Protein AF-A6JS93-F1 (afdb_monomer)

Structure (mmCIF, N/CA/C/O backbone):
data_AF-A6JS93-F1
#
_entry.id   AF-A6JS93-F1
#
loop_
_atom_site.group_PDB
_atom_site.id
_atom_site.type_symbol
_atom_site.label_atom_id
_atom_site.label_alt_id
_atom_site.label_comp_id
_atom_site.label_asym_id
_atom_site.label_entity_id
_atom_site.label_seq_id
_atom_site.pdbx_PDB_ins_code
_atom_site.Cartn_x
_atom_site.Cartn_y
_atom_site.Cartn_z
_atom_site.occupancy
_atom_site.B_iso_or_equiv
_atom_site.auth_seq_id
_atom_site.auth_comp_id
_atom_site.auth_asym_id
_atom_site.auth_atom_id
_atom_site.pdbx_PDB_model_num
ATOM 1 N N . MET A 1 1 ? -0.752 27.708 -63.893 1.00 43.66 1 MET A N 1
ATOM 2 C CA . MET A 1 1 ? 0.267 27.067 -63.039 1.00 43.66 1 MET A CA 1
ATOM 3 C C . MET A 1 1 ? 0.156 25.570 -63.255 1.00 43.66 1 MET A C 1
ATOM 5 O O . MET A 1 1 ? -0.916 25.028 -63.022 1.00 43.66 1 MET A O 1
ATOM 9 N N . GLN A 1 2 ? 1.189 24.948 -63.823 1.00 46.47 2 GLN A N 1
ATOM 10 C CA . GLN A 1 2 ? 1.228 23.502 -64.061 1.00 46.47 2 GLN A CA 1
ATOM 11 C C . GLN A 1 2 ? 1.355 22.754 -62.730 1.00 46.47 2 GLN A C 1
ATOM 13 O O . GLN A 1 2 ? 2.062 23.197 -61.826 1.00 46.47 2 GLN A O 1
ATOM 18 N N . LYS A 1 3 ? 0.624 21.645 -62.614 1.00 50.31 3 LYS A N 1
ATOM 19 C CA . LYS A 1 3 ? 0.596 20.773 -61.437 1.00 50.31 3 LYS A CA 1
ATOM 20 C C . LYS A 1 3 ? 1.843 19.868 -61.473 1.00 50.31 3 LYS A C 1
ATOM 22 O O . LYS A 1 3 ? 2.088 19.284 -62.525 1.00 50.31 3 LYS A O 1
ATOM 27 N N . PRO A 1 4 ? 2.634 19.756 -60.393 1.00 52.97 4 PRO A N 1
ATOM 28 C CA . PRO A 1 4 ? 3.768 18.833 -60.349 1.00 52.97 4 PRO A CA 1
ATOM 29 C C . PRO A 1 4 ? 3.294 17.370 -60.260 1.00 52.97 4 PRO A C 1
ATOM 31 O O . PRO A 1 4 ? 2.330 17.068 -59.553 1.00 52.97 4 PRO A O 1
ATOM 34 N N . GLU A 1 5 ? 3.961 16.472 -60.990 1.00 58.97 5 GLU A N 1
ATOM 35 C CA . GLU A 1 5 ? 3.663 15.032 -61.038 1.00 58.97 5 GLU A CA 1
ATOM 36 C C . GLU A 1 5 ? 4.156 14.294 -59.778 1.00 58.97 5 GLU A C 1
ATOM 38 O O . GLU A 1 5 ? 5.215 14.615 -59.240 1.00 58.97 5 GLU A O 1
ATOM 43 N N . GLY A 1 6 ? 3.391 13.290 -59.312 1.00 60.09 6 GLY A N 1
ATOM 44 C CA . GLY A 1 6 ? 3.816 12.359 -58.250 1.00 60.09 6 GLY A CA 1
ATOM 45 C C . GLY A 1 6 ? 2.949 12.263 -56.982 1.00 60.09 6 GLY A C 1
ATOM 46 O O . GLY A 1 6 ? 3.408 11.696 -55.994 1.00 60.09 6 GLY A O 1
ATOM 47 N N . LEU A 1 7 ? 1.713 12.778 -56.967 1.00 51.00 7 LEU A N 1
ATOM 48 C CA . LEU A 1 7 ? 0.780 12.609 -55.837 1.00 51.00 7 LEU A CA 1
ATOM 49 C C . LEU A 1 7 ? -0.302 11.549 -56.130 1.00 51.00 7 LEU A C 1
ATOM 51 O O . LEU A 1 7 ? -0.832 11.525 -57.242 1.00 51.00 7 LEU A O 1
ATOM 55 N N . PRO A 1 8 ? -0.679 10.705 -55.146 1.00 50.38 8 PRO A N 1
ATOM 56 C CA . PRO A 1 8 ? -1.776 9.752 -55.296 1.00 50.38 8 PRO A CA 1
ATOM 57 C C . PRO A 1 8 ? -3.112 10.471 -55.530 1.00 50.38 8 PRO A C 1
ATOM 59 O O . PRO A 1 8 ? -3.375 11.540 -54.975 1.00 50.38 8 PRO A O 1
ATOM 62 N N . HIS A 1 9 ? -3.957 9.879 -56.373 1.00 52.56 9 HIS A N 1
ATOM 63 C CA . HIS A 1 9 ? -5.221 10.467 -56.805 1.00 52.56 9 HIS A CA 1
ATOM 64 C C . HIS A 1 9 ? -6.270 10.368 -55.685 1.00 52.56 9 HIS A C 1
ATOM 66 O O . HIS A 1 9 ? -6.819 9.301 -55.430 1.00 52.56 9 HIS A O 1
ATOM 72 N N . ILE A 1 10 ? -6.523 11.478 -54.990 1.00 49.50 10 ILE A N 1
ATOM 73 C CA . ILE A 1 10 ? -7.626 11.614 -54.032 1.00 49.50 10 ILE A CA 1
ATOM 74 C C . ILE A 1 10 ? -8.788 12.244 -54.809 1.00 49.50 10 ILE A C 1
ATOM 76 O O . ILE A 1 10 ? -8.719 13.419 -55.163 1.00 49.50 10 ILE A O 1
ATOM 80 N N . THR A 1 11 ? -9.809 11.456 -55.150 1.00 49.38 11 THR A N 1
ATOM 81 C CA . THR A 1 11 ? -10.923 11.880 -56.023 1.00 49.38 11 THR A CA 1
ATOM 82 C C . THR A 1 11 ? -12.037 12.644 -55.320 1.00 49.38 11 THR A C 1
ATOM 84 O O . THR A 1 11 ? -12.921 13.152 -55.997 1.00 49.38 11 THR A O 1
ATOM 87 N N . ASP A 1 12 ? -11.974 12.817 -54.004 1.00 55.00 12 ASP A N 1
ATOM 88 C CA . ASP A 1 12 ? -12.974 13.584 -53.272 1.00 55.00 12 ASP A CA 1
ATOM 89 C C . ASP A 1 12 ? -12.292 14.716 -52.506 1.00 55.00 12 ASP A C 1
ATOM 91 O O . ASP A 1 12 ? -11.408 14.479 -51.687 1.00 55.00 12 ASP A O 1
ATOM 95 N N . VAL A 1 13 ? -12.765 15.948 -52.723 1.00 54.34 13 VAL A N 1
ATOM 96 C CA . VAL A 1 13 ? -12.409 17.176 -51.976 1.00 54.34 13 VAL A CA 1
ATOM 97 C C . VAL A 1 13 ? -11.256 18.013 -52.572 1.00 54.34 13 VAL A C 1
ATOM 99 O O . VAL A 1 13 ? -10.471 18.616 -51.846 1.00 54.34 13 VAL A O 1
ATOM 102 N N . VAL A 1 14 ? -11.185 18.174 -53.899 1.00 44.03 14 VAL A N 1
ATOM 103 C CA . VAL A 1 14 ? -10.531 19.362 -54.490 1.00 44.03 14 VAL A CA 1
ATOM 104 C C . VAL A 1 14 ? -11.391 19.908 -55.630 1.00 44.03 14 VAL A C 1
ATOM 106 O O . VAL A 1 14 ? -11.511 19.294 -56.683 1.00 44.03 14 VAL A O 1
ATOM 109 N N . LEU A 1 15 ? -12.016 21.069 -55.419 1.00 57.06 15 LEU A N 1
ATOM 110 C CA . LEU A 1 15 ? -12.704 21.812 -56.479 1.00 57.06 15 LEU A CA 1
ATOM 111 C C . LEU A 1 15 ? -11.681 22.683 -57.223 1.00 57.06 15 LEU A C 1
ATOM 113 O O . LEU A 1 15 ? -11.138 23.627 -56.655 1.00 57.06 15 LEU A O 1
ATOM 117 N N . ASP A 1 16 ? -11.456 22.398 -58.507 1.00 52.88 16 ASP A N 1
ATOM 118 C CA . ASP A 1 16 ? -10.422 23.033 -59.347 1.00 52.88 16 ASP A CA 1
ATOM 119 C C . ASP A 1 16 ? -10.743 24.476 -59.818 1.00 52.88 16 ASP A C 1
ATOM 121 O O . ASP A 1 16 ? -10.008 25.053 -60.624 1.00 52.88 16 ASP A O 1
ATOM 125 N N . LYS A 1 17 ? -11.816 25.114 -59.323 1.00 58.25 17 LYS A N 1
ATOM 126 C CA . LYS A 1 17 ? -12.125 26.536 -59.584 1.00 58.25 17 LYS A CA 1
ATOM 127 C C . LYS A 1 17 ? -12.743 27.209 -58.357 1.00 58.25 17 LYS A C 1
ATOM 129 O O . LYS A 1 17 ? -13.693 26.699 -57.770 1.00 58.25 17 LYS A O 1
ATOM 134 N N . ALA A 1 18 ? -12.239 28.395 -58.006 1.00 48.28 18 ALA A N 1
ATOM 135 C CA . ALA A 1 18 ? -12.792 29.213 -56.928 1.00 48.28 18 ALA A CA 1
ATOM 136 C C . ALA A 1 18 ? -14.224 29.670 -57.265 1.00 48.28 18 ALA A C 1
ATOM 138 O O . ALA A 1 18 ? -14.452 30.315 -58.291 1.00 48.28 18 ALA A O 1
ATOM 139 N N . ASN A 1 19 ? -15.183 29.356 -56.393 1.00 48.41 19 ASN A N 1
ATOM 140 C CA . ASN A 1 19 ? -16.574 29.769 -56.544 1.00 48.41 19 ASN A CA 1
ATOM 141 C C . ASN A 1 19 ? -16.702 31.283 -56.271 1.00 48.41 19 ASN A C 1
ATOM 143 O O . ASN A 1 19 ? -16.665 31.721 -55.125 1.00 48.41 19 ASN A O 1
ATOM 147 N N . LYS A 1 20 ? -16.817 32.096 -57.329 1.00 49.47 20 LYS A N 1
ATOM 148 C CA . LYS A 1 20 ? -16.968 33.564 -57.260 1.00 49.47 20 LYS A CA 1
ATOM 149 C C . LYS A 1 20 ? -18.436 33.987 -57.125 1.00 49.47 20 LYS A C 1
ATOM 151 O O . LYS A 1 20 ? -18.914 34.823 -57.887 1.00 49.47 20 LYS A O 1
ATOM 156 N N . THR A 1 21 ? -19.155 33.419 -56.163 1.00 42.34 21 THR A N 1
ATOM 157 C CA . THR A 1 21 ? -20.509 33.887 -55.834 1.00 42.34 21 THR A CA 1
ATOM 158 C C . THR A 1 21 ? -20.413 34.824 -54.626 1.00 42.34 21 THR A C 1
ATOM 160 O O . THR A 1 21 ? -19.936 34.377 -53.582 1.00 42.34 21 THR A O 1
ATOM 163 N N . PRO A 1 22 ? -20.807 36.111 -54.709 1.00 44.44 22 PRO A N 1
ATOM 164 C CA . PRO A 1 22 ? -20.828 36.966 -53.528 1.00 44.44 22 PRO A CA 1
ATOM 165 C C . PRO A 1 22 ? -21.850 36.410 -52.529 1.00 44.44 22 PRO A C 1
ATOM 167 O O . PRO A 1 22 ? -23.009 36.176 -52.876 1.00 44.44 22 PRO A O 1
ATOM 170 N N . LEU A 1 23 ? -21.405 36.172 -51.294 1.00 41.47 23 LEU A N 1
ATOM 171 C CA . LEU A 1 23 ? -22.254 35.767 -50.175 1.00 41.47 23 LEU A CA 1
ATOM 172 C C . LEU A 1 23 ? -23.374 36.800 -49.996 1.00 41.47 23 LEU A C 1
ATOM 174 O O . LEU A 1 23 ? -23.135 37.921 -49.548 1.00 41.47 23 LEU A O 1
ATOM 178 N N . ARG A 1 24 ? -24.609 36.422 -50.345 1.00 45.94 24 ARG A N 1
ATOM 179 C CA . ARG A 1 24 ? -25.803 37.150 -49.908 1.00 45.94 24 ARG A CA 1
ATOM 180 C C . ARG A 1 24 ? -25.852 37.104 -48.381 1.00 45.94 24 ARG A C 1
ATOM 182 O O . ARG A 1 24 ? -25.766 36.028 -47.794 1.00 45.94 24 ARG A O 1
ATOM 189 N N . SER A 1 25 ? -26.023 38.262 -47.753 1.00 43.03 25 SER A N 1
ATOM 190 C CA . SER A 1 25 ? -26.341 38.371 -46.330 1.00 43.03 25 SER A CA 1
ATOM 191 C C . SER A 1 25 ? -27.604 37.566 -46.016 1.00 43.03 25 SER A C 1
ATOM 193 O O . SER A 1 25 ? -28.639 37.771 -46.654 1.00 43.03 25 SER A O 1
ATOM 195 N N . LEU A 1 26 ? -27.518 36.649 -45.053 1.00 38.56 26 LEU A N 1
ATOM 196 C CA . LEU A 1 26 ? -28.665 35.886 -44.566 1.00 38.56 26 LEU A CA 1
ATOM 197 C C . LEU A 1 26 ? -29.638 36.824 -43.835 1.00 38.56 26 LEU A C 1
ATOM 199 O O . LEU A 1 26 ? -29.246 37.541 -42.917 1.00 38.56 26 LEU A O 1
ATOM 203 N N . ASP A 1 27 ? -30.896 36.812 -44.269 1.00 41.09 27 ASP A N 1
ATOM 204 C CA . ASP A 1 27 ? -32.013 37.542 -43.669 1.00 41.09 27 ASP A CA 1
ATOM 205 C C . ASP A 1 27 ? -32.402 36.888 -42.322 1.00 41.09 27 ASP A C 1
ATOM 207 O O . ASP A 1 27 ? -32.788 35.713 -42.313 1.00 41.09 27 ASP A O 1
ATOM 211 N N . PRO A 1 28 ? -32.314 37.596 -41.177 1.00 46.00 28 PRO A N 1
ATOM 212 C CA . PRO A 1 28 ? -32.599 37.029 -39.856 1.00 46.00 28 PRO A CA 1
ATOM 213 C C . PRO A 1 28 ? -34.070 36.665 -39.610 1.00 46.00 28 PRO A C 1
ATOM 215 O O . PRO A 1 28 ? -34.391 36.139 -38.548 1.00 46.00 28 PRO A O 1
ATOM 218 N N . SER A 1 29 ? -34.978 36.946 -40.546 1.00 48.72 29 SER A N 1
ATOM 219 C CA . SER A 1 29 ? -36.422 36.776 -40.347 1.00 48.72 29 SER A CA 1
ATOM 220 C C . SER A 1 29 ? -36.994 35.421 -40.808 1.00 48.72 29 SER A C 1
ATOM 222 O O . SER A 1 29 ? -38.208 35.228 -40.776 1.00 48.72 29 SER A O 1
ATOM 224 N N . ARG A 1 30 ? -36.151 34.445 -41.195 1.00 43.53 30 ARG A N 1
ATOM 225 C CA . ARG A 1 30 ? -36.599 33.157 -41.777 1.00 43.53 30 ARG A CA 1
ATOM 226 C C . ARG A 1 30 ? -36.326 31.872 -40.977 1.00 43.53 30 ARG A C 1
ATOM 228 O O . ARG A 1 30 ? -36.372 30.796 -41.564 1.00 43.53 30 ARG A O 1
ATOM 235 N N . LEU A 1 31 ? -36.114 31.926 -39.660 1.00 38.41 31 LEU A N 1
ATOM 236 C CA . LEU A 1 31 ? -36.049 30.710 -38.825 1.00 38.41 31 LEU A CA 1
ATOM 237 C C . LEU A 1 31 ? -36.797 30.894 -37.491 1.00 38.41 31 LEU A C 1
ATOM 239 O O . LEU A 1 31 ? -36.248 31.493 -36.566 1.00 38.41 31 LEU A O 1
ATOM 243 N N . PRO A 1 32 ? -38.036 30.387 -37.352 1.00 36.81 32 PRO A N 1
ATOM 244 C CA . PRO A 1 32 ? -38.716 30.339 -36.068 1.00 36.81 32 PRO A CA 1
ATOM 245 C C . PRO A 1 32 ? -38.262 29.098 -35.280 1.00 36.81 32 PRO A C 1
ATOM 247 O O . PRO A 1 32 ? -38.407 27.973 -35.750 1.00 36.81 32 PRO A O 1
ATOM 250 N N . GLY A 1 33 ? -37.758 29.301 -34.059 1.00 45.31 33 GLY A N 1
ATOM 251 C CA . GLY A 1 33 ? -37.807 28.269 -33.014 1.00 45.31 33 GLY A CA 1
ATOM 252 C C . GLY A 1 33 ? -36.558 27.418 -32.764 1.00 45.31 33 GLY A C 1
ATOM 253 O O . GLY A 1 33 ? -36.684 26.203 -32.650 1.00 45.31 33 GLY A O 1
ATOM 254 N N . ILE A 1 34 ? -35.376 28.017 -32.571 1.00 35.53 34 ILE A N 1
ATOM 255 C CA . ILE A 1 34 ? -34.257 27.323 -31.904 1.00 35.53 34 ILE A CA 1
ATOM 256 C C . ILE A 1 34 ? -33.741 28.189 -30.750 1.00 35.53 34 ILE A C 1
ATOM 258 O O . ILE A 1 34 ? -33.093 29.213 -30.955 1.00 35.53 34 ILE A O 1
ATOM 262 N N . ASN A 1 35 ? -34.055 27.763 -29.525 1.00 40.81 35 ASN A N 1
ATOM 263 C CA . ASN A 1 35 ? -33.432 28.245 -28.295 1.00 40.81 35 ASN A CA 1
ATOM 264 C C . ASN A 1 35 ? -31.972 27.767 -28.261 1.00 40.81 35 ASN A C 1
ATOM 266 O O . ASN A 1 35 ? -31.703 26.617 -27.912 1.00 40.81 35 ASN A O 1
ATOM 270 N N . CYS A 1 36 ? -31.029 28.638 -28.616 1.00 38.12 36 CYS A N 1
ATOM 271 C CA . CYS A 1 36 ? -29.607 28.404 -28.375 1.00 38.12 36 CYS A CA 1
ATOM 272 C C . CYS A 1 36 ? -29.281 28.713 -26.904 1.00 38.12 36 CYS A C 1
ATOM 274 O O . CYS A 1 36 ? -29.572 29.806 -26.419 1.00 38.12 36 CYS A O 1
ATOM 276 N N . GLY A 1 37 ? -28.708 27.734 -26.196 1.00 40.97 37 GLY A N 1
ATOM 277 C CA . GLY A 1 37 ? -28.201 27.870 -24.825 1.00 40.97 37 GLY A CA 1
ATOM 278 C C . GLY A 1 37 ? -27.023 28.854 -24.700 1.00 40.97 37 GLY A C 1
ATOM 279 O O . GLY A 1 37 ? -26.622 29.460 -25.695 1.00 40.97 37 GLY A O 1
ATOM 280 N N . PRO A 1 38 ? -26.472 29.049 -23.486 1.00 46.56 38 PRO A N 1
ATOM 281 C CA . PRO A 1 38 ? -25.536 30.133 -23.212 1.00 46.56 38 PRO A CA 1
ATOM 282 C C . PRO A 1 38 ? -24.220 29.930 -23.971 1.00 46.56 38 PRO A C 1
ATOM 284 O O . PRO A 1 38 ? -23.505 28.950 -23.773 1.00 46.56 38 PRO A O 1
ATOM 287 N N . ASP A 1 39 ? -23.937 30.880 -24.855 1.00 49.12 39 ASP A N 1
ATOM 288 C CA . ASP A 1 39 ? -22.758 30.936 -25.710 1.00 49.12 39 ASP A CA 1
ATOM 289 C C . ASP A 1 39 ? -21.481 31.085 -24.857 1.00 49.12 39 ASP A C 1
ATOM 291 O O . ASP A 1 39 ? -21.355 32.019 -24.063 1.00 49.12 39 ASP A O 1
ATOM 295 N N . PHE A 1 40 ? -20.541 30.144 -24.988 1.00 42.41 40 PHE A N 1
ATOM 296 C CA . PHE A 1 40 ? -19.301 30.071 -24.196 1.00 42.41 40 PHE A CA 1
ATOM 297 C C . PHE A 1 40 ? -18.131 30.807 -24.875 1.00 42.41 40 PHE A C 1
ATOM 299 O O . PHE A 1 40 ? -16.961 30.510 -24.625 1.00 42.41 40 PHE A O 1
ATOM 306 N N . THR A 1 41 ? -18.421 31.759 -25.767 1.00 51.25 41 THR A N 1
ATOM 307 C CA . THR A 1 41 ? -17.398 32.590 -26.410 1.00 51.25 41 THR A CA 1
ATOM 308 C C . THR A 1 41 ? -17.035 33.808 -25.550 1.00 51.25 41 THR A C 1
ATOM 310 O O . THR A 1 41 ? -17.905 34.627 -25.243 1.00 51.25 41 THR A O 1
ATOM 313 N N . PRO A 1 42 ? -15.756 33.985 -25.176 1.00 46.41 42 PRO A N 1
ATOM 314 C CA . PRO A 1 42 ? -15.310 35.125 -24.383 1.00 46.41 42 PRO A CA 1
ATOM 315 C C . PRO A 1 42 ? -15.394 36.446 -25.168 1.00 46.41 42 PRO A C 1
ATOM 317 O O . PRO A 1 42 ? -15.129 36.502 -26.368 1.00 46.41 42 PRO A O 1
ATOM 320 N N . SER A 1 43 ? -15.714 37.533 -24.459 1.00 49.16 43 SER A N 1
ATOM 321 C CA . SER A 1 43 ? -16.064 38.861 -25.008 1.00 49.16 43 SER A CA 1
ATOM 322 C C . SER A 1 43 ? -15.042 39.469 -25.989 1.00 49.16 43 SER A C 1
ATOM 324 O O . SER A 1 43 ? -15.399 40.279 -26.840 1.00 49.16 43 SER A O 1
ATOM 326 N N . PHE A 1 44 ? -13.773 39.051 -25.942 1.00 58.06 44 PHE A N 1
ATOM 327 C CA . PHE A 1 44 ? -12.735 39.545 -26.855 1.00 58.06 44 PHE A CA 1
ATOM 328 C C . PHE A 1 44 ? -12.793 38.934 -28.268 1.00 58.06 44 PHE A C 1
ATOM 330 O O . PHE A 1 44 ? -12.179 39.478 -29.181 1.00 58.06 44 PHE A O 1
ATOM 337 N N . ALA A 1 45 ? -13.513 37.823 -28.463 1.00 50.59 45 ALA A N 1
ATOM 338 C CA . ALA A 1 45 ? -13.621 37.131 -29.751 1.00 50.59 45 ALA A CA 1
ATOM 339 C C . ALA A 1 45 ? -14.808 37.613 -30.610 1.00 50.59 45 ALA A C 1
ATOM 341 O O . ALA A 1 45 ? -14.973 37.168 -31.744 1.00 50.59 45 ALA A O 1
ATOM 342 N N . ASN A 1 46 ? -15.629 38.540 -30.103 1.00 49.94 46 ASN A N 1
ATOM 343 C CA . ASN A 1 46 ? -16.834 39.014 -30.784 1.00 49.94 46 ASN A CA 1
ATOM 344 C C . ASN A 1 46 ? -16.544 40.258 -31.649 1.00 49.94 46 ASN A C 1
ATOM 346 O O . ASN A 1 46 ? -17.047 41.355 -31.402 1.00 49.94 46 ASN A O 1
ATOM 350 N N . LEU A 1 47 ? -15.678 40.109 -32.654 1.00 47.03 47 LEU A N 1
ATOM 351 C CA . LEU A 1 47 ? -15.394 41.165 -33.629 1.00 47.03 47 LEU A CA 1
ATOM 352 C C . LEU A 1 47 ? -16.399 41.096 -34.783 1.00 47.03 47 LEU A C 1
ATOM 354 O O . LEU A 1 47 ? -16.136 40.457 -35.799 1.00 47.03 47 LEU A O 1
ATOM 358 N N . GLY A 1 48 ? -17.545 41.771 -34.644 1.00 44.59 48 GLY A N 1
ATOM 359 C CA . GLY A 1 48 ? -18.378 42.049 -35.821 1.00 44.59 48 GLY A CA 1
ATOM 360 C C . GLY A 1 48 ? -19.872 42.300 -35.638 1.00 44.59 48 GLY A C 1
ATOM 361 O O . GLY A 1 48 ? -20.544 42.474 -36.651 1.00 44.59 48 GLY A O 1
ATOM 362 N N . ARG A 1 49 ? -20.434 42.343 -34.420 1.00 40.06 49 ARG A N 1
ATOM 363 C CA . ARG A 1 49 ? -21.877 42.609 -34.251 1.00 40.06 49 ARG A CA 1
ATOM 364 C C . ARG A 1 49 ? -22.148 44.074 -33.875 1.00 40.06 49 ARG A C 1
ATOM 366 O O . ARG A 1 49 ? -21.724 44.499 -32.802 1.00 40.06 49 ARG A O 1
ATOM 373 N N . PRO A 1 50 ? -22.881 44.855 -34.691 1.00 36.97 50 PRO A N 1
ATOM 374 C CA . PRO A 1 50 ? -23.385 46.156 -34.270 1.00 36.97 50 PRO A CA 1
ATOM 375 C C . PRO A 1 50 ? -24.426 45.961 -33.163 1.00 36.97 50 PRO A C 1
ATOM 377 O O . PRO A 1 50 ? -25.414 45.245 -33.341 1.00 36.97 50 PRO A O 1
ATOM 380 N N . THR A 1 51 ? -24.215 46.592 -32.012 1.00 34.78 51 THR A N 1
ATOM 381 C CA . THR A 1 51 ? -25.213 46.671 -30.943 1.00 34.78 51 THR A CA 1
ATOM 382 C C . THR A 1 51 ? -26.314 47.631 -31.389 1.00 34.78 51 THR A C 1
ATOM 384 O O . THR A 1 51 ? -26.099 48.844 -31.424 1.00 34.78 51 THR A O 1
ATOM 387 N N . LEU A 1 52 ? -27.483 47.108 -31.761 1.00 33.38 52 LEU A N 1
ATOM 388 C CA . LEU A 1 52 ? -28.648 47.948 -32.020 1.00 33.38 52 LEU A CA 1
ATOM 389 C C . LEU A 1 52 ? -29.182 48.488 -30.687 1.00 33.38 52 LEU A C 1
ATOM 391 O O . LEU A 1 52 ? -29.689 47.748 -29.846 1.00 33.38 52 LEU A O 1
ATOM 395 N N . SER A 1 53 ? -29.057 49.799 -30.513 1.00 36.91 53 SER A N 1
ATOM 396 C CA . SER A 1 53 ? -29.763 50.575 -29.503 1.00 36.91 53 SER A CA 1
ATOM 397 C C . SER A 1 53 ? -31.271 50.483 -29.744 1.00 36.91 53 SER A C 1
ATOM 399 O O . SER A 1 53 ? -31.799 51.175 -30.611 1.00 36.91 53 SER A O 1
ATOM 401 N N . SER A 1 54 ? -31.985 49.678 -28.960 1.00 34.25 54 SER A N 1
ATOM 402 C CA . SER A 1 54 ? -33.448 49.751 -28.872 1.00 34.25 54 SER A CA 1
ATOM 403 C C . SER A 1 54 ? -33.842 50.340 -27.524 1.00 34.25 54 SER A C 1
ATOM 405 O O . SER A 1 54 ? -33.975 49.645 -26.522 1.00 34.25 54 SER A O 1
ATOM 407 N N . ARG A 1 55 ? -34.010 51.664 -27.518 1.00 32.88 55 ARG A N 1
ATOM 408 C CA . ARG A 1 55 ? -34.653 52.430 -26.451 1.00 32.88 55 ARG A CA 1
ATOM 409 C C . ARG A 1 55 ? -36.065 52.771 -26.936 1.00 32.88 55 ARG A C 1
ATOM 411 O O . ARG A 1 55 ? -36.212 53.579 -27.846 1.00 32.88 55 ARG A O 1
ATOM 418 N N . GLY A 1 56 ? -37.076 52.137 -26.344 1.00 31.08 56 GLY A N 1
ATOM 419 C CA . GLY A 1 56 ? -38.506 52.413 -26.543 1.00 31.08 56 GLY A CA 1
ATOM 420 C C . GLY A 1 56 ? -39.271 52.341 -25.205 1.00 31.08 56 GLY A C 1
ATOM 421 O O . GLY A 1 56 ? -38.753 51.720 -24.279 1.00 31.08 56 GLY A O 1
ATOM 422 N N . PRO A 1 57 ? -40.423 53.029 -25.053 1.00 41.72 57 PRO A N 1
ATOM 423 C CA . PRO A 1 57 ? -40.779 53.777 -23.833 1.00 41.72 57 PRO A CA 1
ATOM 424 C C . PRO A 1 57 ? -41.850 53.099 -22.920 1.00 41.72 57 PRO A C 1
ATOM 426 O O . PRO A 1 57 ? -42.308 52.003 -23.238 1.00 41.72 57 PRO A O 1
ATOM 429 N N . PRO A 1 58 ? -42.215 53.705 -21.759 1.00 54.97 58 PRO A N 1
ATOM 430 C CA . PRO A 1 58 ? -42.659 53.008 -20.544 1.00 54.97 58 PRO A CA 1
ATOM 431 C C . PRO A 1 58 ? -44.179 53.030 -20.293 1.00 54.97 58 PRO A C 1
ATOM 433 O O . PRO A 1 58 ? -44.893 53.904 -20.780 1.00 54.97 58 PRO A O 1
ATOM 436 N N . ARG A 1 59 ? -44.660 52.106 -19.448 1.00 35.19 59 ARG A N 1
ATOM 437 C CA . ARG A 1 59 ? -46.019 52.066 -18.862 1.00 35.19 59 ARG A CA 1
ATOM 438 C C . ARG A 1 59 ? -45.991 51.033 -17.716 1.00 35.19 59 ARG A C 1
ATOM 440 O O . ARG A 1 59 ? -45.494 49.945 -17.952 1.00 35.19 59 ARG A O 1
ATOM 447 N N . GLY A 1 60 ? -46.419 51.216 -16.468 1.00 29.86 60 GLY A N 1
ATOM 448 C CA . GLY A 1 60 ? -47.121 52.273 -15.748 1.00 29.86 60 GLY A CA 1
ATOM 449 C C . GLY A 1 60 ? -47.956 51.622 -14.623 1.00 29.86 60 GLY A C 1
ATOM 450 O O . GLY A 1 60 ? -49.020 51.104 -14.930 1.00 29.86 60 GLY A O 1
ATOM 451 N N . GLY A 1 61 ? -47.471 51.676 -13.367 1.00 29.52 61 GLY A N 1
ATOM 452 C CA . GLY A 1 61 ? -48.216 51.568 -12.084 1.00 29.52 61 GLY A CA 1
ATOM 453 C C . GLY A 1 61 ? -48.755 50.196 -11.610 1.00 29.52 61 GLY A C 1
ATOM 454 O O . GLY A 1 61 ? -48.752 49.242 -12.379 1.00 29.52 61 GLY A O 1
ATOM 455 N N . PRO A 1 62 ? -49.354 50.115 -10.396 1.00 43.38 62 PRO A N 1
ATOM 456 C CA . PRO A 1 62 ? -48.854 50.622 -9.101 1.00 43.38 62 PRO A CA 1
ATOM 457 C C . PRO A 1 62 ? -49.100 49.642 -7.913 1.00 43.38 62 PRO A C 1
ATOM 459 O O . PRO A 1 62 ? -49.955 48.767 -7.994 1.00 43.38 62 PRO A O 1
ATOM 462 N N . GLY A 1 63 ? -48.438 49.857 -6.766 1.00 29.97 63 GLY A N 1
ATOM 463 C CA . GLY A 1 63 ? -48.952 49.414 -5.453 1.00 29.97 63 GLY A CA 1
ATOM 464 C C . GLY A 1 63 ? -47.938 48.741 -4.521 1.00 29.97 63 GLY A C 1
ATOM 465 O O . GLY A 1 63 ? -47.304 47.764 -4.903 1.00 29.97 63 GLY A O 1
ATOM 466 N N . GLY A 1 64 ? -47.832 49.238 -3.281 1.00 32.12 64 GLY A N 1
ATOM 467 C CA . GLY A 1 64 ? -47.214 48.510 -2.164 1.00 32.12 64 GLY A CA 1
ATOM 468 C C . GLY A 1 64 ? -46.380 49.371 -1.216 1.00 32.12 64 GLY A C 1
ATOM 469 O O . GLY A 1 64 ? -45.222 49.648 -1.489 1.00 32.12 64 GLY A O 1
ATOM 470 N N . GLU A 1 65 ? -46.999 49.792 -0.122 1.00 31.61 65 GLU A N 1
ATOM 471 C CA . GLU A 1 65 ? -46.580 50.771 0.885 1.00 31.61 65 GLU A CA 1
ATOM 472 C C . GLU A 1 65 ? -45.322 50.445 1.736 1.00 31.61 65 GLU A C 1
ATOM 474 O O . GLU A 1 65 ? -44.925 49.303 1.943 1.00 31.61 65 GLU A O 1
ATOM 479 N N . LEU A 1 66 ? -44.730 51.532 2.246 1.00 35.44 66 LEU A N 1
ATOM 480 C CA . LEU A 1 66 ? -43.686 51.708 3.283 1.00 35.44 66 LEU A CA 1
ATOM 481 C C . LEU A 1 66 ? -44.198 51.299 4.703 1.00 35.44 66 LEU A C 1
ATOM 483 O O . LEU A 1 66 ? -45.418 51.181 4.817 1.00 35.44 66 LEU A O 1
ATOM 487 N N . PRO A 1 67 ? -43.391 51.184 5.812 1.00 47.78 67 PRO A N 1
ATOM 488 C CA . PRO A 1 67 ? -42.478 52.261 6.260 1.00 47.78 67 PRO A CA 1
ATOM 489 C C . PRO A 1 67 ? -41.247 51.986 7.180 1.00 47.78 67 PRO A C 1
ATOM 491 O O . PRO A 1 67 ? -41.147 50.976 7.860 1.00 47.78 67 PRO A O 1
ATOM 494 N N . ARG A 1 68 ? -40.357 53.013 7.189 1.00 35.22 68 ARG A N 1
ATOM 495 C CA . ARG A 1 68 ? -39.550 53.665 8.278 1.00 35.22 68 ARG A CA 1
ATOM 496 C C . ARG A 1 68 ? -38.982 52.792 9.415 1.00 35.22 68 ARG A C 1
ATOM 498 O O . ARG A 1 68 ? -39.741 52.098 10.064 1.00 35.22 68 ARG A O 1
ATOM 505 N N . GLY A 1 69 ? -37.724 52.887 9.872 1.00 30.61 69 GLY A N 1
ATOM 506 C CA . GLY A 1 69 ? -36.624 53.890 9.905 1.00 30.61 69 GLY A CA 1
ATOM 507 C C . GLY A 1 69 ? -35.730 53.538 11.141 1.00 30.61 69 GLY A C 1
ATOM 508 O O . GLY A 1 69 ? -35.948 52.452 11.677 1.00 30.61 69 GLY A O 1
ATOM 509 N N . PRO A 1 70 ? -34.836 54.383 11.722 1.00 44.75 70 PRO A N 1
ATOM 510 C CA . PRO A 1 70 ? -34.163 55.603 11.243 1.00 44.75 70 PRO A CA 1
ATOM 511 C C . PRO A 1 70 ? -32.635 55.713 11.593 1.00 44.75 70 PRO A C 1
ATOM 513 O O . PRO A 1 70 ? -32.108 54.939 12.378 1.00 44.75 70 PRO A O 1
ATOM 516 N N . ALA A 1 71 ? -32.003 56.779 11.062 1.00 33.53 71 ALA A N 1
ATOM 517 C CA . ALA A 1 71 ? -30.872 57.587 11.591 1.00 33.53 71 ALA A CA 1
ATOM 518 C C . ALA A 1 71 ? -29.495 56.922 11.869 1.00 33.53 71 ALA A C 1
ATOM 520 O O . ALA A 1 71 ? -29.399 55.893 12.508 1.00 33.53 71 ALA A O 1
ATOM 521 N N . GLY A 1 72 ? -28.343 57.495 11.503 1.00 29.67 72 GLY A N 1
ATOM 522 C CA . GLY A 1 72 ? -28.022 58.818 10.971 1.00 29.67 72 GLY A CA 1
ATOM 523 C C . GLY A 1 72 ? -26.496 59.019 10.874 1.00 29.67 72 GLY A C 1
ATOM 524 O O . GLY A 1 72 ? -25.730 58.111 11.179 1.00 29.67 72 GLY A O 1
ATOM 525 N N . LEU A 1 73 ? -26.114 60.254 10.515 1.00 34.38 73 LEU A N 1
ATOM 526 C CA . LEU A 1 73 ? -24.768 60.864 10.440 1.00 34.38 73 LEU A CA 1
ATOM 527 C C . LEU A 1 73 ? -24.062 60.807 9.063 1.00 34.38 73 LEU A C 1
ATOM 529 O O . LEU A 1 73 ? -23.484 59.806 8.659 1.00 34.38 73 LEU A O 1
ATOM 533 N N . GLY A 1 74 ? -24.111 61.945 8.348 1.00 29.05 74 GLY A N 1
ATOM 534 C CA . GLY A 1 74 ? -23.266 62.266 7.178 1.00 29.05 74 GLY A CA 1
ATOM 535 C C . GLY A 1 74 ? -21.863 62.765 7.586 1.00 29.05 74 GLY A C 1
ATOM 536 O O . GLY A 1 74 ? -21.442 62.440 8.692 1.00 29.05 74 GLY A O 1
ATOM 537 N N . PRO A 1 75 ? -21.155 63.624 6.806 1.00 43.53 75 PRO A N 1
ATOM 538 C CA . PRO A 1 75 ? -21.491 64.207 5.498 1.00 43.53 75 PRO A CA 1
ATOM 539 C C . PRO A 1 75 ? -20.314 64.247 4.471 1.00 43.53 75 PRO A C 1
ATOM 541 O O . PRO A 1 75 ? -19.193 63.841 4.745 1.00 43.53 75 PRO A O 1
ATOM 544 N N . ARG A 1 76 ? -20.590 64.894 3.323 1.00 34.00 76 ARG A N 1
ATOM 545 C CA . ARG A 1 76 ? -19.681 65.552 2.345 1.00 34.00 76 ARG A CA 1
ATOM 546 C C . ARG A 1 76 ? -19.278 64.815 1.054 1.00 34.00 76 ARG A C 1
ATOM 548 O O . ARG A 1 76 ? -18.262 64.150 0.920 1.00 34.00 76 ARG A O 1
ATOM 555 N N . ARG A 1 77 ? -20.079 65.168 0.049 1.00 36.69 77 ARG A N 1
ATOM 556 C CA . ARG A 1 77 ? -19.862 65.242 -1.400 1.00 36.69 77 ARG A CA 1
ATOM 557 C C . ARG A 1 77 ? -18.499 65.847 -1.795 1.00 36.69 77 ARG A C 1
ATOM 559 O O . ARG A 1 77 ? -18.226 67.001 -1.477 1.00 36.69 77 ARG A O 1
ATOM 566 N N . SER A 1 78 ? -17.733 65.119 -2.607 1.00 33.25 78 SER A N 1
ATOM 567 C CA . SER A 1 78 ? -16.841 65.682 -3.629 1.00 33.25 78 SER A CA 1
ATOM 568 C C . SER A 1 78 ? -16.895 64.801 -4.879 1.00 33.25 78 SER A C 1
ATOM 570 O O . SER A 1 78 ? -17.119 63.597 -4.805 1.00 33.25 78 SER A O 1
ATOM 572 N N . GLN A 1 79 ? -16.804 65.455 -6.027 1.00 40.69 79 GLN A N 1
ATOM 573 C CA . GLN A 1 79 ? -17.180 64.985 -7.351 1.00 40.69 79 GLN A CA 1
ATOM 574 C C . GLN A 1 79 ? -16.385 63.760 -7.827 1.00 40.69 79 GLN A C 1
ATOM 576 O O . GLN A 1 79 ? -15.158 63.788 -7.852 1.00 40.69 79 GLN A O 1
ATOM 581 N N . GLN A 1 80 ? -17.079 62.734 -8.324 1.00 36.19 80 GLN A N 1
ATOM 582 C CA . GLN A 1 80 ? -16.497 61.768 -9.258 1.00 36.19 80 GLN A CA 1
ATOM 583 C C . GLN A 1 80 ? -17.182 61.939 -10.611 1.00 36.19 80 GLN A C 1
ATOM 585 O O . GLN A 1 80 ? -18.310 61.498 -10.820 1.00 36.19 80 GLN A O 1
ATOM 590 N N . GLY A 1 81 ? -16.491 62.622 -11.527 1.00 37.72 81 GLY A N 1
ATOM 591 C CA . GLY A 1 81 ? -16.753 62.478 -12.956 1.00 37.72 81 GLY A CA 1
ATOM 592 C C . GLY A 1 81 ? -16.508 61.027 -13.392 1.00 37.72 81 GLY A C 1
ATOM 593 O O . GLY A 1 81 ? -15.812 60.286 -12.689 1.00 37.72 81 GLY A O 1
ATOM 594 N N . PRO A 1 82 ? -17.062 60.589 -14.534 1.00 40.84 82 PRO A N 1
ATOM 595 C CA . PRO A 1 82 ? -16.868 59.228 -15.004 1.00 40.84 82 PRO A CA 1
ATOM 596 C C . PRO A 1 82 ? -15.384 59.048 -15.320 1.00 40.84 82 PRO A C 1
ATOM 598 O O . PRO A 1 82 ? -14.848 59.645 -16.257 1.00 40.84 82 PRO A O 1
ATOM 601 N N . ARG A 1 83 ? -14.697 58.258 -14.493 1.00 36.97 83 ARG A N 1
ATOM 602 C CA . ARG A 1 83 ? -13.305 57.880 -14.709 1.00 36.97 83 ARG A CA 1
ATOM 603 C C . ARG A 1 83 ? -13.275 57.092 -16.014 1.00 36.97 83 ARG A C 1
ATOM 605 O O . ARG A 1 83 ? -13.739 55.960 -16.077 1.00 36.97 83 ARG A O 1
ATOM 612 N N . LYS A 1 84 ? -12.806 57.745 -17.076 1.00 47.16 84 LYS A N 1
ATOM 613 C CA . LYS A 1 84 ? -12.559 57.151 -18.388 1.00 47.16 84 LYS A CA 1
ATOM 614 C C . LYS A 1 84 ? -11.540 56.037 -18.155 1.00 47.16 84 LYS A C 1
ATOM 616 O O . LYS A 1 84 ? -10.358 56.325 -17.987 1.00 47.16 84 LYS A O 1
ATOM 621 N N . GLU A 1 85 ? -11.999 54.792 -18.043 1.00 44.41 85 GLU A N 1
ATOM 622 C CA . GLU A 1 85 ? -11.102 53.642 -18.048 1.00 44.41 85 GLU A CA 1
ATOM 623 C C . GLU A 1 85 ? -10.277 53.740 -19.326 1.00 44.41 85 GLU A C 1
ATOM 625 O O . GLU A 1 85 ? -10.802 53.704 -20.445 1.00 44.41 85 GLU A O 1
ATOM 630 N N . THR A 1 86 ? -8.976 53.953 -19.160 1.00 44.16 86 THR A N 1
ATOM 631 C CA . THR A 1 86 ? -8.015 53.842 -20.241 1.00 44.16 86 THR A CA 1
ATOM 632 C C . THR A 1 86 ? -8.095 52.407 -20.726 1.00 44.16 86 THR A C 1
ATOM 634 O O . THR A 1 86 ? -7.570 51.489 -20.098 1.00 44.16 86 THR A O 1
ATOM 637 N N . ARG A 1 87 ? -8.813 52.205 -21.838 1.00 48.97 87 ARG A N 1
ATOM 638 C CA . ARG A 1 87 ? -8.780 50.958 -22.600 1.00 48.97 87 ARG A CA 1
ATOM 639 C C . ARG A 1 87 ? -7.309 50.592 -22.750 1.00 48.97 87 ARG A C 1
ATOM 641 O O . ARG A 1 87 ? -6.562 51.328 -23.392 1.00 48.97 87 ARG A O 1
ATOM 648 N N . LYS A 1 88 ? -6.888 49.500 -22.110 1.00 46.19 88 LYS A N 1
ATOM 649 C CA . LYS A 1 88 ? -5.555 48.939 -22.305 1.00 46.19 88 LYS A CA 1
ATOM 650 C C . LYS A 1 88 ? -5.512 48.460 -23.749 1.00 46.19 88 LYS A C 1
ATOM 652 O O . LYS A 1 88 ? -6.010 47.385 -24.067 1.00 46.19 88 LYS A O 1
ATOM 657 N N . ILE A 1 89 ? -5.004 49.310 -24.633 1.00 49.47 89 ILE A N 1
ATOM 658 C CA . ILE A 1 89 ? -4.639 48.915 -25.985 1.00 49.47 89 ILE A CA 1
ATOM 659 C C . ILE A 1 89 ? -3.515 47.902 -25.783 1.00 49.47 89 ILE A C 1
ATOM 661 O O . ILE A 1 89 ? -2.421 48.270 -25.358 1.00 49.47 89 ILE A O 1
ATOM 665 N N . ILE A 1 90 ? -3.797 46.618 -26.009 1.00 53.25 90 ILE A N 1
ATOM 666 C CA . ILE A 1 90 ? -2.730 45.648 -26.232 1.00 53.25 90 ILE A CA 1
ATOM 667 C C . ILE A 1 90 ? -2.087 46.120 -27.528 1.00 53.25 90 ILE A C 1
ATOM 669 O O . ILE A 1 90 ? -2.667 45.964 -28.601 1.00 53.25 90 ILE A O 1
ATOM 673 N N . SER A 1 91 ? -0.952 46.807 -27.405 1.00 47.94 91 SER A N 1
ATOM 674 C CA . SER A 1 91 ? -0.139 47.169 -28.555 1.00 47.94 91 SER A CA 1
ATOM 675 C C . SER A 1 91 ? 0.159 45.863 -29.277 1.00 47.94 91 SER A C 1
ATOM 677 O O . SER A 1 91 ? 0.770 44.965 -28.694 1.00 47.94 91 SER A O 1
ATOM 679 N N . SER A 1 92 ? -0.356 45.701 -30.494 1.00 50.50 92 SER A N 1
ATOM 680 C CA . SER A 1 92 ? 0.047 44.603 -31.357 1.00 50.50 92 SER A CA 1
ATOM 681 C C . SER A 1 92 ? 1.531 44.806 -31.617 1.00 50.50 92 SER A C 1
ATOM 683 O O . SER A 1 92 ? 1.907 45.640 -32.442 1.00 50.50 92 SER A O 1
ATOM 685 N N . VAL A 1 93 ? 2.366 44.117 -30.840 1.00 52.28 93 VAL A N 1
ATOM 686 C CA . VAL A 1 93 ? 3.808 44.088 -31.042 1.00 52.28 93 VAL A CA 1
ATOM 687 C C . VAL A 1 93 ? 4.007 43.581 -32.461 1.00 52.28 93 VAL A C 1
ATOM 689 O O . VAL A 1 93 ? 3.726 42.423 -32.765 1.00 52.28 93 VAL A O 1
ATOM 692 N N . ILE A 1 94 ? 4.406 44.483 -33.350 1.00 56.34 94 ILE A N 1
ATOM 693 C CA . ILE A 1 94 ? 4.858 44.125 -34.684 1.00 56.34 94 ILE A CA 1
ATOM 694 C C . ILE A 1 94 ? 6.117 43.290 -34.446 1.00 56.34 94 ILE A C 1
ATOM 696 O O . ILE A 1 94 ? 7.124 43.798 -33.961 1.00 56.34 94 ILE A O 1
ATOM 700 N N . MET A 1 95 ? 6.010 41.982 -34.678 1.00 56.34 95 MET A N 1
ATOM 701 C CA . MET A 1 95 ? 7.089 41.027 -34.442 1.00 56.34 95 MET A CA 1
ATOM 702 C C . MET A 1 95 ? 8.109 41.146 -35.576 1.00 56.34 95 MET A C 1
ATOM 704 O O . MET A 1 95 ? 8.081 40.377 -36.530 1.00 56.34 95 MET A O 1
ATOM 708 N N . THR A 1 96 ? 8.965 42.164 -35.510 1.00 60.16 96 THR A N 1
ATOM 709 C CA . THR A 1 96 ? 10.114 42.335 -36.417 1.00 60.16 96 THR A CA 1
ATOM 710 C C . THR A 1 96 ? 11.401 41.722 -35.874 1.00 60.16 96 THR A C 1
ATOM 712 O O . THR A 1 96 ? 12.428 41.793 -36.538 1.00 60.16 96 THR A O 1
ATOM 715 N N . GLU A 1 97 ? 11.362 41.096 -34.697 1.00 59.59 97 GLU A N 1
ATOM 716 C CA . GLU A 1 97 ? 12.497 40.375 -34.125 1.00 59.59 97 GLU A CA 1
ATOM 717 C C . GLU A 1 97 ? 12.185 38.879 -34.044 1.00 59.59 97 GLU A C 1
ATOM 719 O O . GLU A 1 97 ? 11.152 38.474 -33.503 1.00 59.59 97 GLU A O 1
ATOM 724 N N . ASP A 1 98 ? 13.087 38.057 -34.587 1.00 57.81 98 ASP A N 1
ATOM 725 C CA . ASP A 1 98 ? 13.038 36.603 -34.459 1.00 57.81 98 ASP A CA 1
ATOM 726 C C . ASP A 1 98 ? 13.018 36.218 -32.975 1.00 57.81 98 ASP A C 1
ATOM 728 O O . ASP A 1 98 ? 14.024 36.319 -32.266 1.00 57.81 98 ASP A O 1
ATOM 732 N N . ILE A 1 99 ? 11.865 35.751 -32.493 1.00 63.91 99 ILE A N 1
ATOM 733 C CA . ILE A 1 99 ? 11.716 35.260 -31.124 1.00 63.91 99 ILE A CA 1
ATOM 734 C C . ILE A 1 99 ? 12.599 34.022 -30.973 1.00 63.91 99 ILE A C 1
ATOM 736 O O . ILE A 1 99 ? 12.253 32.913 -31.394 1.00 63.91 99 ILE A O 1
ATOM 740 N N . LYS A 1 100 ? 13.756 34.198 -30.340 1.00 64.31 100 LYS A N 1
ATOM 741 C CA . LYS A 1 100 ? 14.656 33.098 -30.005 1.00 64.31 100 LYS A CA 1
ATOM 742 C C . LYS A 1 100 ? 14.023 32.281 -28.877 1.00 64.31 100 LYS A C 1
ATOM 744 O O . LYS A 1 100 ? 14.163 32.596 -27.701 1.00 64.31 100 LYS A O 1
ATOM 749 N N . LEU A 1 101 ? 13.285 31.235 -29.248 1.00 68.88 101 LEU A N 1
ATOM 750 C CA . LEU A 1 101 ? 12.712 30.287 -28.293 1.00 68.88 101 LEU A CA 1
ATOM 751 C C . LEU A 1 101 ? 13.835 29.641 -27.474 1.00 68.88 101 LEU A C 1
ATOM 753 O O . LEU A 1 101 ? 14.829 29.181 -28.043 1.00 68.88 101 LEU A O 1
ATOM 757 N N . ASN A 1 102 ? 13.654 29.569 -26.154 1.00 74.06 102 ASN A N 1
ATOM 758 C CA . ASN A 1 102 ? 14.571 28.862 -25.263 1.00 74.06 102 ASN A CA 1
ATOM 759 C C . ASN A 1 102 ? 14.646 27.389 -25.686 1.00 74.06 102 ASN A C 1
ATOM 761 O O . ASN A 1 102 ? 13.695 26.623 -25.521 1.00 74.06 102 ASN A O 1
ATOM 765 N N . LYS A 1 103 ? 15.777 26.995 -26.276 1.00 75.00 103 LYS A N 1
ATOM 766 C CA . LYS A 1 103 ? 16.043 25.612 -26.673 1.00 75.00 103 LYS A CA 1
ATOM 767 C C . LYS A 1 103 ? 16.665 24.896 -25.481 1.00 75.00 103 LYS A C 1
ATOM 769 O O . LYS A 1 103 ? 17.802 25.174 -25.123 1.00 75.00 103 LYS A O 1
ATOM 774 N N . ALA A 1 104 ? 15.924 23.977 -24.871 1.00 68.06 104 ALA A N 1
ATOM 775 C CA . ALA A 1 104 ? 16.503 23.045 -23.914 1.00 68.06 104 ALA A CA 1
ATOM 776 C C . ALA A 1 104 ? 17.237 21.939 -24.681 1.00 68.06 104 ALA A C 1
ATOM 778 O O . ALA A 1 104 ? 16.652 21.296 -25.555 1.00 68.06 104 ALA A O 1
ATOM 779 N N . GLU A 1 105 ? 18.500 21.692 -24.333 1.00 67.81 105 GLU A N 1
ATOM 780 C CA . GLU A 1 105 ? 19.327 20.648 -24.956 1.00 67.81 105 GLU A CA 1
ATOM 781 C C . GLU A 1 105 ? 18.679 19.251 -24.847 1.00 67.81 105 GLU A C 1
ATOM 783 O O . GLU A 1 105 ? 18.843 18.409 -25.726 1.00 67.81 105 GLU A O 1
ATOM 788 N N . LYS A 1 106 ? 17.844 19.040 -23.816 1.00 73.94 106 LYS A N 1
ATOM 789 C CA . LYS A 1 106 ? 17.097 17.799 -23.543 1.00 73.94 106 LYS A CA 1
ATOM 790 C C . LYS A 1 106 ? 15.572 17.970 -23.631 1.00 73.94 106 LYS A C 1
ATOM 792 O O . LYS A 1 106 ? 14.832 17.416 -22.821 1.00 73.94 106 LYS A O 1
ATOM 797 N N . ALA A 1 107 ? 15.073 18.758 -24.584 1.00 74.12 107 ALA A N 1
ATOM 798 C CA . ALA A 1 107 ? 13.629 18.898 -24.787 1.00 74.12 107 ALA A CA 1
ATOM 799 C C . ALA A 1 107 ? 12.981 17.568 -25.226 1.00 74.12 107 ALA A C 1
ATOM 801 O O . ALA A 1 107 ? 13.503 16.864 -26.095 1.00 74.12 107 ALA A O 1
ATOM 802 N N . TRP A 1 108 ? 11.812 17.233 -24.667 1.00 79.06 108 TRP A N 1
ATOM 803 C CA . TRP A 1 108 ? 11.050 16.062 -25.105 1.00 79.06 108 TRP A CA 1
ATOM 804 C C . TRP A 1 108 ? 10.614 16.217 -26.567 1.00 79.06 108 TRP A C 1
ATOM 806 O O . TRP A 1 108 ? 9.988 17.209 -26.944 1.00 79.06 108 TRP A O 1
ATOM 816 N N . LYS A 1 109 ? 10.925 15.212 -27.394 1.00 77.94 109 LYS A N 1
ATOM 817 C CA . LYS A 1 109 ? 10.566 15.180 -28.817 1.00 77.94 109 LYS A CA 1
ATOM 818 C C . LYS A 1 109 ? 9.527 14.083 -29.094 1.00 77.94 109 LYS A C 1
ATOM 820 O O . LYS A 1 109 ? 9.805 12.906 -28.803 1.00 77.94 109 LYS A O 1
ATOM 825 N N . PRO A 1 110 ? 8.373 14.430 -29.704 1.00 76.00 110 PRO A N 1
ATOM 826 C CA . PRO A 1 110 ? 7.419 13.454 -30.224 1.00 76.00 110 PRO A CA 1
ATOM 827 C C . PRO A 1 110 ? 8.107 12.481 -31.179 1.00 76.00 110 PRO A C 1
ATOM 829 O O . PRO A 1 110 ? 9.009 12.879 -31.915 1.00 76.00 110 PRO A O 1
ATOM 832 N N . SER A 1 111 ? 7.655 11.224 -31.223 1.00 69.44 111 SER A N 1
ATOM 833 C CA . SER A 1 111 ? 8.264 10.207 -32.096 1.00 69.44 111 SER A CA 1
ATOM 834 C C . SER A 1 111 ? 8.272 10.615 -33.574 1.00 69.44 111 SER A C 1
ATOM 836 O O . SER A 1 111 ? 9.188 10.247 -34.296 1.00 69.44 111 SER A O 1
ATOM 838 N N . SER A 1 112 ? 7.293 11.413 -34.009 1.00 70.94 112 SER A N 1
ATOM 839 C CA . SER A 1 112 ? 7.189 11.942 -35.375 1.00 70.94 112 SER A CA 1
ATOM 840 C C . SER A 1 112 ? 8.223 13.019 -35.718 1.00 70.94 112 SER A C 1
ATOM 842 O O . SER A 1 112 ? 8.423 13.311 -36.890 1.00 70.94 112 SER A O 1
ATOM 844 N N . LYS A 1 113 ? 8.870 13.621 -34.712 1.00 67.88 113 LYS A N 1
ATOM 845 C CA . LYS A 1 113 ? 9.858 14.701 -34.870 1.00 67.88 113 LYS A CA 1
ATOM 846 C C . LYS A 1 113 ? 11.278 14.285 -34.466 1.00 67.88 113 LYS A C 1
ATOM 848 O O . LYS A 1 113 ? 12.162 15.137 -34.423 1.00 67.88 113 LYS A O 1
ATOM 853 N N . ARG A 1 114 ? 11.507 13.006 -34.139 1.00 69.62 114 ARG A N 1
ATOM 854 C CA . ARG A 1 114 ? 12.857 12.473 -33.893 1.00 69.62 114 ARG A CA 1
ATOM 855 C C . ARG A 1 114 ? 13.546 12.237 -35.235 1.00 69.62 114 ARG A C 1
ATOM 857 O O . ARG A 1 114 ? 13.023 11.507 -36.072 1.00 69.62 114 ARG A O 1
ATOM 864 N N . THR A 1 115 ? 14.693 12.871 -35.445 1.00 64.69 115 THR A N 1
ATOM 865 C CA . THR A 1 115 ? 15.520 12.686 -36.646 1.00 64.69 115 THR A CA 1
ATOM 866 C C . THR A 1 115 ? 16.323 11.385 -36.559 1.00 64.69 115 THR A C 1
ATOM 868 O O . THR A 1 115 ? 16.525 10.846 -35.472 1.00 64.69 115 THR A O 1
ATOM 871 N N . ALA A 1 116 ? 16.813 10.875 -37.696 1.00 56.59 116 ALA A N 1
ATOM 872 C CA . ALA A 1 116 ? 17.675 9.686 -37.729 1.00 56.59 116 ALA A CA 1
ATOM 873 C C . ALA A 1 116 ? 18.939 9.845 -36.852 1.00 56.59 116 ALA A C 1
ATOM 875 O O . ALA A 1 116 ? 19.364 8.890 -36.219 1.00 56.59 116 ALA A O 1
ATOM 876 N N . ALA A 1 117 ? 19.451 11.071 -36.707 1.00 53.06 117 ALA A N 1
ATOM 877 C CA . ALA A 1 117 ? 20.576 11.398 -35.827 1.00 53.06 117 ALA A CA 1
ATOM 878 C C . ALA A 1 117 ? 20.255 11.331 -34.312 1.00 53.06 117 ALA A C 1
ATOM 880 O O . ALA A 1 117 ? 21.159 11.137 -33.508 1.00 53.06 117 ALA A O 1
ATOM 881 N N . ASP A 1 118 ? 18.984 11.462 -33.897 1.00 54.06 118 ASP A N 1
ATOM 882 C CA . ASP A 1 118 ? 18.565 11.231 -32.497 1.00 54.06 118 ASP A CA 1
ATOM 883 C C . ASP A 1 118 ? 18.429 9.726 -32.181 1.00 54.06 118 ASP A C 1
ATOM 885 O O . ASP A 1 118 ? 18.427 9.350 -31.011 1.00 54.06 118 ASP A O 1
ATOM 889 N N . LYS A 1 119 ? 18.285 8.867 -33.204 1.00 52.91 119 LYS A N 1
ATOM 890 C CA . LYS A 1 119 ? 18.331 7.400 -33.059 1.00 52.91 119 LYS A CA 1
ATOM 891 C C . LYS A 1 119 ? 19.762 6.873 -32.912 1.00 52.91 119 LYS A C 1
ATOM 893 O O . LYS A 1 119 ? 19.929 5.817 -32.327 1.00 52.91 119 LYS A O 1
ATOM 898 N N . ASP A 1 120 ? 20.742 7.614 -33.422 1.00 49.03 120 ASP A N 1
ATOM 899 C CA . ASP A 1 120 ? 22.159 7.228 -33.492 1.00 49.03 120 ASP A CA 1
ATOM 900 C C . ASP A 1 120 ? 22.966 7.658 -32.248 1.00 49.03 120 ASP A C 1
ATOM 902 O O . ASP A 1 120 ? 23.994 7.083 -31.921 1.00 49.03 120 ASP A O 1
ATOM 906 N N . ARG A 1 121 ? 22.472 8.643 -31.476 1.00 49.44 121 ARG A N 1
ATOM 907 C CA . ARG A 1 121 ? 23.096 9.081 -30.203 1.00 49.44 121 ARG A CA 1
ATOM 908 C C . ARG A 1 121 ? 22.910 8.117 -29.030 1.00 49.44 121 ARG A C 1
ATOM 910 O O . ARG A 1 121 ? 23.433 8.369 -27.947 1.00 49.44 121 ARG A O 1
ATOM 917 N N . GLY A 1 122 ? 22.158 7.048 -29.237 1.00 49.03 122 GLY A N 1
ATOM 918 C CA . GLY A 1 122 ? 22.161 5.891 -28.369 1.00 49.03 122 GLY A CA 1
ATOM 919 C C . GLY A 1 122 ? 22.327 4.676 -29.253 1.00 49.03 122 GLY A C 1
ATOM 920 O O . GLY A 1 122 ? 21.331 4.160 -29.752 1.00 49.03 122 GLY A O 1
ATOM 921 N N . GLU A 1 123 ? 23.555 4.180 -29.386 1.00 44.44 123 GLU A N 1
ATOM 922 C CA . GLU A 1 123 ? 23.786 2.741 -29.528 1.00 44.44 123 GLU A CA 1
ATOM 923 C C . GLU A 1 123 ? 23.270 2.047 -28.246 1.00 44.44 123 GLU A C 1
ATOM 925 O O . GLU A 1 123 ? 24.011 1.452 -27.474 1.00 44.44 123 GLU A O 1
ATOM 930 N N . GLU A 1 124 ? 21.978 2.190 -27.940 1.00 48.44 124 GLU A N 1
ATOM 931 C CA . GLU A 1 124 ? 21.288 1.214 -27.120 1.00 48.44 124 GLU A CA 1
ATOM 932 C C . GLU A 1 124 ? 21.121 0.017 -28.046 1.00 48.44 124 GLU A C 1
ATOM 934 O O . GLU A 1 124 ? 20.500 0.141 -29.107 1.00 48.44 124 GLU A O 1
ATOM 939 N N . ASP A 1 125 ? 21.708 -1.118 -27.660 1.00 58.66 125 ASP A N 1
ATOM 940 C CA . ASP A 1 125 ? 21.526 -2.411 -28.312 1.00 58.66 125 ASP A CA 1
ATOM 941 C C . ASP A 1 125 ? 20.092 -2.546 -28.844 1.00 58.66 125 ASP A C 1
ATOM 943 O O . ASP A 1 125 ? 19.129 -2.121 -28.192 1.00 58.66 125 ASP A O 1
ATOM 947 N N . ALA A 1 126 ? 19.907 -3.173 -30.008 1.00 66.50 126 ALA A N 1
ATOM 948 C CA . ALA A 1 126 ? 18.573 -3.369 -30.587 1.00 66.50 126 ALA A CA 1
ATOM 949 C C . ALA A 1 126 ? 17.579 -4.006 -29.586 1.00 66.50 126 ALA A C 1
ATOM 951 O O . ALA A 1 126 ? 16.363 -3.865 -29.732 1.00 66.50 126 ALA A O 1
ATOM 952 N N . ASP A 1 127 ? 18.092 -4.690 -28.559 1.00 67.62 127 ASP A N 1
ATOM 953 C CA . ASP A 1 127 ? 17.337 -5.234 -27.438 1.00 67.62 127 ASP A CA 1
ATOM 954 C C . ASP A 1 127 ? 16.950 -4.208 -26.347 1.00 67.62 127 ASP A C 1
ATOM 956 O O . ASP A 1 127 ? 15.828 -4.255 -25.833 1.00 67.62 127 ASP A O 1
ATOM 960 N N . GLY A 1 128 ? 17.803 -3.220 -26.056 1.00 76.19 128 GLY A N 1
ATOM 961 C CA . GLY A 1 128 ? 17.510 -2.093 -25.161 1.00 76.19 128 GLY A CA 1
ATOM 962 C C . GLY A 1 128 ? 16.418 -1.172 -25.713 1.00 76.19 128 GLY A C 1
ATOM 963 O O . GLY A 1 128 ? 15.477 -0.814 -24.998 1.00 76.19 128 GLY A O 1
ATOM 964 N N . SER A 1 129 ? 16.449 -0.901 -27.023 1.00 77.62 129 SER A N 1
ATOM 965 C CA . SER A 1 129 ? 15.399 -0.126 -27.701 1.00 77.62 129 SER A CA 1
ATOM 966 C C . SER A 1 129 ? 14.027 -0.819 -27.624 1.00 77.62 129 SER A C 1
ATOM 968 O O . SER A 1 129 ? 13.017 -0.194 -27.283 1.00 77.62 129 SER A O 1
ATOM 970 N N . LYS A 1 130 ? 13.989 -2.146 -27.827 1.00 82.44 130 LYS A N 1
ATOM 971 C CA . LYS A 1 130 ? 12.774 -2.966 -27.644 1.00 82.44 130 LYS A CA 1
ATOM 972 C C . LYS A 1 130 ? 12.266 -2.927 -26.200 1.00 82.44 130 LYS A C 1
ATOM 974 O O . LYS A 1 130 ? 11.057 -2.847 -25.982 1.00 82.44 130 LYS A O 1
ATOM 979 N N . THR A 1 131 ? 13.169 -2.942 -25.220 1.00 84.44 131 THR A N 1
ATOM 980 C CA . THR A 1 131 ? 12.832 -2.825 -23.793 1.00 84.44 131 THR A CA 1
ATOM 981 C C . THR A 1 131 ? 12.234 -1.452 -23.459 1.00 84.44 131 THR A C 1
ATOM 983 O O . THR A 1 131 ? 11.211 -1.375 -22.773 1.00 84.44 131 THR A O 1
ATOM 986 N N . GLN A 1 132 ? 12.775 -0.357 -24.004 1.00 85.00 132 GLN A N 1
ATOM 987 C CA . GLN A 1 132 ? 12.168 0.971 -23.852 1.00 85.00 132 GLN A CA 1
ATOM 988 C C . GLN A 1 132 ? 10.770 1.054 -24.477 1.00 85.00 132 GLN A C 1
ATOM 990 O O . GLN A 1 132 ? 9.849 1.613 -23.869 1.00 85.00 132 GLN A O 1
ATOM 995 N N . ASP A 1 133 ? 10.589 0.502 -25.676 1.00 86.25 133 ASP A N 1
ATOM 996 C CA . ASP A 1 133 ? 9.289 0.477 -26.348 1.00 86.25 133 ASP A CA 1
ATOM 997 C C . ASP A 1 133 ? 8.261 -0.354 -25.574 1.00 86.25 133 ASP A C 1
ATOM 999 O O . ASP A 1 133 ? 7.102 0.060 -25.451 1.00 86.25 133 ASP A O 1
ATOM 1003 N N . LEU A 1 134 ? 8.683 -1.475 -24.979 1.00 89.00 134 LEU A N 1
ATOM 1004 C CA . LEU A 1 134 ? 7.866 -2.257 -24.054 1.00 89.00 134 LEU A CA 1
ATOM 1005 C C . LEU A 1 134 ? 7.394 -1.389 -22.882 1.00 89.00 134 LEU A C 1
ATOM 1007 O O . LEU A 1 134 ? 6.189 -1.281 -22.650 1.00 89.00 134 LEU A O 1
ATOM 1011 N N . PHE A 1 135 ? 8.306 -0.712 -22.180 1.00 90.25 135 PHE A N 1
ATOM 1012 C CA . PHE A 1 135 ? 7.950 0.139 -21.040 1.00 90.25 135 PHE A CA 1
ATOM 1013 C C . PHE A 1 135 ? 7.026 1.296 -21.428 1.00 90.25 135 PHE A C 1
ATOM 1015 O O . PHE A 1 135 ? 6.118 1.643 -20.672 1.00 90.25 135 PHE A O 1
ATOM 1022 N N . ARG A 1 136 ? 7.181 1.872 -22.626 1.00 89.56 136 ARG A N 1
ATOM 1023 C CA . ARG A 1 136 ? 6.249 2.889 -23.141 1.00 89.56 136 ARG A CA 1
ATOM 1024 C C . ARG A 1 136 ? 4.853 2.323 -23.381 1.00 89.56 136 ARG A C 1
ATOM 1026 O O . ARG A 1 136 ? 3.873 2.972 -23.010 1.00 89.56 136 ARG A O 1
ATOM 1033 N N . ARG A 1 137 ? 4.747 1.124 -23.963 1.00 88.56 137 ARG A N 1
ATOM 1034 C CA . ARG A 1 137 ? 3.459 0.438 -24.169 1.00 88.56 137 ARG A CA 1
ATOM 1035 C C . ARG A 1 137 ? 2.794 0.105 -22.838 1.00 88.56 137 ARG A C 1
ATOM 1037 O O . ARG A 1 137 ? 1.625 0.427 -22.663 1.00 88.56 137 ARG A O 1
ATOM 1044 N N . VAL A 1 138 ? 3.548 -0.441 -21.884 1.00 89.56 138 VAL A N 1
ATOM 1045 C CA . VAL A 1 138 ? 3.062 -0.762 -20.532 1.00 89.56 138 VAL A CA 1
ATOM 1046 C C . VAL A 1 138 ? 2.557 0.497 -19.832 1.00 89.56 138 VAL A C 1
ATOM 1048 O O . VAL A 1 138 ? 1.416 0.516 -19.383 1.00 89.56 138 VAL A O 1
ATOM 1051 N N . ARG A 1 139 ? 3.328 1.595 -19.828 1.00 90.38 139 ARG A N 1
ATOM 1052 C CA . ARG A 1 139 ? 2.869 2.886 -19.279 1.00 90.38 139 ARG A CA 1
ATOM 1053 C C . ARG A 1 139 ? 1.593 3.386 -19.956 1.00 90.38 139 ARG A C 1
ATOM 1055 O O . ARG A 1 139 ? 0.702 3.885 -19.277 1.00 90.38 139 ARG A O 1
ATOM 1062 N N . SER A 1 140 ? 1.483 3.249 -21.279 1.00 90.81 140 SER A N 1
ATOM 1063 C CA . SER A 1 140 ? 0.270 3.634 -22.010 1.00 90.81 140 SER A CA 1
ATOM 1064 C C . SER A 1 140 ? -0.946 2.810 -21.584 1.00 90.81 140 SER A C 1
ATOM 1066 O O . SER A 1 140 ? -2.026 3.375 -21.422 1.00 90.81 140 SER A O 1
ATOM 1068 N N . ILE A 1 141 ? -0.768 1.504 -21.364 1.00 89.44 141 ILE A N 1
ATOM 1069 C CA . ILE A 1 141 ? -1.824 0.614 -20.875 1.00 89.44 141 ILE A CA 1
ATOM 1070 C C . ILE A 1 141 ? -2.224 0.985 -19.445 1.00 89.44 141 ILE A C 1
ATOM 1072 O O . ILE A 1 141 ? -3.412 1.153 -19.185 1.00 89.44 141 ILE A O 1
ATOM 1076 N N . LEU A 1 142 ? -1.254 1.180 -18.546 1.00 89.69 142 LEU A N 1
ATOM 1077 C CA . LEU A 1 142 ? -1.515 1.567 -17.157 1.00 89.69 142 LEU A CA 1
ATOM 1078 C C . LEU A 1 142 ? -2.257 2.909 -17.074 1.00 89.69 142 LEU A C 1
ATOM 1080 O O . LEU A 1 142 ? -3.226 3.022 -16.339 1.00 89.69 142 LEU A O 1
ATOM 1084 N N . ASN A 1 143 ? -1.896 3.891 -17.906 1.00 90.75 143 ASN A N 1
ATOM 1085 C CA . ASN A 1 143 ? -2.597 5.182 -17.975 1.00 90.75 143 ASN A CA 1
ATOM 1086 C C . ASN A 1 143 ? -4.040 5.084 -18.497 1.00 90.75 143 ASN A C 1
ATOM 1088 O O . ASN A 1 143 ? -4.826 6.007 -18.301 1.00 90.75 143 ASN A O 1
ATOM 1092 N N . LYS A 1 144 ? -4.382 4.009 -19.212 1.00 88.69 144 LYS A N 1
ATOM 1093 C CA . LYS A 1 144 ? -5.733 3.753 -19.732 1.00 88.69 144 LYS A CA 1
ATOM 1094 C C . LYS A 1 144 ? -6.497 2.743 -18.877 1.00 88.69 144 LYS A C 1
ATOM 1096 O O . LYS A 1 144 ? -7.618 2.377 -19.239 1.00 88.69 144 LYS A O 1
ATOM 1101 N N . LEU A 1 145 ? -5.897 2.264 -17.784 1.00 84.06 145 LEU A N 1
ATOM 1102 C CA . LEU A 1 145 ? -6.439 1.177 -16.989 1.00 84.06 145 LEU A CA 1
ATOM 1103 C C . LEU A 1 145 ? -7.694 1.643 -16.254 1.00 84.06 145 LEU A C 1
ATOM 1105 O O . LEU A 1 145 ? -7.645 2.323 -15.237 1.00 84.06 145 LEU A O 1
ATOM 1109 N N . THR A 1 146 ? -8.838 1.245 -16.794 1.00 83.06 146 THR A N 1
ATOM 1110 C CA . THR A 1 146 ? -10.160 1.484 -16.219 1.00 83.06 146 THR A CA 1
ATOM 1111 C C . THR A 1 146 ? -10.901 0.155 -16.110 1.00 83.06 146 THR A C 1
ATOM 1113 O O . THR A 1 146 ? -10.625 -0.754 -16.900 1.00 83.06 146 THR A O 1
ATOM 1116 N N . PRO A 1 147 ? -11.873 0.017 -15.188 1.00 78.06 147 PRO A N 1
ATOM 1117 C CA . PRO A 1 147 ? -12.676 -1.202 -15.078 1.00 78.06 147 PRO A CA 1
ATOM 1118 C C . PRO A 1 147 ? -13.355 -1.607 -16.397 1.00 78.06 147 PRO A C 1
ATOM 1120 O O . PRO A 1 147 ? -13.439 -2.792 -16.702 1.00 78.06 147 PRO A O 1
ATOM 1123 N N . GLN A 1 148 ? -13.773 -0.631 -17.213 1.00 82.50 148 GLN A N 1
ATOM 1124 C CA . GLN A 1 148 ? -14.424 -0.866 -18.507 1.00 82.50 148 GLN A CA 1
ATOM 1125 C C . GLN A 1 148 ? -13.471 -1.459 -19.552 1.00 82.50 148 GLN A C 1
ATOM 1127 O O . GLN A 1 148 ? -13.815 -2.415 -20.240 1.00 82.50 148 GLN A O 1
ATOM 1132 N N . MET A 1 149 ? -12.253 -0.920 -19.657 1.00 84.38 149 MET A N 1
ATOM 1133 C CA . MET A 1 149 ? -11.261 -1.375 -20.640 1.00 84.38 149 MET A CA 1
ATOM 1134 C C . MET A 1 149 ? -10.390 -2.527 -20.125 1.00 84.38 149 MET A C 1
ATOM 1136 O O . MET A 1 149 ? -9.503 -2.996 -20.838 1.00 84.38 149 MET A O 1
ATOM 1140 N N . PHE A 1 150 ? -10.639 -2.999 -18.901 1.00 82.81 150 PHE A N 1
ATOM 1141 C CA . PHE A 1 150 ? -9.782 -3.927 -18.174 1.00 82.81 150 PHE A CA 1
ATOM 1142 C C . PHE A 1 150 ? -9.454 -5.190 -18.975 1.00 82.81 150 PHE A C 1
ATOM 1144 O O . PHE A 1 150 ? -8.286 -5.478 -19.216 1.00 82.81 150 PHE A O 1
ATOM 1151 N N . GLN A 1 151 ? -10.468 -5.916 -19.452 1.00 84.75 151 GLN A N 1
ATOM 1152 C CA . GLN A 1 151 ? -10.258 -7.173 -20.180 1.00 84.75 151 GLN A CA 1
ATOM 1153 C C . GLN A 1 151 ? -9.457 -6.971 -21.474 1.00 84.75 151 GLN A C 1
ATOM 1155 O O . GLN A 1 151 ? -8.554 -7.752 -21.780 1.00 84.75 151 GLN A O 1
ATOM 1160 N N . GLN A 1 152 ? -9.743 -5.892 -22.208 1.00 87.62 152 GLN A N 1
ATOM 1161 C CA . GLN A 1 152 ? -9.054 -5.575 -23.456 1.00 87.62 152 GLN A CA 1
ATOM 1162 C C . GLN A 1 152 ? -7.586 -5.207 -23.212 1.00 87.62 152 GLN A C 1
ATOM 1164 O O . GLN A 1 152 ? -6.698 -5.675 -23.925 1.00 87.62 152 GLN A O 1
ATOM 1169 N N . LEU A 1 153 ? -7.321 -4.396 -22.187 1.00 86.56 153 LEU A N 1
ATOM 1170 C CA . LEU A 1 153 ? -5.970 -3.994 -21.804 1.00 86.56 153 LEU A CA 1
ATOM 1171 C C . LEU A 1 153 ? -5.163 -5.169 -21.239 1.00 86.56 153 LEU A C 1
ATOM 1173 O O . LEU A 1 153 ? -3.979 -5.285 -21.546 1.00 86.56 153 LEU A O 1
ATOM 1177 N N . MET A 1 154 ? -5.795 -6.089 -20.503 1.00 84.31 154 MET A N 1
ATOM 1178 C CA . MET A 1 154 ? -5.141 -7.322 -20.050 1.00 84.31 154 MET A CA 1
ATOM 1179 C C . MET A 1 154 ? -4.697 -8.195 -21.210 1.00 84.31 154 MET A C 1
ATOM 1181 O O . MET A 1 154 ? -3.563 -8.664 -21.223 1.00 84.31 154 MET A O 1
ATOM 1185 N N . LYS A 1 155 ? -5.555 -8.359 -22.221 1.00 85.56 155 LYS A N 1
ATOM 1186 C CA . LYS A 1 155 ? -5.194 -9.104 -23.428 1.00 85.56 155 LYS A CA 1
ATOM 1187 C C . LYS A 1 155 ? -3.977 -8.485 -24.120 1.00 85.56 155 LYS A C 1
ATOM 1189 O O . LYS A 1 155 ? -3.096 -9.221 -24.548 1.00 85.56 155 LYS A O 1
ATOM 1194 N N . GLN A 1 156 ? -3.897 -7.153 -24.179 1.00 85.12 156 GLN A N 1
ATOM 1195 C CA . GLN A 1 156 ? -2.725 -6.457 -24.716 1.00 85.12 156 GLN A CA 1
ATOM 1196 C C . GLN A 1 156 ? -1.474 -6.709 -23.873 1.00 85.12 156 GLN A C 1
ATOM 1198 O O . GLN A 1 156 ? -0.431 -7.006 -24.442 1.00 85.12 156 GLN A O 1
ATOM 1203 N N . VAL A 1 157 ? -1.577 -6.637 -22.542 1.00 83.31 157 VAL A N 1
ATOM 1204 C CA . VAL A 1 157 ? -0.460 -6.898 -21.619 1.00 83.31 157 VAL A CA 1
ATOM 1205 C C . VAL A 1 157 ? 0.079 -8.319 -21.777 1.00 83.31 157 VAL A C 1
ATOM 1207 O O . VAL A 1 157 ? 1.288 -8.494 -21.876 1.00 83.31 157 VAL A O 1
ATOM 1210 N N . THR A 1 158 ? -0.790 -9.329 -21.862 1.00 79.50 158 THR A N 1
ATOM 1211 C CA . THR A 1 158 ? -0.374 -10.730 -22.054 1.00 79.50 158 THR A CA 1
ATOM 1212 C C . THR A 1 158 ? 0.250 -10.980 -23.431 1.00 79.50 158 THR A C 1
ATOM 1214 O O . THR A 1 158 ? 1.033 -11.910 -23.586 1.00 79.50 158 THR A O 1
ATOM 1217 N N . GLN A 1 159 ? -0.071 -10.156 -24.431 1.00 83.62 159 GLN A N 1
ATOM 1218 C CA . GLN A 1 159 ? 0.525 -10.224 -25.770 1.00 83.62 159 GLN A CA 1
ATOM 1219 C C . GLN A 1 159 ? 1.889 -9.526 -25.869 1.00 83.62 159 GLN A C 1
ATOM 1221 O O . GLN A 1 159 ? 2.552 -9.632 -26.902 1.00 83.62 159 GLN A O 1
ATOM 1226 N N . LEU A 1 160 ? 2.314 -8.788 -24.840 1.00 83.25 160 LEU A N 1
ATOM 1227 C CA . LEU A 1 160 ? 3.637 -8.178 -24.831 1.00 83.25 160 LEU A CA 1
ATOM 1228 C C . LEU A 1 160 ? 4.714 -9.257 -24.667 1.00 83.25 160 LEU A C 1
ATOM 1230 O O . LEU A 1 160 ? 4.600 -10.145 -23.826 1.00 83.25 160 LEU A O 1
ATOM 1234 N N . ALA A 1 161 ? 5.786 -9.149 -25.451 1.00 76.12 161 ALA A N 1
ATOM 1235 C CA . ALA A 1 161 ? 6.949 -10.021 -25.340 1.00 76.12 161 ALA A CA 1
ATOM 1236 C C . ALA A 1 161 ? 7.753 -9.668 -24.076 1.00 76.12 161 ALA A C 1
ATOM 1238 O O . ALA A 1 161 ? 8.637 -8.814 -24.100 1.00 76.12 161 ALA A O 1
ATOM 1239 N N . ILE A 1 162 ? 7.388 -10.293 -22.956 1.00 78.06 162 ILE A N 1
ATOM 1240 C CA . ILE A 1 162 ? 8.125 -10.239 -21.689 1.00 78.06 162 ILE A CA 1
ATOM 1241 C C . ILE A 1 162 ? 8.952 -11.523 -21.602 1.00 78.06 162 ILE A C 1
ATOM 1243 O O . ILE A 1 162 ? 8.553 -12.507 -20.988 1.00 78.06 162 ILE A O 1
ATOM 1247 N N . ASP A 1 163 ? 10.070 -11.525 -22.311 1.00 79.75 163 ASP A N 1
ATOM 1248 C CA . ASP A 1 163 ? 10.955 -12.669 -22.555 1.00 79.75 163 ASP A CA 1
ATOM 1249 C C . ASP A 1 163 ? 12.255 -12.627 -21.735 1.00 79.75 163 ASP A C 1
ATOM 1251 O O . ASP A 1 163 ? 12.914 -13.656 -21.602 1.00 79.75 163 ASP A O 1
ATOM 1255 N N . THR A 1 164 ? 12.599 -11.481 -21.136 1.00 83.31 164 THR A N 1
ATOM 1256 C CA . THR A 1 164 ? 13.785 -11.323 -20.279 1.00 83.31 164 THR A CA 1
ATOM 1257 C C . THR A 1 164 ? 13.425 -10.977 -18.836 1.00 83.31 164 THR A C 1
ATOM 1259 O O . THR A 1 164 ? 12.402 -10.346 -18.547 1.00 83.31 164 THR A O 1
ATOM 1262 N N . GLU A 1 165 ? 14.285 -11.384 -17.898 1.00 84.00 165 GLU A N 1
ATOM 1263 C CA . GLU A 1 165 ? 14.110 -11.082 -16.474 1.00 84.00 165 GLU A CA 1
ATOM 1264 C C . GLU A 1 165 ? 14.067 -9.568 -16.212 1.00 84.00 165 GLU A C 1
ATOM 1266 O O . GLU A 1 165 ? 13.267 -9.102 -15.400 1.00 84.00 165 GLU A O 1
ATOM 1271 N N . GLU A 1 166 ? 14.881 -8.789 -16.926 1.00 85.69 166 GLU A N 1
ATOM 1272 C CA . GLU A 1 166 ? 14.918 -7.327 -16.819 1.00 85.69 166 GLU A CA 1
ATOM 1273 C C . GLU A 1 166 ? 13.611 -6.680 -17.276 1.00 85.69 166 GLU A C 1
ATOM 1275 O O . GLU A 1 166 ? 13.070 -5.816 -16.580 1.00 85.69 166 GLU A O 1
ATOM 1280 N N . ARG A 1 167 ? 13.050 -7.139 -18.403 1.00 87.56 167 ARG A N 1
ATOM 1281 C CA . ARG A 1 167 ? 11.736 -6.689 -18.882 1.00 87.56 167 ARG A CA 1
ATOM 1282 C C . ARG A 1 167 ? 10.659 -7.007 -17.860 1.00 87.56 167 ARG A C 1
ATOM 1284 O O . ARG A 1 167 ? 9.823 -6.152 -17.577 1.00 87.56 167 ARG A O 1
ATOM 1291 N N . LEU A 1 168 ? 10.700 -8.200 -17.267 1.00 87.12 168 LEU A N 1
ATOM 1292 C CA . LEU A 1 168 ? 9.722 -8.591 -16.263 1.00 87.12 168 LEU A CA 1
ATOM 1293 C C . LEU A 1 168 ? 9.829 -7.743 -14.987 1.00 87.12 168 LEU A C 1
ATOM 1295 O O . LEU A 1 168 ? 8.812 -7.250 -14.497 1.00 87.12 168 LEU A O 1
ATOM 1299 N N . LYS A 1 169 ? 11.048 -7.530 -14.478 1.00 87.56 169 LYS A N 1
ATOM 1300 C CA . LYS A 1 169 ? 11.315 -6.633 -13.342 1.00 87.56 169 LYS A CA 1
ATOM 1301 C C . LYS A 1 169 ? 10.814 -5.217 -13.628 1.00 87.56 169 LYS A C 1
ATOM 1303 O O . LYS A 1 169 ? 10.068 -4.670 -12.824 1.00 87.56 169 LYS A O 1
ATOM 1308 N N . GLY A 1 170 ? 11.129 -4.664 -14.798 1.00 89.44 170 GLY A N 1
ATOM 1309 C CA . GLY A 1 170 ? 10.684 -3.324 -15.180 1.00 89.44 170 GLY A CA 1
ATOM 1310 C C . GLY A 1 170 ? 9.164 -3.201 -15.329 1.00 89.44 170 GLY A C 1
ATOM 1311 O O . GLY A 1 170 ? 8.590 -2.191 -14.933 1.00 89.44 170 GLY A O 1
ATOM 1312 N N . VAL A 1 171 ? 8.475 -4.232 -15.833 1.00 89.81 171 VAL A N 1
ATOM 1313 C CA . VAL A 1 171 ? 7.000 -4.255 -15.871 1.00 89.81 171 VAL A CA 1
ATOM 1314 C C . VAL A 1 171 ? 6.414 -4.231 -14.459 1.00 89.81 171 VAL A C 1
ATOM 1316 O O . VAL A 1 171 ? 5.485 -3.465 -14.206 1.00 89.81 171 VAL A O 1
ATOM 1319 N N . ILE A 1 172 ? 6.959 -5.034 -13.539 1.00 90.31 172 ILE A N 1
ATOM 1320 C CA . ILE A 1 172 ? 6.532 -5.046 -12.133 1.00 90.31 172 ILE A CA 1
ATOM 1321 C C . ILE A 1 172 ? 6.746 -3.665 -11.509 1.00 90.31 172 ILE A C 1
ATOM 1323 O O . ILE A 1 172 ? 5.825 -3.137 -10.891 1.00 90.31 172 ILE A O 1
ATOM 1327 N N . ASP A 1 173 ? 7.910 -3.054 -11.724 1.00 91.31 173 ASP A N 1
ATOM 1328 C CA . ASP A 1 173 ? 8.233 -1.729 -11.191 1.00 91.31 173 ASP A CA 1
ATOM 1329 C C . ASP A 1 173 ? 7.241 -0.662 -11.676 1.00 91.31 173 ASP A C 1
ATOM 1331 O O . ASP A 1 173 ? 6.719 0.101 -10.866 1.00 91.31 173 ASP A O 1
ATOM 1335 N N . LEU A 1 174 ? 6.886 -0.665 -12.965 1.00 92.12 174 LEU A N 1
ATOM 1336 C CA . LEU A 1 174 ? 5.888 0.258 -13.518 1.00 92.12 174 LEU A CA 1
ATOM 1337 C C . LEU A 1 174 ? 4.492 0.060 -12.915 1.00 92.12 174 LEU A C 1
ATOM 1339 O O . LEU A 1 174 ? 3.789 1.040 -12.663 1.00 92.12 174 LEU A O 1
ATOM 1343 N N . ILE A 1 175 ? 4.078 -1.193 -12.696 1.00 91.31 175 ILE A N 1
ATOM 1344 C CA . ILE A 1 175 ? 2.788 -1.498 -12.064 1.00 91.31 175 ILE A CA 1
ATOM 1345 C C . ILE A 1 175 ? 2.788 -1.010 -10.613 1.00 91.31 175 ILE A C 1
ATOM 1347 O O . ILE A 1 175 ? 1.813 -0.391 -10.197 1.00 91.31 175 ILE A O 1
ATOM 1351 N N . PHE A 1 176 ? 3.870 -1.241 -9.862 1.00 91.25 176 PHE A N 1
ATOM 1352 C CA . PHE A 1 176 ? 3.999 -0.769 -8.480 1.00 91.25 176 PHE A CA 1
ATOM 1353 C C . PHE A 1 176 ? 3.976 0.752 -8.391 1.00 91.25 176 PHE A C 1
ATOM 1355 O O . PHE A 1 176 ? 3.187 1.292 -7.622 1.00 91.25 176 PHE A O 1
ATOM 1362 N N . GLU A 1 177 ? 4.783 1.448 -9.195 1.00 90.62 177 GLU A N 1
ATOM 1363 C CA . GLU A 1 177 ? 4.797 2.915 -9.225 1.00 90.62 177 GLU A CA 1
ATOM 1364 C C . GLU A 1 177 ? 3.392 3.474 -9.457 1.00 90.62 177 GLU A C 1
ATOM 1366 O O . GLU A 1 177 ? 2.952 4.384 -8.750 1.00 90.62 177 GLU A O 1
ATOM 1371 N N . LYS A 1 178 ? 2.654 2.878 -10.400 1.00 90.81 178 LYS A N 1
ATOM 1372 C CA . LYS A 1 178 ? 1.283 3.278 -10.695 1.00 90.81 178 LYS A CA 1
ATOM 1373 C C . LYS A 1 178 ? 0.304 2.954 -9.578 1.00 90.81 178 LYS A C 1
ATOM 1375 O O . LYS A 1 178 ? -0.431 3.849 -9.165 1.00 90.81 178 LYS A O 1
ATOM 1380 N N . ALA A 1 179 ? 0.333 1.738 -9.047 1.00 91.00 179 ALA A N 1
ATOM 1381 C CA . ALA A 1 179 ? -0.555 1.318 -7.969 1.00 91.00 179 ALA A CA 1
ATOM 1382 C C . ALA A 1 179 ? -0.369 2.141 -6.691 1.00 91.00 179 ALA A C 1
ATOM 1384 O O . ALA A 1 179 ? -1.341 2.469 -6.014 1.00 91.00 179 ALA A O 1
ATOM 1385 N N . ILE A 1 180 ? 0.870 2.529 -6.400 1.00 89.94 180 ILE A N 1
ATOM 1386 C CA . ILE A 1 180 ? 1.195 3.387 -5.268 1.00 89.94 180 ILE A CA 1
ATOM 1387 C C . ILE A 1 180 ? 0.722 4.828 -5.513 1.00 89.94 180 ILE A C 1
ATOM 1389 O O . ILE A 1 180 ? 0.168 5.454 -4.610 1.00 89.94 180 ILE A O 1
ATOM 1393 N N . SER A 1 181 ? 0.912 5.354 -6.729 1.00 88.00 181 SER A N 1
ATOM 1394 C CA . SER A 1 181 ? 0.473 6.712 -7.084 1.00 88.00 181 SER A CA 1
ATOM 1395 C C . SER A 1 181 ? -1.049 6.862 -7.169 1.00 88.00 181 SER A C 1
ATOM 1397 O O . SER A 1 181 ? -1.579 7.947 -6.938 1.00 88.00 181 SER A O 1
ATOM 1399 N N . GLU A 1 182 ? -1.762 5.775 -7.475 1.00 90.19 182 GLU A N 1
ATOM 1400 C CA . GLU A 1 182 ? -3.203 5.767 -7.720 1.00 90.19 182 GLU A CA 1
ATOM 1401 C C . GLU A 1 182 ? -3.911 4.671 -6.887 1.00 90.19 182 GLU A C 1
ATOM 1403 O O . GLU A 1 182 ? -4.421 3.690 -7.443 1.00 90.19 182 GLU A O 1
ATOM 1408 N N . PRO A 1 183 ? -4.020 4.832 -5.550 1.00 87.75 183 PRO A N 1
ATOM 1409 C CA . PRO A 1 183 ? -4.506 3.772 -4.659 1.00 87.75 183 PRO A CA 1
ATOM 1410 C C . PRO A 1 183 ? -5.954 3.333 -4.917 1.00 87.75 183 PRO A C 1
ATOM 1412 O O . PRO A 1 183 ? -6.360 2.236 -4.539 1.00 87.75 183 PRO A O 1
ATOM 1415 N N . ASN A 1 184 ? -6.755 4.186 -5.559 1.00 88.50 184 ASN A N 1
ATOM 1416 C CA . ASN A 1 184 ? -8.147 3.887 -5.901 1.00 88.50 184 ASN A CA 1
ATOM 1417 C C . ASN A 1 184 ? -8.262 2.786 -6.968 1.00 88.50 184 ASN A C 1
ATOM 1419 O O . ASN A 1 184 ? -9.281 2.102 -7.036 1.00 88.50 184 ASN A O 1
ATOM 1423 N N . PHE A 1 185 ? -7.219 2.589 -7.780 1.00 89.44 185 PHE A N 1
ATOM 1424 C CA . PHE A 1 185 ? -7.166 1.554 -8.812 1.00 89.44 185 PHE A CA 1
ATOM 1425 C C . PHE A 1 185 ? -6.324 0.338 -8.392 1.00 89.44 185 PHE A C 1
ATOM 1427 O O . PHE A 1 185 ? -6.117 -0.564 -9.205 1.00 89.44 185 PHE A O 1
ATOM 1434 N N . SER A 1 186 ? -5.895 0.248 -7.124 1.00 90.31 186 SER A N 1
ATOM 1435 C CA . SER A 1 186 ? -5.098 -0.872 -6.591 1.00 90.31 186 SER A CA 1
ATOM 1436 C C . SER A 1 186 ? -5.695 -2.245 -6.900 1.00 90.31 186 SER A C 1
ATOM 1438 O O . SER A 1 186 ? -4.964 -3.161 -7.268 1.00 90.31 186 SER A O 1
ATOM 1440 N N . VAL A 1 187 ? -7.024 -2.381 -6.848 1.00 90.31 187 VAL A N 1
ATOM 1441 C CA . VAL A 1 187 ? -7.731 -3.624 -7.206 1.00 90.31 187 VAL A CA 1
ATOM 1442 C C . VAL A 1 187 ? -7.484 -4.009 -8.670 1.00 90.31 187 VAL A C 1
ATOM 1444 O O . VAL A 1 187 ? -7.244 -5.175 -8.984 1.00 90.31 187 VAL A O 1
ATOM 1447 N N . ALA A 1 188 ? -7.521 -3.043 -9.593 1.00 90.19 188 ALA A N 1
ATOM 1448 C CA . ALA A 1 188 ? -7.271 -3.295 -11.010 1.00 90.19 188 ALA A CA 1
ATOM 1449 C C . ALA A 1 188 ? -5.807 -3.703 -11.240 1.00 90.19 188 ALA A C 1
ATOM 1451 O O . ALA A 1 188 ? -5.542 -4.706 -11.905 1.00 90.19 188 ALA A O 1
ATOM 1452 N N . TYR A 1 189 ? -4.859 -2.993 -10.625 1.00 91.56 189 TYR A N 1
ATOM 1453 C CA . TYR A 1 189 ? -3.440 -3.346 -10.693 1.00 91.56 189 TYR A CA 1
ATOM 1454 C C . TYR A 1 189 ? -3.160 -4.734 -10.092 1.00 91.56 189 TYR A C 1
ATOM 1456 O O . TYR A 1 189 ? -2.393 -5.512 -10.657 1.00 91.56 189 TYR A O 1
ATOM 1464 N N . ALA A 1 190 ? -3.833 -5.112 -9.002 1.00 91.44 190 ALA A N 1
ATOM 1465 C CA . ALA A 1 190 ? -3.647 -6.418 -8.374 1.00 91.44 190 ALA A CA 1
ATOM 1466 C C . ALA A 1 190 ? -4.173 -7.547 -9.270 1.00 91.44 190 ALA A C 1
ATOM 1468 O O . ALA A 1 190 ? -3.517 -8.576 -9.448 1.00 91.44 190 ALA A O 1
ATOM 1469 N N . ASN A 1 191 ? -5.319 -7.335 -9.920 1.00 89.12 191 ASN A N 1
ATOM 1470 C CA . ASN A 1 191 ? -5.821 -8.274 -10.917 1.00 89.12 191 ASN A CA 1
ATOM 1471 C C . ASN A 1 191 ? -4.901 -8.354 -12.155 1.00 89.12 191 ASN A C 1
ATOM 1473 O O . ASN A 1 191 ? -4.778 -9.431 -12.736 1.00 89.12 191 ASN A O 1
ATOM 1477 N N . MET A 1 192 ? -4.190 -7.275 -12.518 1.00 87.94 192 MET A N 1
ATOM 1478 C CA . MET A 1 192 ? -3.136 -7.318 -13.548 1.00 87.94 192 MET A CA 1
ATOM 1479 C C . MET A 1 192 ? -2.005 -8.259 -13.159 1.00 87.94 192 MET A C 1
ATOM 1481 O O . MET A 1 192 ? -1.651 -9.156 -13.924 1.00 87.94 192 MET A O 1
ATOM 1485 N N . CYS A 1 193 ? -1.478 -8.096 -11.945 1.00 89.81 193 CYS A N 1
ATOM 1486 C CA . CYS A 1 193 ? -0.451 -8.973 -11.395 1.00 89.81 193 CYS A CA 1
ATOM 1487 C C . CYS A 1 193 ? -0.910 -10.437 -11.385 1.00 89.81 193 CYS A C 1
ATOM 1489 O O . CYS A 1 193 ? -0.131 -11.328 -11.719 1.00 89.81 193 CYS A O 1
ATOM 1491 N N . ARG A 1 194 ? -2.191 -10.695 -11.094 1.00 88.25 194 ARG A N 1
ATOM 1492 C CA . ARG A 1 194 ? -2.766 -12.045 -11.152 1.00 88.25 194 ARG A CA 1
ATOM 1493 C C . ARG A 1 194 ? -2.758 -12.634 -12.564 1.00 88.25 194 ARG A C 1
ATOM 1495 O O . ARG A 1 194 ? -2.457 -13.814 -12.711 1.00 88.25 194 ARG A O 1
ATOM 1502 N N . CYS A 1 195 ? -3.060 -11.851 -13.598 1.00 83.94 195 CYS A N 1
ATOM 1503 C CA . CYS A 1 195 ? -2.952 -12.314 -14.987 1.00 83.94 195 CYS A CA 1
ATOM 1504 C C . CYS A 1 195 ? -1.493 -12.582 -15.387 1.00 83.94 195 CYS A C 1
ATOM 1506 O O . CYS A 1 195 ? -1.209 -13.551 -16.088 1.00 83.94 195 CYS A O 1
ATOM 1508 N N . LEU A 1 196 ? -0.565 -11.755 -14.902 1.00 83.75 196 LEU A N 1
ATOM 1509 C CA . LEU A 1 196 ? 0.869 -11.882 -15.169 1.00 83.75 196 LEU 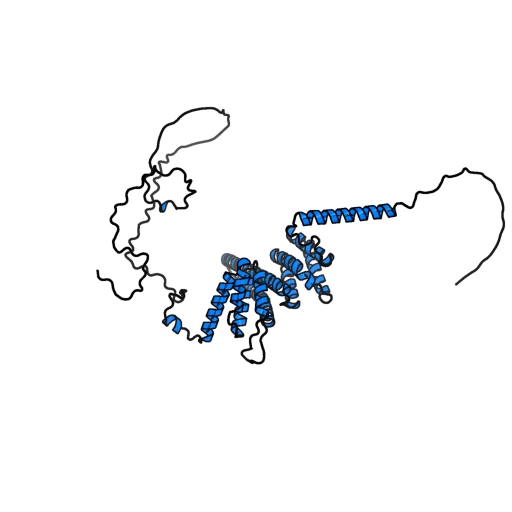A CA 1
ATOM 1510 C C . LEU A 1 196 ? 1.541 -13.027 -14.396 1.00 83.75 196 LEU A C 1
ATOM 1512 O O . LEU A 1 196 ? 2.596 -13.496 -14.812 1.00 83.75 196 LEU A O 1
ATOM 1516 N N . MET A 1 197 ? 0.928 -13.536 -13.322 1.00 81.25 197 MET A N 1
ATOM 1517 C CA . MET A 1 197 ? 1.476 -14.647 -12.533 1.00 81.25 197 MET A CA 1
ATOM 1518 C C . MET A 1 197 ? 1.758 -15.918 -13.337 1.00 81.25 197 MET A C 1
ATOM 1520 O O . MET A 1 197 ? 2.638 -16.690 -12.956 1.00 81.25 197 MET A O 1
ATOM 1524 N N . ALA A 1 198 ? 0.977 -16.174 -14.389 1.00 74.25 198 ALA A N 1
ATOM 1525 C CA . ALA A 1 198 ? 1.133 -17.366 -15.216 1.00 74.25 198 ALA A CA 1
ATOM 1526 C C . ALA A 1 198 ? 2.378 -17.300 -16.118 1.00 74.25 198 ALA A C 1
ATOM 1528 O O . ALA A 1 198 ? 2.827 -18.337 -16.608 1.00 74.25 198 ALA A O 1
ATOM 1529 N N . LEU A 1 199 ? 2.947 -16.106 -16.323 1.00 72.25 199 LEU A N 1
ATOM 1530 C CA . LEU A 1 199 ? 4.143 -15.925 -17.135 1.00 72.25 199 LEU A CA 1
ATOM 1531 C C . LEU A 1 199 ? 5.372 -16.458 -16.392 1.00 72.25 199 LEU A C 1
ATOM 1533 O O . LEU A 1 199 ? 5.647 -16.100 -15.244 1.00 72.25 199 LEU A O 1
ATOM 1537 N N . LYS A 1 200 ? 6.127 -17.314 -17.078 1.00 69.81 200 LYS A N 1
ATOM 1538 C CA . LYS A 1 200 ? 7.431 -17.807 -16.636 1.00 69.81 200 LYS A CA 1
ATOM 1539 C C . LYS A 1 200 ? 8.478 -17.297 -17.606 1.00 69.81 200 LYS A C 1
ATOM 1541 O O . LYS A 1 200 ? 8.333 -17.489 -18.810 1.00 69.81 200 LYS A O 1
ATOM 1546 N N . VAL A 1 201 ? 9.517 -16.676 -17.068 1.00 72.81 201 VAL A N 1
ATOM 1547 C CA . VAL A 1 201 ? 10.600 -16.094 -17.859 1.00 72.81 201 VAL A CA 1
ATOM 1548 C C . VAL A 1 201 ? 11.903 -16.808 -17.489 1.00 72.81 201 VAL A C 1
ATOM 1550 O O . VAL A 1 201 ? 12.163 -16.984 -16.294 1.00 72.81 201 VAL A O 1
ATOM 1553 N N . PRO A 1 202 ? 12.695 -17.299 -18.456 1.00 66.38 202 PRO A N 1
ATOM 1554 C CA . PRO A 1 202 ? 13.984 -17.923 -18.166 1.00 66.38 202 PRO A CA 1
ATOM 1555 C C . PRO A 1 202 ? 14.971 -16.902 -17.576 1.00 66.38 202 PRO A C 1
ATOM 1557 O O . PRO A 1 202 ? 14.971 -15.732 -17.954 1.00 66.38 202 PRO A O 1
ATOM 1560 N N . THR A 1 203 ? 15.795 -17.345 -16.622 1.00 62.97 203 THR A N 1
ATOM 1561 C CA . THR A 1 203 ? 16.826 -16.498 -15.991 1.00 62.97 203 THR A CA 1
ATOM 1562 C C . THR A 1 203 ? 17.965 -16.255 -16.985 1.00 62.97 203 THR A C 1
ATOM 1564 O O . THR A 1 203 ? 18.369 -17.183 -17.687 1.00 62.97 203 THR A O 1
ATOM 1567 N N . THR A 1 204 ? 18.518 -15.040 -17.013 1.00 59.59 204 THR A N 1
ATOM 1568 C CA . THR A 1 204 ? 19.635 -14.650 -17.898 1.00 59.59 204 THR A CA 1
ATOM 1569 C C . THR A 1 204 ? 20.942 -15.379 -17.569 1.00 59.59 204 THR A C 1
ATOM 1571 O O . THR A 1 204 ? 21.722 -15.673 -18.467 1.00 59.59 204 THR A O 1
ATOM 1574 N N . GLU A 1 205 ? 21.166 -15.731 -16.300 1.00 56.22 205 GLU A N 1
ATOM 1575 C CA . GLU A 1 205 ? 22.397 -16.394 -15.838 1.00 56.22 205 GLU A CA 1
ATOM 1576 C C . GLU A 1 205 ? 22.390 -17.921 -16.034 1.00 56.22 205 GLU A C 1
ATOM 1578 O O . GLU A 1 205 ? 23.440 -18.531 -16.240 1.00 56.22 205 GLU A O 1
ATOM 1583 N N . LYS A 1 206 ? 21.214 -18.563 -15.947 1.00 56.97 206 LYS A N 1
ATOM 1584 C CA . LYS A 1 206 ? 21.035 -20.016 -16.121 1.00 56.97 206 LYS A CA 1
ATOM 1585 C C . LYS A 1 206 ? 19.677 -20.312 -16.776 1.00 56.97 206 LYS A C 1
ATOM 1587 O O . LYS A 1 206 ? 18.661 -20.263 -16.079 1.00 56.97 206 LYS A O 1
ATOM 1592 N N . PRO A 1 207 ? 19.630 -20.714 -18.060 1.00 59.06 207 PRO A N 1
ATOM 1593 C CA . PRO A 1 207 ? 18.374 -20.944 -18.784 1.00 59.06 207 PRO A CA 1
ATOM 1594 C C . PRO A 1 207 ? 17.553 -22.134 -18.254 1.00 59.06 207 PRO A C 1
ATOM 1596 O O . PRO A 1 207 ? 16.387 -22.288 -18.606 1.00 59.06 207 PRO A O 1
ATOM 1599 N N . THR A 1 208 ? 18.128 -22.965 -17.379 1.00 54.81 208 THR A N 1
ATOM 1600 C CA . THR A 1 208 ? 17.448 -24.064 -16.672 1.00 54.81 208 THR A CA 1
ATOM 1601 C C . THR A 1 208 ? 16.632 -23.612 -15.460 1.00 54.81 208 THR A C 1
ATOM 1603 O O . THR A 1 208 ? 15.779 -24.366 -14.992 1.00 54.81 208 THR A O 1
ATOM 1606 N N . VAL A 1 209 ? 16.858 -22.400 -14.942 1.00 66.44 209 VAL A N 1
ATOM 1607 C CA . VAL A 1 209 ? 16.094 -21.840 -13.820 1.00 66.44 209 VAL A CA 1
ATOM 1608 C C . VAL A 1 209 ? 15.125 -20.803 -14.372 1.00 66.44 209 VAL A C 1
ATOM 1610 O O . VAL A 1 209 ? 15.531 -19.805 -14.957 1.00 66.44 209 VAL A O 1
ATOM 1613 N N . THR A 1 210 ? 13.825 -21.020 -14.198 1.00 66.94 210 THR A N 1
ATOM 1614 C CA . THR A 1 210 ? 12.809 -20.024 -14.566 1.00 66.94 210 THR A CA 1
ATOM 1615 C C . THR A 1 210 ? 12.561 -19.087 -13.395 1.00 66.94 210 THR A C 1
ATOM 1617 O O . THR A 1 210 ? 12.293 -19.554 -12.283 1.00 66.94 210 THR A O 1
ATOM 1620 N N . VAL A 1 211 ? 12.573 -17.782 -13.642 1.00 69.56 211 VAL A N 1
ATOM 1621 C CA . VAL A 1 211 ? 12.151 -16.791 -12.659 1.00 69.56 211 VAL A CA 1
ATOM 1622 C C . VAL A 1 211 ? 10.628 -16.790 -12.590 1.00 69.56 211 VAL A C 1
ATOM 1624 O O . VAL A 1 211 ? 9.924 -16.692 -13.597 1.00 69.56 211 VAL A O 1
ATOM 1627 N N . ASN A 1 212 ? 10.104 -16.928 -11.377 1.00 76.06 212 ASN A N 1
ATOM 1628 C CA . ASN A 1 212 ? 8.678 -16.895 -11.101 1.00 76.06 212 ASN A CA 1
ATOM 1629 C C . ASN A 1 212 ? 8.229 -15.469 -10.763 1.00 76.06 212 ASN A C 1
ATOM 1631 O O . ASN A 1 212 ? 8.765 -14.834 -9.852 1.00 76.06 212 ASN A O 1
ATOM 1635 N N . PHE A 1 213 ? 7.170 -15.008 -11.436 1.00 82.38 213 PHE A N 1
ATOM 1636 C CA . PHE A 1 213 ? 6.543 -13.705 -11.195 1.00 82.38 213 PHE A CA 1
ATOM 1637 C C . PHE A 1 213 ? 6.304 -13.438 -9.702 1.00 82.38 213 PHE A C 1
ATOM 1639 O O . PHE A 1 213 ? 6.636 -12.375 -9.190 1.00 82.38 213 PHE A O 1
ATOM 1646 N N . ARG A 1 214 ? 5.809 -14.449 -8.972 1.00 83.12 214 ARG A N 1
ATOM 1647 C CA . ARG A 1 214 ? 5.528 -14.369 -7.530 1.00 83.12 214 ARG A CA 1
ATOM 1648 C C . ARG A 1 214 ? 6.749 -13.962 -6.694 1.00 83.12 214 ARG A C 1
ATOM 1650 O O . ARG A 1 214 ? 6.603 -13.170 -5.770 1.00 83.12 214 ARG A O 1
ATOM 1657 N N . LYS A 1 215 ? 7.941 -14.493 -6.989 1.00 84.94 215 LYS A N 1
ATOM 1658 C CA . LYS A 1 215 ? 9.159 -14.169 -6.224 1.00 84.94 215 LYS A CA 1
ATOM 1659 C C . LYS A 1 215 ? 9.627 -12.751 -6.519 1.00 84.94 215 LYS A C 1
ATOM 1661 O O . LYS A 1 215 ? 10.001 -12.044 -5.592 1.00 84.94 215 LYS A O 1
ATOM 1666 N N . LEU A 1 216 ? 9.569 -12.323 -7.781 1.00 87.00 216 LEU A N 1
ATOM 1667 C CA . LEU A 1 216 ? 9.896 -10.943 -8.147 1.00 87.00 216 LEU A CA 1
ATOM 1668 C C . LEU A 1 216 ? 8.919 -9.948 -7.519 1.00 87.00 216 LEU A C 1
ATOM 1670 O O . LEU A 1 216 ? 9.355 -8.928 -6.997 1.00 87.00 216 LEU A O 1
ATOM 1674 N N . LEU A 1 217 ? 7.627 -10.281 -7.506 1.00 86.62 217 LEU A N 1
ATOM 1675 C CA . LEU A 1 217 ? 6.591 -9.488 -6.853 1.00 86.62 217 LEU A CA 1
ATOM 1676 C C . LEU A 1 217 ? 6.873 -9.338 -5.352 1.00 86.62 217 LEU A C 1
ATOM 1678 O O . LEU A 1 217 ? 6.888 -8.221 -4.848 1.00 86.62 217 LEU A O 1
ATOM 1682 N N . LEU A 1 218 ? 7.162 -10.444 -4.656 1.00 85.56 218 LEU A N 1
ATOM 1683 C CA . LEU A 1 218 ? 7.489 -10.422 -3.228 1.00 85.56 218 LEU A CA 1
ATOM 1684 C C . LEU A 1 218 ? 8.760 -9.609 -2.947 1.00 85.56 218 LEU A C 1
ATOM 1686 O O . LEU A 1 218 ? 8.763 -8.772 -2.050 1.00 85.56 218 LEU A O 1
ATOM 1690 N N . ASN A 1 219 ? 9.813 -9.807 -3.745 1.00 87.75 219 ASN A N 1
ATOM 1691 C CA . ASN A 1 219 ? 11.047 -9.032 -3.628 1.00 87.75 219 ASN A CA 1
ATOM 1692 C C . ASN A 1 219 ? 10.797 -7.536 -3.859 1.00 87.75 219 ASN A C 1
ATOM 1694 O O . ASN A 1 219 ? 11.422 -6.708 -3.202 1.00 87.75 219 ASN A O 1
ATOM 1698 N N . ARG A 1 220 ? 9.888 -7.171 -4.775 1.00 88.81 220 ARG A N 1
ATOM 1699 C CA . ARG A 1 220 ? 9.522 -5.769 -4.992 1.00 88.81 220 ARG A CA 1
ATOM 1700 C C . ARG A 1 220 ? 8.713 -5.198 -3.828 1.00 88.81 220 ARG A C 1
ATOM 1702 O O . ARG A 1 220 ? 9.026 -4.093 -3.402 1.00 88.81 220 ARG A O 1
ATOM 1709 N N . CYS A 1 221 ? 7.747 -5.944 -3.280 1.00 86.94 221 CYS A N 1
ATOM 1710 C CA . CYS A 1 221 ? 7.021 -5.544 -2.066 1.00 86.94 221 CYS A CA 1
ATOM 1711 C C . CYS A 1 221 ? 7.984 -5.252 -0.913 1.00 86.94 221 CYS A C 1
ATOM 1713 O O . CYS A 1 221 ? 7.853 -4.225 -0.257 1.00 86.94 221 CYS A O 1
ATOM 1715 N N . GLN A 1 222 ? 8.957 -6.141 -0.701 1.00 85.25 222 GLN A N 1
ATOM 1716 C CA . GLN A 1 222 ? 9.956 -5.996 0.353 1.00 85.25 222 GLN A CA 1
ATOM 1717 C C . GLN A 1 222 ? 10.801 -4.732 0.151 1.00 85.25 222 GLN A C 1
ATOM 1719 O O . GLN A 1 222 ? 10.942 -3.941 1.076 1.00 85.25 222 GLN A O 1
ATOM 1724 N N . LYS A 1 223 ? 11.287 -4.495 -1.076 1.00 87.12 223 LYS A N 1
ATOM 1725 C CA . LYS A 1 223 ? 12.053 -3.287 -1.415 1.00 87.12 223 LYS A CA 1
ATOM 1726 C C . LYS A 1 223 ? 11.267 -1.999 -1.186 1.00 87.12 223 LYS A C 1
ATOM 1728 O O . LYS A 1 223 ? 11.814 -1.051 -0.638 1.00 87.12 223 LYS A O 1
ATOM 1733 N N . GLU A 1 224 ? 10.000 -1.945 -1.602 1.00 85.19 224 GLU A N 1
ATOM 1734 C CA . GLU A 1 224 ? 9.167 -0.759 -1.348 1.00 85.19 224 GLU A CA 1
ATOM 1735 C C . GLU A 1 224 ? 8.894 -0.568 0.148 1.00 85.19 224 GLU A C 1
ATOM 1737 O O . GLU A 1 224 ? 8.820 0.564 0.603 1.00 85.19 224 GLU A O 1
ATOM 1742 N N . PHE A 1 225 ? 8.781 -1.649 0.923 1.00 79.69 225 PHE A N 1
ATOM 1743 C CA . PHE A 1 225 ? 8.589 -1.563 2.370 1.00 79.69 225 PHE A CA 1
ATOM 1744 C C . PHE A 1 225 ? 9.858 -1.121 3.120 1.00 79.69 225 PHE A C 1
ATOM 1746 O O . PHE A 1 225 ? 9.781 -0.413 4.120 1.00 79.69 225 PHE A O 1
ATOM 1753 N N . GLU A 1 226 ? 11.035 -1.536 2.653 1.00 80.31 226 GLU A N 1
ATOM 1754 C CA . GLU A 1 226 ? 12.326 -1.126 3.219 1.00 80.31 226 GLU A CA 1
ATOM 1755 C C . GLU A 1 226 ? 12.657 0.330 2.898 1.00 80.31 226 GLU A C 1
ATOM 1757 O O . GLU A 1 226 ? 13.173 1.031 3.764 1.00 80.31 226 GLU A O 1
ATOM 1762 N N . LYS A 1 227 ? 12.255 0.813 1.719 1.00 78.25 227 LYS A N 1
ATOM 1763 C CA . LYS A 1 227 ? 12.417 2.216 1.328 1.00 78.25 227 LYS A CA 1
ATOM 1764 C C . LYS A 1 227 ? 11.772 3.190 2.323 1.00 78.25 227 LYS A C 1
ATOM 1766 O O . LYS A 1 227 ? 12.345 4.233 2.611 1.00 78.25 227 LYS A O 1
ATOM 1771 N N . ASP A 1 228 ? 10.638 2.813 2.914 1.00 69.62 228 ASP A N 1
ATOM 1772 C CA . ASP A 1 228 ? 9.970 3.619 3.944 1.00 69.62 228 ASP A CA 1
ATOM 1773 C C . ASP A 1 228 ? 10.815 3.776 5.231 1.00 69.62 228 ASP A C 1
ATOM 1775 O O . ASP A 1 228 ? 10.550 4.682 6.016 1.00 69.62 228 ASP A O 1
ATOM 1779 N N . LYS A 1 229 ? 11.791 2.891 5.502 1.00 65.69 229 LYS A N 1
ATOM 1780 C CA . LYS A 1 229 ? 12.731 3.040 6.632 1.00 65.69 229 LYS A CA 1
ATOM 1781 C C . LYS A 1 229 ? 13.885 3.976 6.291 1.00 65.69 229 LYS A C 1
ATOM 1783 O O . LYS A 1 229 ? 14.315 4.738 7.150 1.00 65.69 229 LYS A O 1
ATOM 1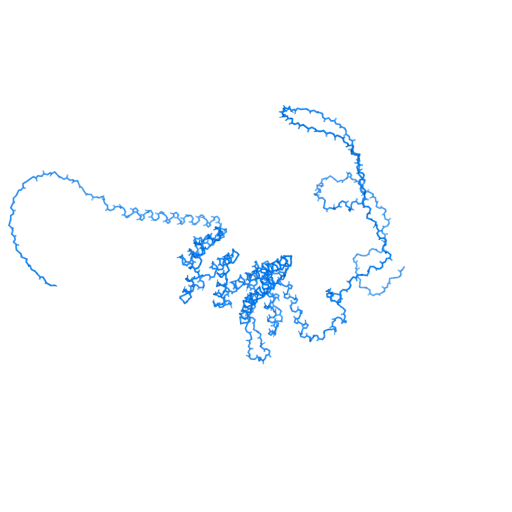788 N N . ASP A 1 230 ? 14.360 3.922 5.051 1.00 67.06 230 ASP A N 1
ATOM 1789 C CA . ASP A 1 230 ? 15.395 4.835 4.565 1.00 67.06 230 ASP A CA 1
ATOM 1790 C C . ASP A 1 230 ? 14.871 6.281 4.569 1.00 67.06 230 ASP A C 1
ATOM 1792 O O . ASP A 1 230 ? 15.590 7.206 4.947 1.00 67.06 230 ASP A O 1
ATOM 1796 N N . ASP A 1 231 ? 13.590 6.470 4.233 1.00 69.06 231 ASP A N 1
ATOM 1797 C CA . ASP A 1 231 ? 12.914 7.766 4.322 1.00 69.06 231 ASP A CA 1
ATOM 1798 C C . ASP A 1 231 ? 12.863 8.282 5.778 1.00 69.06 231 ASP A C 1
ATOM 1800 O O . ASP A 1 231 ? 13.114 9.467 6.005 1.00 69.06 231 ASP A O 1
ATOM 1804 N N . ASP A 1 232 ? 12.637 7.411 6.775 1.00 70.69 232 ASP A N 1
ATOM 1805 C CA . ASP A 1 232 ? 12.677 7.779 8.203 1.00 70.69 232 ASP A CA 1
ATOM 1806 C C . ASP A 1 232 ? 14.075 8.317 8.601 1.00 70.69 232 ASP A C 1
ATOM 1808 O O . ASP A 1 232 ? 14.177 9.355 9.258 1.00 70.69 232 ASP A O 1
ATOM 1812 N N . GLU A 1 233 ? 15.170 7.694 8.142 1.00 73.12 233 GLU A N 1
ATOM 1813 C CA . GLU A 1 233 ? 16.535 8.200 8.379 1.00 73.12 233 GLU A CA 1
ATOM 1814 C C . GLU A 1 233 ? 16.815 9.533 7.670 1.00 73.12 233 GLU A C 1
ATOM 1816 O O . GLU A 1 233 ? 17.525 10.395 8.200 1.00 73.12 233 GLU A O 1
ATOM 1821 N N . VAL A 1 234 ? 16.269 9.718 6.465 1.00 74.00 234 VAL A N 1
ATOM 1822 C CA . VAL A 1 234 ? 16.364 10.983 5.726 1.00 74.00 234 VAL A CA 1
ATOM 1823 C C . VAL A 1 234 ? 15.603 12.087 6.458 1.00 74.00 234 VAL A C 1
ATOM 1825 O O . VAL A 1 234 ? 16.112 13.205 6.552 1.00 74.00 234 VAL A O 1
ATOM 1828 N N . PHE A 1 235 ? 14.431 11.796 7.028 1.00 74.12 235 PHE A N 1
ATOM 1829 C CA . PHE A 1 235 ? 13.685 12.765 7.830 1.00 74.12 235 PHE A CA 1
ATOM 1830 C C . PHE A 1 235 ? 14.426 13.152 9.106 1.00 74.12 235 PHE A C 1
ATOM 1832 O O . PHE A 1 235 ? 14.451 14.333 9.438 1.00 74.12 235 PHE A O 1
ATOM 1839 N N . GLU A 1 236 ? 15.078 12.205 9.781 1.00 79.00 236 GLU A N 1
ATOM 1840 C CA . GLU A 1 236 ? 15.914 12.501 10.951 1.00 79.00 236 GLU A CA 1
ATOM 1841 C C . GLU A 1 236 ? 17.116 13.389 10.594 1.00 79.00 236 GLU A C 1
ATOM 1843 O O . GLU A 1 236 ? 17.465 14.299 11.346 1.00 79.00 236 GLU A O 1
ATOM 1848 N N . LYS A 1 237 ? 17.737 13.187 9.424 1.00 80.00 237 LYS A N 1
ATOM 1849 C CA . LYS A 1 237 ? 18.809 14.073 8.933 1.00 80.00 237 LYS A CA 1
ATOM 1850 C C . LYS A 1 237 ? 18.287 15.471 8.609 1.00 80.00 237 LYS A C 1
ATOM 1852 O O . LYS A 1 237 ? 18.847 16.444 9.103 1.00 80.00 237 LYS A O 1
ATOM 1857 N N . LYS A 1 238 ? 17.177 15.573 7.870 1.00 75.44 238 LYS A N 1
ATOM 1858 C CA . LYS A 1 238 ? 16.534 16.862 7.565 1.00 75.44 238 LYS A CA 1
ATOM 1859 C C . LYS A 1 238 ? 16.074 17.593 8.830 1.00 75.44 238 LYS A C 1
ATOM 1861 O O . LYS A 1 238 ? 16.129 18.815 8.870 1.00 75.44 238 LYS A O 1
ATOM 1866 N N . GLN A 1 239 ? 15.656 16.865 9.870 1.00 76.94 239 GLN A N 1
ATOM 1867 C CA . GLN A 1 239 ? 15.295 17.435 11.171 1.00 76.94 239 GLN A CA 1
ATOM 1868 C C . GLN A 1 239 ? 16.517 18.007 11.909 1.00 76.94 239 GLN A C 1
ATOM 1870 O O . GLN A 1 239 ? 16.416 19.068 12.516 1.00 76.94 239 GLN A O 1
ATOM 18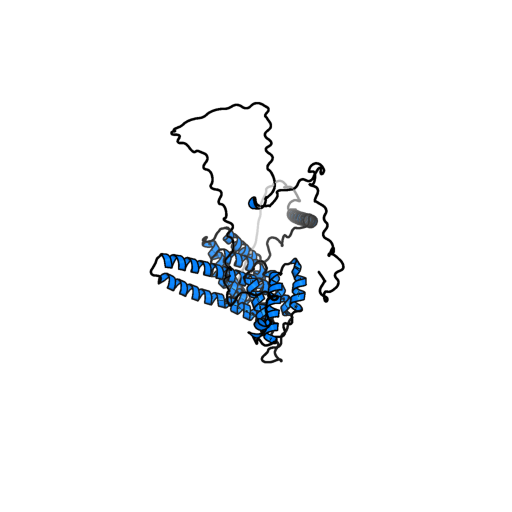75 N N . LYS A 1 240 ? 17.683 17.360 11.810 1.00 81.31 240 LYS A N 1
ATOM 1876 C CA . LYS A 1 240 ? 18.939 17.897 12.358 1.00 81.31 240 LYS A CA 1
ATOM 1877 C C . LYS A 1 240 ? 19.419 19.132 11.601 1.00 81.31 240 LYS A C 1
ATOM 1879 O O . LYS A 1 240 ? 19.739 20.125 12.237 1.00 81.31 240 LYS A O 1
ATOM 1884 N N . GLU A 1 241 ? 19.380 19.114 10.269 1.00 80.19 241 GLU A N 1
ATOM 1885 C CA . GLU A 1 241 ? 19.700 20.289 9.433 1.00 80.19 241 GLU A CA 1
ATOM 1886 C C . GLU A 1 241 ? 18.790 21.487 9.768 1.00 80.19 241 GLU A C 1
ATOM 1888 O O . GLU A 1 241 ? 19.218 22.638 9.804 1.00 80.19 241 GLU A O 1
ATOM 1893 N N . MET A 1 242 ? 17.529 21.196 10.079 1.00 76.25 242 MET A N 1
ATOM 1894 C CA . MET A 1 242 ? 16.524 22.134 10.570 1.00 76.25 242 MET A CA 1
ATOM 1895 C C . MET A 1 242 ? 16.844 22.744 11.942 1.00 76.25 242 MET A C 1
ATOM 1897 O O . MET A 1 242 ? 16.641 23.945 12.157 1.00 76.25 242 MET A O 1
ATOM 1901 N N . ASP A 1 243 ? 17.326 21.923 12.872 1.00 78.00 243 ASP A N 1
ATOM 1902 C CA . ASP A 1 243 ? 17.709 22.356 14.217 1.00 78.00 243 ASP A CA 1
ATOM 1903 C C . ASP A 1 243 ? 19.034 23.143 14.197 1.00 78.00 243 ASP A C 1
ATOM 1905 O O . ASP A 1 243 ? 19.193 24.105 14.953 1.00 78.00 243 ASP A O 1
ATOM 1909 N N . GLU A 1 244 ? 19.942 22.793 13.279 1.00 82.75 244 GLU A N 1
ATOM 1910 C CA . GLU A 1 244 ? 21.217 23.472 13.006 1.00 82.75 244 GLU A CA 1
ATOM 1911 C C . GLU A 1 244 ? 21.054 24.787 12.218 1.00 82.75 244 GLU A C 1
ATOM 1913 O O . GLU A 1 244 ? 21.963 25.621 12.214 1.00 82.75 244 GLU A O 1
ATOM 1918 N N . ALA A 1 245 ? 19.896 25.017 11.586 1.00 81.50 245 ALA A N 1
ATOM 1919 C CA . ALA A 1 245 ? 19.617 26.248 10.852 1.00 81.50 245 ALA A CA 1
ATOM 1920 C C . ALA A 1 245 ? 19.671 27.481 11.775 1.00 81.50 245 ALA A C 1
ATOM 1922 O O . ALA A 1 245 ? 18.977 27.561 12.798 1.00 81.50 245 ALA A O 1
ATOM 1923 N N . ALA A 1 246 ? 20.482 28.467 11.378 1.00 75.38 246 ALA A N 1
ATOM 1924 C CA . ALA A 1 246 ? 20.784 29.657 12.173 1.00 75.38 246 ALA A CA 1
ATOM 1925 C C . ALA A 1 246 ? 19.659 30.706 12.162 1.00 75.38 246 ALA A C 1
ATOM 1927 O O . ALA A 1 246 ? 19.552 31.504 13.094 1.00 75.38 246 ALA A O 1
ATOM 1928 N N . THR A 1 247 ? 18.818 30.722 11.122 1.00 83.00 247 THR A N 1
ATOM 1929 C CA . THR A 1 247 ? 17.771 31.738 10.944 1.00 83.00 247 THR A CA 1
ATOM 1930 C C . THR A 1 247 ? 16.361 31.151 11.041 1.00 83.00 247 THR A C 1
ATOM 1932 O O . THR A 1 247 ? 16.086 30.030 10.612 1.00 83.00 247 THR A O 1
ATOM 1935 N N . ALA A 1 248 ? 15.431 31.929 11.608 1.00 82.25 248 ALA A N 1
ATOM 1936 C CA . ALA A 1 248 ? 14.035 31.516 11.767 1.00 82.25 248 ALA A CA 1
ATOM 1937 C C . ALA A 1 248 ? 13.297 31.354 10.422 1.00 82.25 248 ALA A C 1
ATOM 1939 O O . ALA A 1 248 ? 12.401 30.518 10.323 1.00 82.25 248 ALA A O 1
ATOM 1940 N N . GLU A 1 249 ? 13.682 32.116 9.391 1.00 84.06 249 GLU A N 1
ATOM 1941 C CA . GLU A 1 249 ? 13.123 31.994 8.036 1.00 84.06 249 GLU A CA 1
ATOM 1942 C C . GLU A 1 249 ? 13.581 30.712 7.335 1.00 84.06 249 GLU A C 1
ATOM 1944 O O . GLU A 1 249 ? 12.750 30.003 6.765 1.00 84.06 249 GLU A O 1
ATOM 1949 N N . GLU A 1 250 ? 14.871 30.363 7.418 1.00 82.19 250 GLU A N 1
ATOM 1950 C CA . GLU A 1 250 ? 15.365 29.090 6.883 1.00 82.19 250 GLU A CA 1
ATOM 1951 C C . GLU A 1 250 ? 14.717 27.924 7.615 1.00 82.19 250 GLU A C 1
ATOM 1953 O O . GLU A 1 250 ? 14.187 27.032 6.963 1.00 82.19 250 GLU A O 1
ATOM 1958 N N . ARG A 1 251 ? 14.628 27.983 8.950 1.00 82.25 251 ARG A N 1
ATOM 1959 C CA . ARG A 1 251 ? 13.897 26.986 9.740 1.00 82.25 251 ARG A CA 1
ATOM 1960 C C . ARG A 1 251 ? 12.428 26.878 9.303 1.00 82.25 251 ARG A C 1
ATOM 1962 O O . ARG A 1 251 ? 11.893 25.784 9.196 1.00 82.25 251 ARG A O 1
ATOM 1969 N N . GLY A 1 252 ? 11.758 27.989 9.004 1.00 83.56 252 GLY A N 1
ATOM 1970 C CA . GLY A 1 252 ? 10.386 27.977 8.485 1.00 83.56 252 GLY A CA 1
ATOM 1971 C C . GLY A 1 252 ? 10.254 27.238 7.148 1.00 83.56 252 GLY A C 1
ATOM 1972 O O . GLY A 1 252 ? 9.454 26.311 7.036 1.00 83.56 252 GLY A O 1
ATOM 1973 N N . ARG A 1 253 ? 11.077 27.603 6.155 1.00 85.56 253 ARG A N 1
ATOM 1974 C CA . ARG A 1 253 ? 11.056 27.004 4.806 1.00 85.56 253 ARG A CA 1
ATOM 1975 C C . ARG A 1 253 ? 11.374 25.510 4.834 1.00 85.56 253 ARG A C 1
ATOM 1977 O O . ARG A 1 253 ? 10.749 24.702 4.157 1.00 85.56 253 ARG A O 1
ATOM 1984 N N . LEU A 1 254 ? 12.378 25.160 5.617 1.00 83.06 254 LEU A N 1
ATOM 1985 C CA . LEU A 1 254 ? 12.987 23.840 5.653 1.00 83.06 254 LEU A CA 1
ATOM 1986 C C . LEU A 1 254 ? 12.069 22.888 6.478 1.00 83.06 254 LEU A C 1
ATOM 1988 O O . LEU A 1 254 ? 11.985 21.698 6.178 1.00 83.06 254 LEU A O 1
ATOM 1992 N N . LYS A 1 255 ? 11.232 23.432 7.389 1.00 84.44 255 LYS A N 1
ATOM 1993 C CA . LYS A 1 255 ? 10.097 22.733 8.027 1.00 84.44 255 LYS A CA 1
ATOM 1994 C C . LYS A 1 255 ? 8.974 22.423 7.043 1.00 84.44 255 LYS A C 1
ATOM 1996 O O . LYS A 1 255 ? 8.436 21.322 7.078 1.00 84.44 255 LYS A O 1
ATOM 2001 N N . GLU A 1 256 ? 8.598 23.388 6.207 1.00 86.69 256 GLU A N 1
ATOM 2002 C CA . GLU A 1 256 ? 7.545 23.204 5.201 1.00 86.69 256 GLU A CA 1
ATOM 2003 C C . GLU A 1 256 ? 7.947 22.135 4.176 1.00 86.69 256 GLU A C 1
ATOM 2005 O O . GLU A 1 256 ? 7.175 21.216 3.917 1.00 86.69 256 GLU A O 1
ATOM 2010 N N . GLU A 1 257 ? 9.192 22.175 3.693 1.00 86.12 257 GLU A N 1
ATOM 2011 C CA . GLU A 1 257 ? 9.736 21.153 2.790 1.00 86.12 257 GLU A CA 1
ATOM 2012 C C . GLU A 1 257 ? 9.772 19.759 3.442 1.00 86.12 257 GLU A C 1
ATOM 2014 O O . GLU A 1 257 ? 9.495 18.745 2.795 1.00 86.12 257 GLU A O 1
ATOM 2019 N N . LEU A 1 258 ? 10.106 19.691 4.734 1.00 84.31 258 LEU A N 1
ATOM 2020 C CA . LEU A 1 258 ? 10.135 18.441 5.490 1.00 84.31 258 LEU A CA 1
ATOM 2021 C C . LEU A 1 258 ? 8.725 17.861 5.667 1.00 84.31 258 LEU A C 1
ATOM 2023 O O . LEU A 1 258 ? 8.533 16.666 5.436 1.00 84.31 258 LEU A O 1
ATOM 2027 N N . GLU A 1 259 ? 7.737 18.683 6.024 1.00 84.00 259 GLU A N 1
ATOM 2028 C CA . GLU A 1 259 ? 6.340 18.249 6.149 1.00 84.00 259 GLU A CA 1
ATOM 2029 C C . GLU A 1 259 ? 5.743 17.837 4.794 1.00 84.00 259 GLU A C 1
ATOM 2031 O O . GLU A 1 259 ? 5.120 16.780 4.708 1.00 84.00 259 GLU A O 1
ATOM 2036 N N . GLU A 1 260 ? 6.010 18.572 3.708 1.00 86.19 260 GLU A N 1
ATOM 2037 C CA . GLU A 1 260 ? 5.572 18.175 2.363 1.00 86.19 260 GLU A CA 1
ATOM 2038 C C . GLU A 1 260 ? 6.188 16.828 1.948 1.00 86.19 260 GLU A C 1
ATOM 2040 O O . GLU A 1 260 ? 5.487 15.934 1.459 1.00 86.19 260 GLU A O 1
ATOM 2045 N N . ALA A 1 261 ? 7.489 16.638 2.191 1.00 85.38 261 ALA A N 1
ATOM 2046 C CA . ALA A 1 261 ? 8.166 15.377 1.907 1.00 85.38 261 ALA A CA 1
ATOM 2047 C C . ALA A 1 261 ? 7.595 14.218 2.744 1.00 85.38 261 ALA A C 1
ATOM 2049 O O . ALA A 1 261 ? 7.363 13.132 2.202 1.00 85.38 261 ALA A O 1
ATOM 2050 N N . ARG A 1 262 ? 7.307 14.450 4.034 1.00 83.06 262 ARG A N 1
ATOM 2051 C CA . ARG A 1 262 ? 6.638 13.474 4.911 1.00 83.06 262 ARG A CA 1
ATOM 2052 C C . ARG A 1 262 ? 5.244 13.129 4.411 1.00 83.06 262 ARG A C 1
ATOM 2054 O O . ARG A 1 262 ? 4.893 11.953 4.383 1.00 83.06 262 ARG A O 1
ATOM 2061 N N . ASP A 1 263 ? 4.459 14.109 3.981 1.00 84.62 263 ASP A N 1
ATOM 2062 C CA . ASP A 1 263 ? 3.110 13.889 3.460 1.00 84.62 263 ASP A CA 1
ATOM 2063 C C . ASP A 1 263 ? 3.122 13.096 2.149 1.00 84.62 263 ASP A C 1
ATOM 2065 O O . ASP A 1 263 ? 2.285 12.211 1.941 1.00 84.62 263 ASP A O 1
ATOM 2069 N N . ILE A 1 264 ? 4.077 13.375 1.258 1.00 84.94 264 ILE A N 1
ATOM 2070 C CA . ILE A 1 264 ? 4.270 12.612 0.019 1.00 84.94 264 ILE A CA 1
ATOM 2071 C C . ILE A 1 264 ? 4.663 11.167 0.340 1.00 84.94 264 ILE A C 1
ATOM 2073 O O . ILE A 1 264 ? 4.054 10.239 -0.202 1.00 84.94 264 ILE A O 1
ATOM 2077 N N . ALA A 1 265 ? 5.637 10.966 1.231 1.00 84.31 265 ALA A N 1
ATOM 2078 C CA . ALA A 1 265 ? 6.075 9.638 1.653 1.00 84.31 265 ALA A CA 1
ATOM 2079 C C . ALA A 1 265 ? 4.947 8.866 2.353 1.00 84.31 265 ALA A C 1
ATOM 2081 O O . ALA A 1 265 ? 4.709 7.702 2.035 1.00 84.31 265 ALA A O 1
ATOM 2082 N N . ARG A 1 266 ? 4.163 9.522 3.219 1.00 83.62 266 ARG A N 1
ATOM 2083 C CA . ARG A 1 266 ? 3.003 8.917 3.892 1.00 83.62 266 ARG A CA 1
ATOM 2084 C C . ARG A 1 266 ? 1.952 8.467 2.885 1.00 83.62 266 ARG A C 1
ATOM 2086 O O . ARG A 1 266 ? 1.545 7.307 2.908 1.00 83.62 266 ARG A O 1
ATOM 2093 N N . ARG A 1 267 ? 1.553 9.335 1.946 1.00 86.00 267 ARG A N 1
ATOM 2094 C CA . ARG A 1 267 ? 0.591 8.979 0.885 1.00 86.00 267 ARG A CA 1
ATOM 2095 C C . ARG A 1 267 ? 1.090 7.815 0.031 1.00 86.00 267 ARG A C 1
ATOM 2097 O O . ARG A 1 267 ? 0.307 6.921 -0.292 1.00 86.00 267 ARG A O 1
ATOM 2104 N N . ARG A 1 268 ? 2.387 7.800 -0.293 1.00 88.12 268 ARG A N 1
ATOM 2105 C CA . ARG A 1 268 ? 3.051 6.703 -1.009 1.00 88.12 268 ARG A CA 1
ATOM 2106 C C . ARG A 1 268 ? 2.980 5.397 -0.207 1.00 88.12 268 ARG A C 1
ATOM 2108 O O . ARG A 1 268 ? 2.504 4.392 -0.728 1.00 88.12 268 ARG A O 1
ATOM 2115 N N . SER A 1 269 ? 3.379 5.412 1.062 1.00 86.56 269 SER A N 1
ATOM 2116 C CA . SER A 1 269 ? 3.360 4.238 1.943 1.00 86.56 269 SER A CA 1
ATOM 2117 C C . SER A 1 269 ? 1.938 3.686 2.125 1.00 86.56 269 SER A C 1
ATOM 2119 O O . SER A 1 269 ? 1.703 2.488 1.962 1.00 86.56 269 SER A O 1
ATOM 2121 N N . LEU A 1 270 ? 0.938 4.552 2.325 1.00 88.31 270 LEU A N 1
ATOM 2122 C CA . LEU A 1 270 ? -0.470 4.140 2.410 1.00 88.31 270 LEU A CA 1
ATOM 2123 C C . LEU A 1 270 ? -0.984 3.529 1.098 1.00 88.31 270 LEU A C 1
ATOM 2125 O O . LEU A 1 270 ? -1.729 2.546 1.123 1.00 88.31 270 LEU A O 1
ATOM 2129 N N . GLY A 1 271 ? -0.585 4.082 -0.051 1.00 90.81 271 GLY A N 1
ATOM 2130 C CA . GLY A 1 271 ? -0.863 3.497 -1.363 1.00 90.81 271 GLY A CA 1
ATOM 2131 C C . GLY A 1 271 ? -0.246 2.107 -1.518 1.00 90.81 271 GLY A C 1
ATOM 2132 O O . GLY A 1 271 ? -0.935 1.169 -1.926 1.00 90.81 271 GLY A O 1
ATOM 2133 N N . ASN A 1 272 ? 1.014 1.956 -1.105 1.00 91.06 272 ASN A N 1
ATOM 2134 C CA . ASN A 1 272 ? 1.727 0.681 -1.097 1.00 91.06 272 ASN A CA 1
ATOM 2135 C C . ASN A 1 272 ? 1.013 -0.357 -0.221 1.00 91.06 272 ASN A C 1
ATOM 2137 O O . ASN A 1 272 ? 0.724 -1.455 -0.686 1.00 91.06 272 ASN A O 1
ATOM 2141 N N . ILE A 1 273 ? 0.629 -0.002 1.007 1.00 90.88 273 ILE A N 1
ATOM 2142 C CA . ILE A 1 273 ? -0.054 -0.920 1.931 1.00 90.88 273 ILE A CA 1
ATOM 2143 C C . ILE A 1 273 ? -1.426 -1.346 1.392 1.00 90.88 273 ILE A C 1
ATOM 2145 O O . ILE A 1 273 ? -1.769 -2.530 1.446 1.00 90.88 273 ILE A O 1
ATOM 2149 N N . LYS A 1 274 ? -2.198 -0.417 0.809 1.00 91.19 274 LYS A N 1
ATOM 2150 C CA . LYS A 1 274 ? -3.462 -0.749 0.126 1.00 91.19 274 LYS A CA 1
ATOM 2151 C C . LYS A 1 274 ? -3.228 -1.735 -1.016 1.00 91.19 274 LYS A C 1
ATOM 2153 O O . LYS A 1 274 ? -3.951 -2.721 -1.131 1.00 91.19 274 LYS A O 1
ATOM 2158 N N . PHE A 1 275 ? -2.211 -1.495 -1.841 1.00 92.69 275 PHE A N 1
ATOM 2159 C CA . PHE A 1 275 ? -1.891 -2.373 -2.961 1.00 92.69 275 PHE A CA 1
ATOM 2160 C C . PHE A 1 275 ? -1.429 -3.763 -2.504 1.00 92.69 275 PHE A C 1
ATOM 2162 O O . PHE A 1 275 ? -1.939 -4.769 -2.995 1.00 92.69 275 PHE A O 1
ATOM 2169 N N . ILE A 1 276 ? -0.541 -3.833 -1.512 1.00 92.31 276 ILE A N 1
ATOM 2170 C CA . ILE A 1 276 ? -0.088 -5.078 -0.879 1.00 92.31 276 ILE A CA 1
ATOM 2171 C C . ILE A 1 276 ? -1.283 -5.872 -0.325 1.00 92.31 276 ILE A C 1
ATOM 2173 O O . ILE A 1 276 ? -1.366 -7.081 -0.548 1.00 92.31 276 ILE A O 1
ATOM 2177 N N . GLY A 1 277 ? -2.245 -5.205 0.321 1.00 91.94 277 GLY A N 1
ATOM 2178 C CA . GLY A 1 277 ? -3.480 -5.832 0.801 1.00 91.94 277 GLY A CA 1
ATOM 2179 C C . GLY A 1 277 ? -4.296 -6.499 -0.313 1.00 91.94 277 GLY A C 1
ATOM 2180 O O . GLY A 1 277 ? -4.715 -7.650 -0.170 1.00 91.94 277 GLY A O 1
ATOM 2181 N N . GLU A 1 278 ? -4.461 -5.828 -1.456 1.00 92.69 278 GLU A N 1
ATOM 2182 C CA . GLU A 1 278 ? -5.150 -6.401 -2.622 1.00 92.69 278 GLU A CA 1
ATOM 2183 C C . GLU A 1 278 ? -4.371 -7.571 -3.248 1.00 92.69 278 GLU A C 1
ATOM 2185 O O . GLU A 1 278 ? -4.959 -8.583 -3.642 1.00 92.69 278 GLU A O 1
ATOM 2190 N N . LEU A 1 279 ? -3.036 -7.491 -3.292 1.00 91.81 279 LEU A N 1
ATOM 2191 C CA . LEU A 1 279 ? -2.194 -8.602 -3.751 1.00 91.81 279 LEU A CA 1
ATOM 2192 C C . LEU A 1 279 ? -2.310 -9.827 -2.827 1.00 91.81 279 LEU A C 1
ATOM 2194 O O . LEU A 1 279 ? -2.357 -10.970 -3.299 1.00 91.81 279 LEU A O 1
ATOM 2198 N N . PHE A 1 280 ? -2.380 -9.605 -1.513 1.00 91.88 280 PHE A N 1
ATOM 2199 C CA . PHE A 1 280 ? -2.555 -10.661 -0.518 1.00 91.88 280 PHE A CA 1
ATOM 2200 C C . PHE A 1 280 ? -3.930 -11.327 -0.613 1.00 91.88 280 PHE A C 1
ATOM 2202 O O . PHE A 1 280 ? -4.014 -12.556 -0.577 1.00 91.88 280 PHE A O 1
ATOM 2209 N N . LYS A 1 281 ? -4.995 -10.549 -0.841 1.00 90.62 281 LYS A N 1
ATOM 2210 C CA . LYS A 1 281 ? -6.352 -11.067 -1.089 1.00 90.62 281 LYS A CA 1
ATOM 2211 C C . LYS A 1 281 ? -6.393 -12.050 -2.264 1.00 90.62 281 LYS A C 1
ATOM 2213 O O . LYS A 1 281 ? -7.113 -13.045 -2.229 1.00 90.62 281 LYS A O 1
ATOM 2218 N N . LEU A 1 282 ? -5.565 -11.820 -3.283 1.00 89.88 282 LEU A N 1
ATOM 2219 C CA . L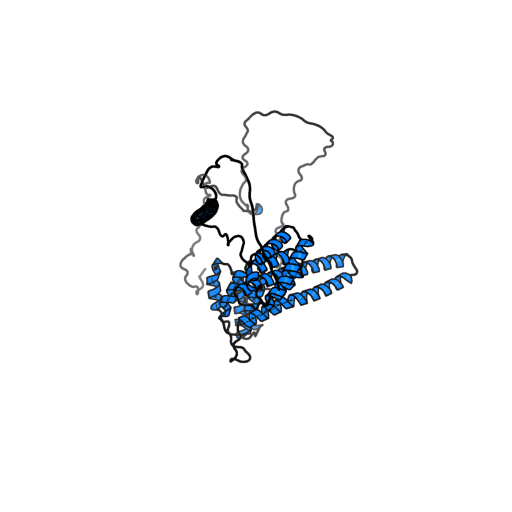EU A 1 282 ? -5.394 -12.709 -4.438 1.00 89.88 282 LEU A CA 1
ATOM 2220 C C . LEU A 1 282 ? -4.372 -13.842 -4.201 1.00 89.88 282 LEU A C 1
ATOM 2222 O O . LEU A 1 282 ? -3.947 -14.502 -5.150 1.00 89.88 282 LEU A O 1
ATOM 2226 N N . LYS A 1 283 ? -3.982 -14.079 -2.941 1.00 89.00 283 LYS A N 1
ATOM 2227 C CA . LYS A 1 283 ? -3.028 -15.099 -2.475 1.00 89.00 283 LYS A CA 1
ATOM 2228 C C . LYS A 1 283 ? -1.654 -15.018 -3.152 1.00 89.00 283 LYS A C 1
ATOM 2230 O O . LYS A 1 283 ? -0.965 -16.033 -3.270 1.00 89.00 283 LYS A O 1
ATOM 2235 N N . MET A 1 284 ? -1.227 -13.828 -3.584 1.00 86.88 284 MET A N 1
ATOM 2236 C CA . MET A 1 284 ? 0.062 -13.628 -4.268 1.00 86.88 284 MET A CA 1
ATOM 2237 C C . MET A 1 284 ? 1.228 -13.368 -3.314 1.00 86.88 284 MET A C 1
ATOM 2239 O O . MET A 1 284 ? 2.379 -13.618 -3.671 1.00 86.88 284 MET A O 1
ATOM 2243 N N . LEU A 1 285 ? 0.933 -12.915 -2.098 1.00 88.31 285 LEU A N 1
ATOM 2244 C CA . LEU A 1 285 ? 1.917 -12.604 -1.064 1.00 88.31 285 LEU A CA 1
ATOM 2245 C C . LEU A 1 285 ? 1.835 -13.592 0.101 1.00 88.31 285 LEU A C 1
ATOM 2247 O O . LEU A 1 285 ? 0.946 -14.443 0.157 1.00 88.31 285 LEU A O 1
ATOM 2251 N N . THR A 1 286 ? 2.821 -13.521 0.988 1.00 87.88 286 THR A N 1
ATOM 2252 C CA . THR A 1 286 ? 2.876 -14.295 2.231 1.00 87.88 286 THR A CA 1
ATOM 2253 C C . THR A 1 286 ? 2.322 -13.470 3.393 1.00 87.88 286 THR A C 1
ATOM 2255 O O . THR A 1 286 ? 2.214 -12.252 3.313 1.00 87.88 286 THR A O 1
ATOM 2258 N N . GLU A 1 287 ? 1.970 -14.123 4.496 1.00 88.69 287 GLU A N 1
ATOM 2259 C CA . GLU A 1 287 ? 1.432 -13.447 5.688 1.00 88.69 287 GLU A CA 1
ATOM 2260 C C . GLU A 1 287 ? 2.482 -12.572 6.394 1.00 88.69 287 GLU A C 1
ATOM 2262 O O . GLU A 1 287 ? 2.136 -11.589 7.041 1.00 88.69 287 GLU A O 1
ATOM 2267 N N . ALA A 1 288 ? 3.773 -12.895 6.250 1.00 88.75 288 ALA A N 1
ATOM 2268 C CA . ALA A 1 288 ? 4.865 -12.175 6.908 1.00 88.75 288 ALA A CA 1
ATOM 2269 C C . ALA A 1 288 ? 4.870 -10.676 6.560 1.00 88.75 288 ALA A C 1
ATOM 2271 O O . ALA A 1 288 ? 4.806 -9.848 7.465 1.00 88.75 288 ALA A O 1
ATOM 2272 N N . ILE A 1 289 ? 4.827 -10.335 5.265 1.00 88.00 289 ILE A N 1
ATOM 2273 C CA . ILE A 1 289 ? 4.814 -8.934 4.812 1.00 88.00 289 ILE A CA 1
ATOM 2274 C C . ILE A 1 289 ? 3.538 -8.196 5.249 1.00 88.00 289 ILE A C 1
ATOM 2276 O O . ILE A 1 289 ? 3.556 -6.988 5.476 1.00 88.00 289 ILE A O 1
ATOM 2280 N N . MET A 1 290 ? 2.423 -8.917 5.429 1.00 90.69 290 MET A N 1
ATOM 2281 C CA . MET A 1 290 ? 1.180 -8.321 5.923 1.00 90.69 290 MET A CA 1
ATOM 2282 C C . MET A 1 290 ? 1.270 -7.929 7.394 1.00 90.69 290 MET A C 1
ATOM 2284 O O . MET A 1 290 ? 0.783 -6.863 7.771 1.00 90.69 290 MET A O 1
ATOM 2288 N N . HIS A 1 291 ? 1.899 -8.766 8.220 1.00 91.56 291 HIS A N 1
ATOM 2289 C CA . HIS A 1 291 ? 2.157 -8.427 9.617 1.00 91.56 291 HIS A CA 1
ATOM 2290 C C . HIS A 1 291 ? 3.031 -7.176 9.734 1.00 91.56 291 HIS A C 1
ATOM 2292 O O . HIS A 1 291 ? 2.738 -6.315 10.563 1.00 91.56 291 HIS A O 1
ATOM 2298 N N . ASP A 1 292 ? 4.036 -7.034 8.870 1.00 89.69 292 ASP A N 1
ATOM 2299 C CA . ASP A 1 292 ? 4.878 -5.837 8.832 1.00 89.69 292 ASP A CA 1
ATOM 2300 C C . ASP A 1 292 ? 4.065 -4.584 8.464 1.00 89.69 292 ASP A C 1
ATOM 2302 O O . ASP A 1 292 ? 4.188 -3.551 9.128 1.00 89.69 292 ASP A O 1
ATOM 2306 N N . CYS A 1 293 ? 3.148 -4.691 7.493 1.00 90.56 293 CYS A N 1
ATOM 2307 C CA . CYS A 1 293 ? 2.220 -3.609 7.145 1.00 90.56 293 CYS A CA 1
ATOM 2308 C C . CYS A 1 293 ? 1.337 -3.194 8.333 1.00 90.56 293 CYS A C 1
ATOM 2310 O O . CYS A 1 293 ? 1.208 -2.003 8.615 1.00 90.56 293 CYS A O 1
ATOM 2312 N N . VAL A 1 294 ? 0.754 -4.156 9.059 1.00 92.56 294 VAL A N 1
ATOM 2313 C CA . VAL A 1 294 ? -0.080 -3.873 10.243 1.00 92.56 294 VAL A CA 1
ATOM 2314 C C . VAL A 1 294 ? 0.735 -3.190 11.342 1.00 92.56 294 VAL A C 1
ATOM 2316 O O . VAL A 1 294 ? 0.277 -2.212 11.931 1.00 92.56 294 VAL A O 1
ATOM 2319 N N . VAL A 1 295 ? 1.964 -3.652 11.585 1.00 91.50 295 VAL A N 1
ATOM 2320 C CA . VAL A 1 295 ? 2.869 -3.035 12.564 1.00 91.50 295 VAL A CA 1
ATOM 2321 C C . VAL A 1 295 ? 3.216 -1.597 12.171 1.00 91.50 295 VAL A C 1
ATOM 2323 O O . VAL A 1 295 ? 3.195 -0.724 13.036 1.00 91.50 295 VAL A O 1
ATOM 2326 N N . LYS A 1 296 ? 3.510 -1.314 10.894 1.00 88.31 296 LYS A N 1
ATOM 2327 C CA . LYS A 1 296 ? 3.805 0.057 10.431 1.00 88.31 296 LYS A CA 1
ATOM 2328 C C . LYS A 1 296 ? 2.589 0.974 10.604 1.00 88.31 296 LYS A C 1
ATOM 2330 O O . LYS A 1 296 ? 2.741 2.062 11.151 1.00 88.31 296 LYS A O 1
ATOM 2335 N N . LEU A 1 297 ? 1.389 0.513 10.242 1.00 90.69 297 LEU A N 1
ATOM 2336 C CA . LEU A 1 297 ? 0.153 1.283 10.430 1.00 90.69 297 LEU A CA 1
ATOM 2337 C C . LEU A 1 297 ? -0.175 1.548 11.904 1.00 90.69 297 LEU A C 1
ATOM 2339 O O . LEU A 1 297 ? -0.720 2.595 12.219 1.00 90.69 297 LEU A O 1
ATOM 2343 N N . LEU A 1 298 ? 0.148 0.623 12.814 1.00 90.62 298 LEU A N 1
ATOM 2344 C CA . LEU A 1 298 ? -0.072 0.820 14.251 1.00 90.62 298 LEU A CA 1
ATOM 2345 C C . LEU A 1 298 ? 0.968 1.722 14.913 1.00 90.62 298 LEU A C 1
ATOM 2347 O O . LEU A 1 298 ? 0.656 2.336 15.929 1.00 90.62 298 LEU A O 1
ATOM 2351 N N . LYS A 1 299 ? 2.190 1.799 14.371 1.00 87.62 299 LYS A N 1
ATOM 2352 C CA . LYS A 1 299 ? 3.214 2.748 14.836 1.00 87.62 299 LYS A CA 1
ATOM 2353 C C . LYS A 1 299 ? 2.826 4.192 14.523 1.00 87.62 299 LYS A C 1
ATOM 2355 O O . LYS A 1 299 ? 3.090 5.081 15.328 1.00 87.62 299 LYS A O 1
ATOM 2360 N N . ASN A 1 300 ? 2.180 4.407 13.382 1.00 81.25 300 ASN A N 1
ATOM 2361 C CA . ASN A 1 300 ? 1.729 5.718 12.947 1.00 81.25 300 ASN A CA 1
ATOM 2362 C C . ASN A 1 300 ? 0.298 5.962 13.463 1.00 81.25 300 ASN A C 1
ATOM 2364 O O . ASN A 1 300 ? -0.675 5.444 12.926 1.00 81.25 300 ASN A O 1
ATOM 2368 N N . HIS A 1 301 ? 0.154 6.727 14.548 1.00 83.25 301 HIS A N 1
ATOM 2369 C CA . HIS A 1 301 ? -1.148 7.010 15.177 1.00 83.25 301 HIS A CA 1
ATOM 2370 C C . HIS A 1 301 ? -1.945 8.141 14.491 1.00 83.25 301 HIS A C 1
ATOM 2372 O O . HIS A 1 301 ? -2.755 8.804 15.141 1.00 83.25 301 HIS A O 1
ATOM 2378 N N . ASP A 1 302 ? -1.713 8.390 13.201 1.00 88.62 302 ASP A N 1
ATOM 2379 C CA . ASP A 1 302 ? -2.456 9.377 12.416 1.00 88.62 302 ASP A CA 1
ATOM 2380 C C . ASP A 1 302 ? -3.788 8.816 11.886 1.00 88.62 302 ASP A C 1
ATOM 2382 O O . ASP A 1 302 ? -4.002 7.603 11.805 1.00 88.62 302 ASP A O 1
ATOM 2386 N N . GLU A 1 303 ? -4.718 9.708 11.536 1.00 90.75 303 GLU A N 1
ATOM 2387 C CA . GLU A 1 303 ? -6.063 9.302 11.119 1.00 90.75 303 GLU A CA 1
ATOM 2388 C C . GLU A 1 303 ? -6.067 8.488 9.820 1.00 90.75 303 GLU A C 1
ATOM 2390 O O . GLU A 1 303 ? -6.836 7.532 9.714 1.00 90.75 303 GLU A O 1
ATOM 2395 N N . GLU A 1 304 ? -5.200 8.810 8.854 1.00 90.19 304 GLU A N 1
ATOM 2396 C CA . GLU A 1 304 ? -5.147 8.114 7.565 1.00 90.19 304 GLU A CA 1
ATOM 2397 C C . GLU A 1 304 ? -4.590 6.692 7.712 1.00 90.19 304 GLU A C 1
ATOM 2399 O O . GLU A 1 304 ? -5.152 5.747 7.145 1.00 90.19 304 GLU A O 1
ATOM 2404 N N . SER A 1 305 ? -3.531 6.516 8.511 1.00 91.56 305 SER A N 1
ATOM 2405 C CA . SER A 1 305 ? -2.963 5.205 8.846 1.00 91.56 305 SER A CA 1
ATOM 2406 C C . SER A 1 305 ? -3.970 4.326 9.578 1.00 91.56 305 SER A C 1
ATOM 2408 O O . SER A 1 305 ? -4.159 3.165 9.207 1.00 91.56 305 SER A O 1
ATOM 2410 N N . LEU A 1 306 ? -4.686 4.869 10.567 1.00 93.69 306 LEU A N 1
ATOM 2411 C CA . LEU A 1 306 ? -5.708 4.114 11.297 1.00 93.69 306 LEU A CA 1
ATOM 2412 C C . LEU A 1 306 ? -6.916 3.778 10.415 1.00 93.69 306 LEU A C 1
ATOM 2414 O O . LEU A 1 306 ? -7.444 2.666 10.489 1.00 93.69 306 LEU A O 1
ATOM 2418 N N . GLU A 1 307 ? -7.334 4.686 9.533 1.00 93.81 307 GLU A N 1
ATOM 2419 C CA . GLU A 1 307 ? -8.395 4.406 8.564 1.00 93.81 307 GLU A CA 1
ATOM 2420 C C . GLU A 1 307 ? -7.968 3.310 7.572 1.00 93.81 307 GLU A C 1
ATOM 2422 O O . GLU A 1 307 ? -8.744 2.401 7.256 1.00 93.81 307 GLU A O 1
ATOM 2427 N N . CYS A 1 308 ? -6.716 3.359 7.105 1.00 92.44 308 CYS A N 1
ATOM 2428 C CA . CYS A 1 308 ? -6.127 2.338 6.247 1.00 92.44 308 CYS A CA 1
ATOM 2429 C C . CYS A 1 308 ? -6.044 0.982 6.960 1.00 92.44 308 CYS A C 1
ATOM 2431 O O . CYS A 1 308 ? -6.438 -0.027 6.376 1.00 92.44 308 CYS A O 1
ATOM 2433 N N . LEU A 1 309 ? -5.624 0.956 8.229 1.00 94.62 309 LEU A N 1
ATOM 2434 C CA . LEU A 1 309 ? -5.603 -0.243 9.072 1.00 94.62 309 LEU A CA 1
ATOM 2435 C C . LEU A 1 309 ? -6.985 -0.876 9.188 1.00 94.62 309 LEU A C 1
ATOM 2437 O O . LEU A 1 309 ? -7.122 -2.082 8.989 1.00 94.62 309 LEU A O 1
ATOM 2441 N N . CYS A 1 310 ? -8.012 -0.069 9.461 1.00 94.62 310 CYS A N 1
ATOM 2442 C CA . CYS A 1 310 ? -9.373 -0.573 9.595 1.00 94.62 310 CYS A CA 1
ATOM 2443 C C . CYS A 1 310 ? -9.867 -1.212 8.292 1.00 94.62 310 CYS A C 1
ATOM 2445 O O . CYS A 1 310 ? -10.381 -2.331 8.306 1.00 94.62 310 CYS A O 1
ATOM 2447 N N . ARG A 1 311 ? -9.673 -0.536 7.150 1.00 92.38 311 ARG A N 1
ATOM 2448 C CA . ARG A 1 311 ? -10.053 -1.070 5.827 1.00 92.38 311 ARG A CA 1
ATOM 2449 C C . ARG A 1 311 ? -9.291 -2.351 5.484 1.00 92.38 311 ARG A C 1
ATOM 2451 O O . ARG A 1 311 ? -9.885 -3.301 4.970 1.00 92.38 311 ARG A O 1
ATOM 2458 N N . LEU A 1 312 ? -7.996 -2.381 5.795 1.00 93.00 312 LEU A N 1
ATOM 2459 C CA . LEU A 1 312 ? -7.138 -3.535 5.567 1.00 93.00 312 LEU A CA 1
ATOM 2460 C C . LEU A 1 312 ? -7.629 -4.736 6.385 1.00 93.00 312 LEU A C 1
ATOM 2462 O O . LEU A 1 312 ? -7.982 -5.762 5.809 1.00 93.00 312 LEU A O 1
ATOM 2466 N N . LEU A 1 313 ? -7.746 -4.594 7.708 1.00 94.19 313 LEU A N 1
ATOM 2467 C CA . LEU A 1 313 ? -8.198 -5.671 8.595 1.00 94.19 313 LEU A CA 1
ATOM 2468 C C . LEU A 1 313 ? -9.629 -6.127 8.292 1.00 94.19 313 LEU A C 1
ATOM 2470 O O . LEU A 1 313 ? -9.908 -7.317 8.378 1.00 94.19 313 LEU A O 1
ATOM 2474 N N . THR A 1 314 ? -10.517 -5.232 7.860 1.00 92.75 314 THR A N 1
ATOM 2475 C CA . THR A 1 314 ? -11.867 -5.625 7.415 1.00 92.75 314 THR A CA 1
ATOM 2476 C C . THR A 1 314 ? -11.815 -6.588 6.223 1.00 92.75 314 THR A C 1
ATOM 2478 O O . THR A 1 314 ? -12.622 -7.508 6.132 1.00 92.75 314 THR A O 1
ATOM 2481 N N . THR A 1 315 ? -10.848 -6.405 5.319 1.00 89.00 315 THR A N 1
ATOM 2482 C CA . THR A 1 315 ? -10.744 -7.187 4.079 1.00 89.00 315 THR A CA 1
ATOM 2483 C C . THR A 1 315 ? -9.965 -8.487 4.266 1.00 89.00 315 THR A C 1
ATOM 2485 O O . THR A 1 315 ? -10.389 -9.532 3.779 1.00 89.00 315 THR A O 1
ATOM 2488 N N . ILE A 1 316 ? -8.817 -8.428 4.945 1.00 91.31 316 ILE A N 1
ATOM 2489 C CA . ILE A 1 316 ? -7.869 -9.551 5.040 1.00 91.31 316 ILE A CA 1
ATOM 2490 C C . ILE A 1 316 ? -7.703 -10.093 6.463 1.00 91.31 316 ILE A C 1
ATOM 2492 O O . ILE A 1 316 ? -6.976 -11.059 6.669 1.00 91.31 316 ILE A O 1
ATOM 2496 N N . GLY A 1 317 ? -8.358 -9.500 7.462 1.00 92.00 317 GLY A N 1
ATOM 2497 C CA . GLY A 1 317 ? -8.154 -9.861 8.865 1.00 92.00 317 GLY A CA 1
ATOM 2498 C C . GLY A 1 317 ? -8.531 -11.308 9.179 1.00 92.00 317 GLY A C 1
ATOM 2499 O O . GLY A 1 317 ? -7.796 -11.975 9.900 1.00 92.00 317 GLY A O 1
ATOM 2500 N N . LYS A 1 318 ? -9.582 -11.840 8.541 1.00 91.75 318 LYS A N 1
ATOM 2501 C CA . LYS A 1 318 ? -9.949 -13.263 8.639 1.00 91.75 318 LYS A CA 1
ATOM 2502 C C . LYS A 1 318 ? -8.831 -14.193 8.163 1.00 91.75 318 LYS A C 1
ATOM 2504 O O . LYS A 1 318 ? -8.588 -15.223 8.780 1.00 91.75 318 LYS A O 1
ATOM 2509 N N . ASP A 1 319 ? -8.172 -13.835 7.063 1.00 90.19 319 ASP A N 1
ATOM 2510 C CA . ASP A 1 319 ? -7.071 -14.618 6.494 1.00 90.19 319 ASP A CA 1
ATOM 2511 C C . ASP A 1 319 ? -5.794 -14.526 7.352 1.00 90.19 319 ASP A C 1
ATOM 2513 O O . ASP A 1 319 ? -4.971 -15.435 7.314 1.00 90.19 319 ASP A O 1
ATOM 2517 N N . LEU A 1 320 ? -5.627 -13.446 8.126 1.00 91.00 320 LEU A N 1
ATOM 2518 C CA . LEU A 1 320 ? -4.482 -13.238 9.023 1.00 91.00 320 LEU A CA 1
ATOM 2519 C C . LEU A 1 320 ? -4.686 -13.813 10.437 1.00 91.00 320 LEU A C 1
ATOM 2521 O O . LEU A 1 320 ? -3.709 -14.024 11.153 1.00 91.00 320 LEU A O 1
ATOM 2525 N N . ASP A 1 321 ? -5.923 -14.084 10.860 1.00 91.56 321 ASP A N 1
ATOM 2526 C CA . ASP A 1 321 ? -6.251 -14.558 12.215 1.00 91.56 321 ASP A CA 1
ATOM 2527 C C . ASP A 1 321 ? -6.325 -16.092 12.298 1.00 91.56 321 ASP A C 1
ATOM 2529 O O . ASP A 1 321 ? -7.362 -16.691 12.581 1.00 91.56 321 ASP A O 1
ATOM 2533 N N . PHE A 1 322 ? -5.194 -16.748 12.035 1.00 89.44 322 PHE A N 1
ATOM 2534 C CA . PHE A 1 322 ? -5.029 -18.197 12.182 1.00 89.44 322 PHE A CA 1
ATOM 2535 C C . PHE A 1 322 ? -4.284 -18.549 13.477 1.00 89.44 322 PHE A C 1
ATOM 2537 O O . PHE A 1 322 ? -3.604 -17.719 14.080 1.00 89.44 322 PHE A O 1
ATOM 2544 N N . ALA A 1 323 ? -4.363 -19.813 13.904 1.00 88.56 323 ALA A N 1
ATOM 2545 C CA . ALA A 1 323 ? -3.905 -20.257 15.226 1.00 88.56 323 ALA A CA 1
ATOM 2546 C C . ALA A 1 323 ? -2.469 -19.830 15.599 1.00 88.56 323 ALA A C 1
ATOM 2548 O O . ALA A 1 323 ? -2.222 -19.459 16.743 1.00 88.56 323 ALA A O 1
ATOM 2549 N N . LYS A 1 324 ? -1.527 -19.836 14.643 1.00 89.06 324 LYS A N 1
ATOM 2550 C CA . LYS A 1 324 ? -0.129 -19.437 14.898 1.00 89.06 324 LYS A CA 1
ATOM 2551 C C . LYS A 1 324 ? 0.073 -17.915 14.950 1.00 89.06 324 LYS A C 1
ATOM 2553 O O . LYS A 1 324 ? 0.986 -17.461 15.632 1.00 89.06 324 LYS A O 1
ATOM 2558 N N . ALA A 1 325 ? -0.745 -17.133 14.244 1.00 89.88 325 ALA A N 1
ATOM 2559 C CA . ALA A 1 325 ? -0.678 -15.669 14.242 1.00 89.88 325 ALA A CA 1
ATOM 2560 C C . ALA A 1 325 ? -1.565 -15.016 15.310 1.00 89.88 325 ALA A C 1
ATOM 2562 O O . ALA A 1 325 ? -1.376 -13.835 15.609 1.00 89.88 325 ALA A O 1
ATOM 2563 N N . LYS A 1 326 ? -2.474 -15.777 15.934 1.00 90.38 326 LYS A N 1
ATOM 2564 C CA . LYS A 1 326 ? -3.398 -15.299 16.971 1.00 90.38 326 LYS A CA 1
ATOM 2565 C C . LYS A 1 326 ? -2.720 -14.452 18.064 1.00 90.38 326 LYS A C 1
ATOM 2567 O O . LYS A 1 326 ? -3.215 -13.355 18.302 1.00 90.38 326 LYS A O 1
ATOM 2572 N N . PRO A 1 327 ? -1.555 -14.833 18.635 1.00 94.31 327 PRO A N 1
ATOM 2573 C CA . PRO A 1 327 ? -0.890 -14.003 19.644 1.00 94.31 327 PRO A CA 1
ATOM 2574 C C . PRO A 1 327 ? -0.464 -12.621 19.126 1.00 94.31 327 PRO A C 1
ATOM 2576 O O . PRO A 1 327 ? -0.527 -11.641 19.862 1.00 94.31 327 PRO A O 1
ATOM 2579 N N . ARG A 1 328 ? -0.048 -12.515 17.853 1.00 93.44 328 ARG A N 1
ATOM 2580 C CA . ARG A 1 328 ? 0.277 -11.216 17.234 1.00 93.44 328 ARG A CA 1
ATOM 2581 C C . ARG A 1 328 ? -0.984 -10.402 16.980 1.00 93.44 328 ARG A C 1
ATOM 2583 O O . ARG A 1 328 ? -0.999 -9.209 17.252 1.00 93.44 328 ARG A O 1
ATOM 2590 N N . MET A 1 329 ? -2.046 -11.051 16.501 1.00 94.44 329 MET A N 1
ATOM 2591 C CA . MET A 1 329 ? -3.342 -10.401 16.307 1.00 94.44 329 MET A CA 1
ATOM 2592 C C . MET A 1 329 ? -3.891 -9.853 17.627 1.00 94.44 329 MET A C 1
ATOM 2594 O O . MET A 1 329 ? -4.356 -8.721 17.667 1.00 94.44 329 MET A O 1
ATOM 2598 N N . ASP A 1 330 ? -3.760 -10.589 18.729 1.00 95.12 330 ASP A N 1
ATOM 2599 C CA . ASP A 1 330 ? -4.162 -10.106 20.053 1.00 95.12 330 ASP A CA 1
ATOM 2600 C C . ASP A 1 330 ? -3.386 -8.842 20.455 1.00 95.12 330 ASP A C 1
ATOM 2602 O O . ASP A 1 330 ? -3.986 -7.875 20.919 1.00 95.12 330 ASP A O 1
ATOM 2606 N N . GLN A 1 331 ? -2.074 -8.789 20.196 1.00 95.38 331 GLN A N 1
ATOM 2607 C CA . GLN A 1 331 ? -1.270 -7.586 20.446 1.00 95.38 331 GLN A CA 1
ATOM 2608 C C . GLN A 1 331 ? -1.753 -6.379 19.631 1.00 95.38 331 GLN A C 1
ATOM 2610 O O . GLN A 1 331 ? -1.892 -5.289 20.188 1.00 95.38 331 GLN A O 1
ATOM 2615 N N . TYR A 1 332 ? -2.051 -6.565 18.342 1.00 95.56 332 TYR A N 1
ATOM 2616 C CA . TYR A 1 332 ? -2.554 -5.488 17.485 1.00 95.56 332 TYR A CA 1
ATOM 2617 C C . TYR A 1 332 ? -3.881 -4.930 17.998 1.00 95.56 332 TYR A C 1
ATOM 2619 O O . TYR A 1 332 ? -4.043 -3.717 18.122 1.00 95.56 332 TYR A O 1
ATOM 2627 N N . PHE A 1 333 ? -4.815 -5.812 18.353 1.00 95.69 333 PHE A N 1
ATOM 2628 C CA . PHE A 1 333 ? -6.140 -5.418 18.823 1.00 95.69 333 PHE A CA 1
ATOM 2629 C C . PHE A 1 333 ? -6.088 -4.771 20.214 1.00 95.69 333 PHE A C 1
ATOM 2631 O O . PHE A 1 333 ? -6.785 -3.786 20.447 1.00 95.69 333 PHE A O 1
ATOM 2638 N N . ASN A 1 334 ? -5.196 -5.225 21.099 1.00 95.81 334 ASN A N 1
ATOM 2639 C CA . ASN A 1 334 ? -4.936 -4.554 22.376 1.00 95.81 334 ASN A CA 1
ATOM 2640 C C . ASN A 1 334 ? -4.382 -3.135 22.166 1.00 95.81 334 ASN A C 1
ATOM 2642 O O . ASN A 1 334 ? -4.749 -2.201 22.881 1.00 95.81 334 ASN A O 1
ATOM 2646 N N . GLN A 1 335 ? -3.519 -2.945 21.163 1.00 94.44 335 GLN A N 1
ATOM 2647 C CA . GLN A 1 335 ? -2.998 -1.624 20.819 1.00 94.44 335 GLN A CA 1
ATOM 2648 C C . GLN A 1 335 ? -4.089 -0.714 20.237 1.00 94.44 335 GLN A C 1
ATOM 2650 O O . GLN A 1 335 ? -4.173 0.451 20.623 1.00 94.44 335 GLN A O 1
ATOM 2655 N N . MET A 1 336 ? -4.975 -1.243 19.388 1.00 94.69 336 MET A N 1
ATOM 2656 C CA . MET A 1 336 ? -6.158 -0.516 18.904 1.00 94.69 336 MET A CA 1
ATOM 2657 C C . MET A 1 336 ? -7.079 -0.105 20.060 1.00 94.69 336 MET A C 1
ATOM 2659 O O . MET A 1 336 ? -7.523 1.041 20.117 1.00 94.69 336 MET A O 1
ATOM 2663 N N . GLU A 1 337 ? -7.321 -1.000 21.019 1.00 95.12 337 GLU A N 1
ATOM 2664 C CA . GLU A 1 337 ? -8.137 -0.707 22.200 1.00 95.12 337 GLU A CA 1
ATOM 2665 C C . GLU A 1 337 ? -7.510 0.400 23.064 1.00 95.12 337 GLU A C 1
ATOM 2667 O O . GLU A 1 337 ? -8.205 1.312 23.523 1.00 95.12 337 GLU A O 1
ATOM 2672 N N . LYS A 1 338 ? -6.182 0.379 23.237 1.00 94.75 338 LYS A N 1
ATOM 2673 C CA . LYS A 1 338 ? -5.444 1.449 23.918 1.00 94.75 338 LYS A CA 1
ATOM 2674 C C . LYS A 1 338 ? -5.642 2.799 23.220 1.00 94.75 338 LYS A C 1
ATOM 2676 O O . LYS A 1 338 ? -5.970 3.777 23.889 1.00 94.75 338 LYS A O 1
ATOM 2681 N N . ILE A 1 339 ? -5.525 2.846 21.890 1.00 92.62 339 ILE A N 1
ATOM 2682 C CA . ILE A 1 339 ? -5.738 4.071 21.097 1.00 92.62 339 ILE A CA 1
ATOM 2683 C C . ILE A 1 339 ? -7.166 4.615 21.292 1.00 92.62 339 ILE A C 1
ATOM 2685 O O . ILE A 1 339 ? -7.348 5.822 21.469 1.00 92.62 339 ILE A O 1
ATOM 2689 N N . ILE A 1 340 ? -8.182 3.744 21.330 1.00 93.69 340 ILE A N 1
ATOM 2690 C CA . ILE A 1 340 ? -9.576 4.146 21.593 1.00 93.69 340 ILE A CA 1
ATOM 2691 C C . ILE A 1 340 ? -9.724 4.750 22.997 1.00 93.69 340 ILE A C 1
ATOM 2693 O O . ILE A 1 340 ? -10.370 5.794 23.155 1.00 93.69 340 ILE A O 1
ATOM 2697 N N . LYS A 1 341 ? -9.126 4.109 24.012 1.00 94.06 341 LYS A N 1
ATOM 2698 C CA . LYS A 1 341 ? -9.192 4.530 25.423 1.00 94.06 341 LYS A CA 1
ATOM 2699 C C . LYS A 1 341 ? -8.494 5.864 25.676 1.00 94.06 341 LYS A C 1
ATOM 2701 O O . LYS A 1 341 ? -8.996 6.655 26.469 1.00 94.06 341 LYS A O 1
ATOM 2706 N N . GLU 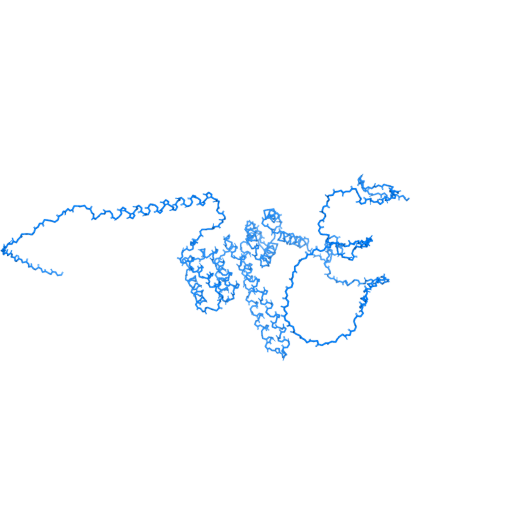A 1 342 ? -7.389 6.141 24.984 1.00 92.94 342 GLU A N 1
ATOM 2707 C CA . GLU A 1 342 ? -6.664 7.414 25.099 1.00 92.94 342 GLU A CA 1
ATOM 2708 C C . GLU A 1 342 ? -7.463 8.620 24.575 1.00 92.94 342 GLU A C 1
ATOM 2710 O O . GLU A 1 342 ? -7.162 9.751 24.948 1.00 92.94 342 GLU A O 1
ATOM 2715 N N . LYS A 1 343 ? -8.484 8.401 23.730 1.00 88.75 343 LYS A N 1
ATOM 2716 C CA . LYS A 1 343 ? -9.370 9.444 23.166 1.00 88.75 343 LYS A CA 1
ATOM 2717 C C . LYS A 1 343 ? -8.647 10.617 22.479 1.00 88.75 343 LYS A C 1
ATOM 2719 O O . LYS A 1 343 ? -9.222 11.694 22.354 1.00 88.75 343 LYS A O 1
ATOM 2724 N N . LYS A 1 344 ? -7.419 10.404 21.996 1.00 89.19 344 LYS A N 1
ATOM 2725 C CA . LYS A 1 344 ? -6.648 11.399 21.225 1.00 89.19 344 LYS A CA 1
ATOM 2726 C C . LYS A 1 344 ? -7.094 11.508 19.765 1.00 89.19 344 LYS A C 1
ATOM 2728 O O . LYS A 1 344 ? -6.878 12.536 19.139 1.00 89.19 344 LYS A O 1
ATOM 2733 N N . THR A 1 345 ? -7.699 10.451 19.226 1.00 91.38 345 THR A N 1
ATOM 2734 C CA . THR A 1 345 ? -8.182 10.375 17.841 1.00 91.38 345 THR A CA 1
ATOM 2735 C C . THR A 1 345 ? -9.648 10.795 17.729 1.00 91.38 345 THR A C 1
ATOM 2737 O O . THR A 1 345 ? -10.417 10.704 18.698 1.00 91.38 345 THR A O 1
ATOM 2740 N N . SER A 1 346 ? -10.068 11.237 16.539 1.00 94.38 346 SER A N 1
ATOM 2741 C CA . SER A 1 346 ? -11.458 11.636 16.307 1.00 94.38 346 SER A CA 1
ATOM 2742 C C . SER A 1 346 ? -12.449 10.507 16.595 1.00 94.38 346 SER A C 1
ATOM 2744 O O . SER A 1 346 ? -12.157 9.312 16.494 1.00 94.38 346 SER A O 1
ATOM 2746 N N . SER A 1 347 ? -13.680 10.884 16.950 1.00 94.12 347 SER A N 1
ATOM 2747 C CA . SER A 1 347 ? -14.755 9.922 17.212 1.00 94.12 347 SER A CA 1
ATOM 2748 C C . SER A 1 347 ? -14.998 8.987 16.024 1.00 94.12 347 SER A C 1
ATOM 2750 O O . SER A 1 347 ? -15.208 7.800 16.241 1.00 94.12 347 SER A O 1
ATOM 2752 N N . ARG A 1 348 ? -14.892 9.487 14.782 1.00 95.25 348 ARG A N 1
ATOM 2753 C CA . ARG A 1 348 ? -15.006 8.674 13.560 1.00 95.25 348 ARG A CA 1
ATOM 2754 C C . ARG A 1 348 ? -14.006 7.516 13.561 1.00 95.25 348 ARG A C 1
ATOM 2756 O O . ARG A 1 348 ? -14.421 6.373 13.403 1.00 95.25 348 ARG A O 1
ATOM 2763 N N . ILE A 1 349 ? -12.719 7.799 13.770 1.00 95.38 349 ILE A N 1
ATOM 2764 C CA . ILE A 1 349 ? -11.672 6.767 13.787 1.00 95.38 349 ILE A CA 1
ATOM 2765 C C . ILE A 1 349 ? -11.890 5.787 14.941 1.00 95.38 349 ILE A C 1
ATOM 2767 O O . ILE A 1 349 ? -11.765 4.581 14.751 1.00 95.38 349 ILE A O 1
ATOM 2771 N N . ARG A 1 350 ? -12.292 6.273 16.120 1.00 94.81 350 ARG A N 1
ATOM 2772 C CA . ARG A 1 350 ? -12.603 5.398 17.261 1.00 94.81 350 ARG A CA 1
ATOM 2773 C C . ARG A 1 350 ? -13.757 4.437 16.968 1.00 94.81 350 ARG A C 1
ATOM 2775 O O . ARG A 1 350 ? -13.643 3.266 17.311 1.00 94.81 350 ARG A O 1
ATOM 2782 N N . PHE A 1 351 ? -14.817 4.892 16.295 1.00 95.56 351 PHE A N 1
ATOM 2783 C CA . PHE A 1 351 ? -15.898 4.007 15.848 1.00 95.56 351 PHE A CA 1
ATOM 2784 C C . PHE A 1 351 ? -15.417 2.992 14.807 1.00 95.56 351 PHE A C 1
ATOM 2786 O O . PHE A 1 351 ? -15.738 1.817 14.931 1.00 95.56 351 PHE A O 1
ATOM 2793 N N . MET A 1 352 ? -14.583 3.401 13.846 1.00 95.25 352 MET A N 1
ATOM 2794 C CA . MET A 1 352 ? -14.013 2.469 12.864 1.00 95.25 352 MET A CA 1
ATOM 2795 C C . MET A 1 352 ? -13.142 1.385 13.515 1.00 95.25 352 MET A C 1
ATOM 2797 O O . MET A 1 352 ? -13.236 0.217 13.147 1.00 95.25 352 MET A O 1
ATOM 2801 N N . LEU A 1 353 ? -12.318 1.747 14.504 1.00 95.31 353 LEU A N 1
ATOM 2802 C CA . LEU A 1 353 ? -11.515 0.781 15.261 1.00 95.31 353 LEU A CA 1
ATOM 2803 C C . LEU A 1 353 ? -12.407 -0.169 16.076 1.00 95.31 353 LEU A C 1
ATOM 2805 O O . LEU A 1 353 ? -12.141 -1.371 16.116 1.00 95.31 353 LEU A O 1
ATOM 2809 N N . GLN A 1 354 ? -13.473 0.355 16.689 1.00 94.94 354 GLN A N 1
ATOM 2810 C CA . GLN A 1 354 ? -14.457 -0.444 17.422 1.00 94.94 354 GLN A CA 1
ATOM 2811 C C . GLN A 1 354 ? -15.179 -1.438 16.502 1.00 94.94 354 GLN A C 1
ATOM 2813 O O . GLN A 1 354 ? -15.325 -2.602 16.861 1.00 94.94 354 GLN A O 1
ATOM 2818 N N . ASP A 1 355 ? -15.556 -1.026 15.290 1.00 94.56 355 ASP A N 1
ATOM 2819 C CA . ASP A 1 355 ? -16.194 -1.912 14.311 1.00 94.56 355 ASP A CA 1
ATOM 2820 C C . ASP A 1 355 ? -15.305 -3.107 13.947 1.00 94.56 355 ASP A C 1
ATOM 2822 O O . ASP A 1 355 ? -15.794 -4.230 13.820 1.00 94.56 355 ASP A O 1
ATOM 2826 N N . VAL A 1 356 ? -13.992 -2.893 13.824 1.00 95.31 356 VAL A N 1
ATOM 2827 C CA . VAL A 1 356 ? -13.032 -3.970 13.538 1.00 95.31 356 VAL A CA 1
ATOM 2828 C C . VAL A 1 356 ? -12.821 -4.875 14.756 1.00 95.31 356 VAL A C 1
ATOM 2830 O O . VAL A 1 356 ? -12.766 -6.096 14.596 1.00 95.31 356 VAL A O 1
ATOM 2833 N N . LEU A 1 357 ? -12.741 -4.309 15.968 1.00 94.81 357 LEU A N 1
ATOM 2834 C CA . LEU A 1 357 ? -12.703 -5.071 17.227 1.00 94.81 357 LEU A CA 1
ATOM 2835 C C . LEU A 1 357 ? -13.906 -6.011 17.334 1.00 94.81 357 LEU A C 1
ATOM 2837 O O . LEU A 1 357 ? -13.745 -7.212 17.560 1.00 94.81 357 LEU A O 1
ATOM 2841 N N . ASP A 1 358 ? -15.097 -5.478 17.098 1.00 94.31 358 ASP A N 1
ATOM 2842 C CA . ASP A 1 358 ? -16.338 -6.232 17.153 1.00 94.31 358 ASP A CA 1
ATOM 2843 C C . ASP A 1 358 ? -16.436 -7.278 16.031 1.00 94.31 358 ASP A C 1
ATOM 2845 O O . ASP A 1 358 ? -16.939 -8.383 16.253 1.00 94.31 358 ASP A O 1
ATOM 2849 N N . LEU A 1 359 ? -15.941 -6.961 14.826 1.00 94.44 359 LEU A N 1
ATOM 2850 C CA . LEU A 1 359 ? -15.870 -7.902 13.706 1.00 94.44 359 LEU A CA 1
ATOM 2851 C C . LEU A 1 359 ? -15.020 -9.121 14.078 1.00 94.44 359 LEU A C 1
ATOM 2853 O O . LEU A 1 359 ? -15.424 -10.254 13.814 1.00 94.44 359 LEU A O 1
ATOM 2857 N N . ARG A 1 360 ? -13.877 -8.907 14.740 1.00 94.25 360 ARG A N 1
ATOM 2858 C CA . ARG A 1 360 ? -13.030 -10.000 15.229 1.00 94.25 360 ARG A CA 1
ATOM 2859 C C . ARG A 1 360 ? -13.704 -10.797 16.346 1.00 94.25 360 ARG A C 1
ATOM 2861 O O . ARG A 1 360 ? -13.670 -12.024 16.304 1.00 94.25 360 ARG A O 1
ATOM 2868 N N . GLN A 1 361 ? -14.352 -10.133 17.307 1.00 92.50 361 GLN A N 1
ATOM 2869 C CA . GLN A 1 361 ? -15.124 -10.808 18.367 1.00 92.50 361 GLN A CA 1
ATOM 2870 C C . GLN A 1 361 ? -16.275 -11.651 17.798 1.00 92.50 361 GLN A C 1
ATOM 2872 O O . GLN A 1 361 ? -16.589 -12.716 18.323 1.00 92.50 361 GLN A O 1
ATOM 2877 N N . SER A 1 362 ? -16.846 -11.218 16.674 1.00 92.12 362 SER A N 1
ATOM 2878 C CA . SER A 1 362 ? -17.871 -11.943 15.915 1.00 92.12 362 SER A CA 1
ATOM 2879 C C . SER A 1 362 ? -17.282 -13.018 14.985 1.00 92.12 362 SER A C 1
ATOM 2881 O O . SER A 1 362 ? -17.930 -13.422 14.022 1.00 92.12 362 SER A O 1
ATOM 2883 N N . ASN A 1 363 ? -16.047 -13.476 15.229 1.00 91.12 363 ASN A N 1
ATOM 2884 C CA . ASN A 1 363 ? -15.323 -14.455 14.408 1.00 91.12 363 ASN A CA 1
ATOM 2885 C C . ASN A 1 363 ? -15.252 -14.083 12.915 1.00 91.12 363 ASN A C 1
ATOM 2887 O O . ASN A 1 363 ? -15.387 -14.943 12.041 1.00 91.12 363 ASN A O 1
ATOM 2891 N N . TRP A 1 364 ? -15.041 -12.799 12.616 1.00 92.50 364 TRP A N 1
ATOM 2892 C CA . TRP A 1 364 ? -14.974 -12.254 11.256 1.00 92.50 364 TRP A CA 1
ATOM 2893 C C . TRP A 1 364 ? -16.254 -12.447 10.436 1.00 92.50 364 TRP A C 1
ATOM 2895 O O . TRP A 1 364 ? -16.209 -12.484 9.205 1.00 92.50 364 TRP A O 1
ATOM 2905 N N . VAL A 1 365 ? -17.398 -12.570 11.109 1.00 87.88 365 VAL A N 1
ATOM 2906 C CA . VAL A 1 365 ? -18.717 -12.578 10.478 1.00 87.88 365 VAL A CA 1
ATOM 2907 C C . VAL A 1 365 ? -19.265 -11.148 10.495 1.00 87.88 365 VAL A C 1
ATOM 2909 O O . VAL A 1 365 ? -19.512 -10.606 11.575 1.00 87.88 365 VAL A O 1
ATOM 2912 N N . PRO A 1 366 ? -19.454 -10.503 9.328 1.00 82.94 366 PRO A N 1
ATOM 2913 C CA . PRO A 1 366 ? -20.036 -9.168 9.270 1.00 82.94 366 PRO A CA 1
ATOM 2914 C C . PRO A 1 366 ? -21.447 -9.147 9.871 1.00 82.94 366 PRO A C 1
ATOM 2916 O O . PRO A 1 366 ? -22.280 -9.989 9.543 1.00 82.94 366 PRO A O 1
ATOM 2919 N N . ARG A 1 367 ? -21.742 -8.146 10.713 1.00 68.31 367 ARG A N 1
ATOM 2920 C CA . ARG A 1 367 ? -23.074 -7.958 11.331 1.00 68.31 367 ARG A CA 1
ATOM 2921 C C . ARG A 1 367 ? -24.194 -7.728 10.315 1.00 68.31 367 ARG A C 1
ATOM 2923 O O . ARG A 1 367 ? -25.352 -8.012 10.595 1.00 68.31 367 ARG A O 1
ATOM 2930 N N . ARG A 1 368 ? -23.852 -7.183 9.150 1.00 63.66 368 ARG A N 1
ATOM 2931 C CA . ARG A 1 368 ? -24.734 -7.037 7.993 1.00 63.66 368 ARG A CA 1
ATOM 2932 C C . ARG A 1 368 ? -24.013 -7.724 6.839 1.00 63.66 368 ARG A C 1
ATOM 2934 O O . ARG A 1 368 ? -22.886 -7.338 6.538 1.00 63.66 368 ARG A O 1
ATOM 2941 N N . GLY A 1 369 ? -24.615 -8.754 6.241 1.00 52.41 369 GLY A N 1
ATOM 2942 C CA . GLY A 1 369 ? -24.110 -9.307 4.979 1.00 52.41 369 GLY A CA 1
ATOM 2943 C C . GLY A 1 369 ? -23.985 -8.190 3.943 1.00 52.41 369 GLY A C 1
ATOM 2944 O O . GLY A 1 369 ? -24.707 -7.203 4.060 1.00 52.41 369 GLY A O 1
ATOM 2945 N N . ASP A 1 370 ? -23.051 -8.327 2.999 1.00 48.91 370 ASP A N 1
ATOM 2946 C CA . ASP A 1 370 ? -22.724 -7.353 1.949 1.00 48.91 370 ASP A CA 1
ATOM 2947 C C . ASP A 1 370 ? -24.011 -6.788 1.317 1.00 48.91 370 ASP A C 1
ATOM 2949 O O . ASP A 1 370 ? -24.631 -7.412 0.456 1.00 48.91 370 ASP A O 1
ATOM 2953 N N . GLN A 1 371 ? -24.495 -5.651 1.831 1.00 45.91 371 GLN A N 1
ATOM 2954 C CA . GLN A 1 371 ? -25.749 -5.047 1.388 1.00 45.91 371 GLN A CA 1
ATOM 2955 C C . GLN A 1 371 ? -25.445 -4.216 0.151 1.00 45.91 371 GLN A C 1
ATOM 2957 O O . GLN A 1 371 ? -25.514 -2.988 0.154 1.00 45.91 371 GLN A O 1
ATOM 2962 N N . GLY A 1 372 ? -25.106 -4.921 -0.927 1.00 62.25 372 GLY A N 1
ATOM 2963 C CA . GLY A 1 372 ? -25.418 -4.424 -2.253 1.00 62.25 372 GLY A CA 1
ATOM 2964 C C . GLY A 1 372 ? -26.925 -4.146 -2.351 1.00 62.25 372 GLY A C 1
ATOM 2965 O O . GLY A 1 372 ? -27.703 -4.662 -1.541 1.00 62.25 372 GLY A O 1
ATOM 2966 N N . PRO A 1 373 ? -27.363 -3.318 -3.311 1.00 51.88 373 PRO A N 1
ATOM 2967 C CA . PRO A 1 373 ? -28.782 -3.071 -3.526 1.00 51.88 373 PRO A CA 1
ATOM 2968 C C . PRO A 1 373 ? -29.506 -4.407 -3.73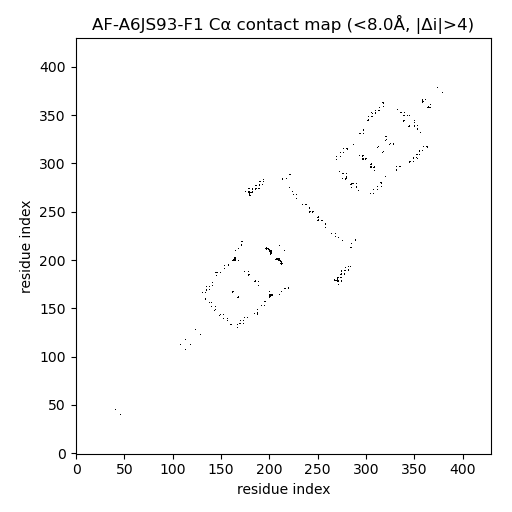7 1.00 51.88 373 PRO A C 1
ATOM 2970 O O . PRO A 1 373 ? -29.328 -5.069 -4.760 1.00 51.88 373 PRO A O 1
ATOM 2973 N N . LYS A 1 374 ? -30.284 -4.818 -2.732 1.00 57.94 374 LYS A N 1
ATOM 2974 C CA . LYS A 1 374 ? -31.149 -5.993 -2.799 1.00 57.94 374 LYS A CA 1
ATOM 2975 C C . LYS A 1 374 ? -32.301 -5.671 -3.742 1.00 57.94 374 LYS A C 1
ATOM 2977 O O . LYS A 1 374 ? -32.856 -4.571 -3.697 1.00 57.94 374 LYS A O 1
ATOM 2982 N N . THR A 1 375 ? -32.660 -6.609 -4.610 1.00 69.62 375 THR A N 1
ATOM 2983 C CA . THR A 1 375 ? -33.884 -6.461 -5.404 1.00 69.62 375 THR A CA 1
ATOM 2984 C C . THR A 1 375 ? -35.097 -6.505 -4.477 1.00 69.62 375 THR A C 1
ATOM 2986 O O . THR A 1 375 ? -35.052 -7.130 -3.418 1.00 69.62 375 THR A O 1
ATOM 2989 N N . ILE A 1 376 ? -36.194 -5.852 -4.865 1.00 63.56 376 ILE A N 1
ATOM 2990 C CA . ILE A 1 376 ? -37.428 -5.819 -4.062 1.00 63.56 376 ILE A CA 1
ATOM 2991 C C . ILE A 1 376 ? -37.918 -7.234 -3.696 1.00 63.56 376 ILE A C 1
ATOM 2993 O O . ILE A 1 376 ? -38.334 -7.477 -2.567 1.00 63.56 376 ILE A O 1
ATOM 2997 N N . ASP A 1 377 ? -37.713 -8.197 -4.598 1.00 69.12 377 ASP A N 1
ATOM 2998 C CA . ASP A 1 377 ? -38.028 -9.611 -4.380 1.00 69.12 377 ASP A CA 1
ATOM 2999 C C . ASP A 1 377 ? -37.152 -10.270 -3.304 1.00 69.12 377 ASP A C 1
ATOM 3001 O O . ASP A 1 377 ? -37.624 -11.124 -2.558 1.00 69.12 377 ASP A O 1
ATOM 3005 N N . GLN A 1 378 ? -35.876 -9.881 -3.188 1.00 70.25 378 GLN A N 1
ATOM 3006 C CA . GLN A 1 378 ? -34.996 -10.379 -2.126 1.00 70.25 378 GLN A CA 1
ATOM 3007 C C . GLN A 1 378 ? -35.413 -9.835 -0.758 1.00 70.25 378 GLN A C 1
ATOM 3009 O O . GLN A 1 378 ? -35.315 -10.561 0.225 1.00 70.25 378 GLN A O 1
ATOM 3014 N N . ILE A 1 379 ? -35.922 -8.600 -0.705 1.00 66.88 379 ILE A N 1
ATOM 3015 C CA . ILE A 1 379 ? -36.402 -7.968 0.531 1.00 66.88 379 ILE A CA 1
ATOM 3016 C C . ILE A 1 379 ? -37.695 -8.637 1.011 1.00 66.88 379 ILE A C 1
ATOM 3018 O O . ILE A 1 379 ? -37.787 -9.000 2.179 1.00 66.88 379 ILE A O 1
ATOM 3022 N N . HIS A 1 380 ? -38.667 -8.861 0.121 1.00 74.12 380 HIS A N 1
ATOM 3023 C CA . HIS A 1 380 ? -39.917 -9.537 0.490 1.00 74.12 380 HIS A CA 1
ATOM 3024 C C . HIS A 1 380 ? -39.676 -10.981 0.941 1.00 74.12 380 HIS A C 1
ATOM 3026 O O . HIS A 1 380 ? -40.215 -11.409 1.954 1.00 74.12 380 HIS A O 1
ATOM 3032 N N . LYS A 1 381 ? -38.790 -11.710 0.256 1.00 77.19 381 LYS A N 1
ATOM 3033 C CA . LYS A 1 381 ? -38.477 -13.102 0.602 1.00 77.19 381 LYS A CA 1
ATOM 3034 C C . LYS A 1 381 ? -37.710 -13.238 1.923 1.00 77.19 381 LYS A C 1
ATOM 3036 O O . LYS A 1 381 ? -37.863 -14.232 2.627 1.00 77.19 381 LYS A O 1
ATOM 3041 N N . GLU A 1 382 ? -36.873 -12.260 2.263 1.00 72.69 382 GLU A N 1
ATOM 3042 C CA . GLU A 1 382 ? -36.165 -12.210 3.548 1.00 72.69 382 GLU A CA 1
ATOM 3043 C C . GLU A 1 382 ? -37.116 -11.826 4.691 1.00 72.69 382 GLU A C 1
ATOM 3045 O O . GLU A 1 382 ? -37.066 -12.461 5.742 1.00 72.69 382 GLU A O 1
ATOM 3050 N N . ALA A 1 383 ? -38.040 -10.888 4.453 1.00 78.25 383 ALA A N 1
ATOM 3051 C CA . ALA A 1 383 ? -39.087 -10.514 5.404 1.00 78.25 383 ALA A CA 1
ATOM 3052 C C . ALA A 1 383 ? -40.052 -11.676 5.695 1.00 78.25 383 ALA A C 1
ATOM 3054 O O . ALA A 1 383 ? -40.305 -11.975 6.857 1.00 78.25 383 ALA A O 1
ATOM 3055 N N . GLU A 1 384 ? -40.507 -12.402 4.668 1.00 79.31 384 GLU A N 1
ATOM 3056 C CA . GLU A 1 384 ? -41.356 -13.590 4.839 1.00 79.31 384 GLU A CA 1
ATOM 3057 C C . GLU A 1 384 ? -40.647 -14.693 5.640 1.00 79.31 384 GLU A C 1
ATOM 3059 O O . GLU A 1 384 ? -41.248 -15.335 6.503 1.00 79.31 384 GLU A O 1
ATOM 3064 N N . MET A 1 385 ? -39.350 -14.920 5.393 1.00 74.38 385 MET A N 1
ATOM 3065 C CA . MET A 1 385 ? -38.578 -15.901 6.163 1.00 74.38 385 MET A CA 1
ATOM 3066 C C . MET A 1 385 ? -38.315 -15.452 7.604 1.00 74.38 385 MET A C 1
ATOM 3068 O O . MET A 1 385 ? -38.254 -16.299 8.499 1.00 74.38 385 MET A O 1
ATOM 3072 N N . GLU A 1 386 ? -38.151 -14.152 7.846 1.00 79.75 386 GLU A N 1
ATOM 3073 C CA . GLU A 1 386 ? -37.990 -13.598 9.190 1.00 79.75 386 GLU A CA 1
ATOM 3074 C C . GLU A 1 386 ? -39.301 -13.678 9.980 1.00 79.75 386 GLU A C 1
ATOM 3076 O O . GLU A 1 386 ? -39.297 -14.245 11.074 1.00 79.75 386 GLU A O 1
ATOM 3081 N N . GLU A 1 387 ? -40.432 -13.282 9.388 1.00 78.19 387 GLU A N 1
ATOM 3082 C CA . GLU A 1 387 ? -41.767 -13.460 9.976 1.00 78.19 387 GLU A CA 1
ATOM 3083 C C . GLU A 1 387 ? -42.058 -14.935 10.267 1.00 78.19 387 GLU A C 1
ATOM 3085 O O . GLU A 1 387 ? -42.530 -15.278 11.351 1.00 78.19 387 GLU A O 1
ATOM 3090 N N . HIS A 1 388 ? -41.708 -15.845 9.352 1.00 76.81 388 HIS A N 1
ATOM 3091 C CA . HIS A 1 388 ? -41.888 -17.277 9.578 1.00 76.81 388 HIS A CA 1
ATOM 3092 C C . HIS A 1 388 ? -41.028 -17.792 10.745 1.00 76.81 388 HIS A C 1
ATOM 3094 O O . HIS A 1 388 ? -41.501 -18.573 11.575 1.00 76.81 388 HIS A O 1
ATOM 3100 N N . ARG A 1 389 ? -39.775 -17.328 10.870 1.00 79.88 389 ARG A N 1
ATOM 3101 C CA . ARG A 1 389 ? -38.898 -17.682 12.003 1.00 79.88 389 ARG A CA 1
ATOM 3102 C C . ARG A 1 389 ? -39.392 -17.103 13.323 1.00 79.88 389 ARG A C 1
ATOM 3104 O O . ARG A 1 389 ? -39.262 -17.771 14.351 1.00 79.88 389 ARG A O 1
ATOM 3111 N N . GLU A 1 390 ? -39.934 -15.891 13.318 1.00 79.56 390 GLU A N 1
ATOM 3112 C CA . GLU A 1 390 ? -40.531 -15.280 14.505 1.00 79.56 390 GLU A CA 1
ATOM 3113 C C . GLU A 1 390 ? -41.805 -16.010 14.924 1.00 79.56 390 GLU A C 1
ATOM 3115 O O . GLU A 1 390 ? -41.933 -16.374 16.094 1.00 79.56 390 GLU A O 1
ATOM 3120 N N . HIS A 1 391 ? -42.679 -16.352 13.976 1.00 79.00 391 HIS A N 1
ATOM 3121 C CA . HIS A 1 391 ? -43.864 -17.166 14.237 1.00 79.00 391 HIS A CA 1
ATOM 3122 C C . HIS A 1 391 ? -43.511 -18.528 14.840 1.00 79.00 391 HIS A C 1
ATOM 3124 O O . HIS A 1 391 ? -44.111 -18.925 15.840 1.00 79.00 391 HIS A O 1
ATOM 3130 N N . ILE A 1 392 ? -42.497 -19.216 14.305 1.00 79.50 392 ILE A N 1
ATOM 3131 C CA . ILE A 1 392 ? -42.025 -20.493 14.859 1.00 79.50 392 ILE A CA 1
ATOM 3132 C C . ILE A 1 392 ? -41.472 -20.308 16.279 1.00 79.50 392 ILE A C 1
ATOM 3134 O O . ILE A 1 392 ? -41.777 -21.110 17.162 1.00 79.50 392 ILE A O 1
ATOM 3138 N N . LYS A 1 393 ? -40.694 -19.249 16.542 1.00 81.44 393 LYS A N 1
ATOM 3139 C CA . LYS A 1 393 ? -40.175 -18.958 17.892 1.00 81.44 393 LYS A CA 1
ATOM 3140 C C . LYS A 1 393 ? -41.296 -18.674 18.889 1.00 81.44 393 LYS A C 1
ATOM 3142 O O . LYS A 1 393 ? -41.265 -19.209 19.996 1.00 81.44 393 LYS A O 1
ATOM 3147 N N . VAL A 1 394 ? -42.287 -17.869 18.509 1.00 80.50 394 VAL A N 1
ATOM 3148 C CA . VAL A 1 394 ? -43.454 -17.565 19.351 1.00 80.50 394 VAL A CA 1
ATOM 3149 C C . VAL A 1 394 ? -44.260 -18.835 19.615 1.00 80.50 394 VAL A C 1
ATOM 3151 O O . VAL A 1 394 ? -44.596 -19.118 20.763 1.00 80.50 394 VAL A O 1
ATOM 3154 N N . GLN A 1 395 ? -44.491 -19.661 18.593 1.00 76.06 395 GLN A N 1
ATOM 3155 C CA . GLN A 1 395 ? -45.194 -20.935 18.732 1.00 76.06 395 GLN A CA 1
ATOM 3156 C C . GLN A 1 395 ? -44.445 -21.913 19.651 1.00 76.06 395 GLN A C 1
ATOM 3158 O O . GLN A 1 395 ? -45.058 -22.567 20.495 1.00 76.06 395 GLN A O 1
ATOM 3163 N N . GLN A 1 396 ? -43.115 -21.972 19.555 1.00 73.75 396 GLN A N 1
ATOM 3164 C CA . GLN A 1 396 ? -42.277 -22.818 20.407 1.00 73.75 396 GLN A CA 1
ATOM 3165 C C . GLN A 1 396 ? -42.247 -22.336 21.869 1.00 73.75 396 GLN A C 1
ATOM 3167 O O . GLN A 1 396 ? -42.190 -23.155 22.789 1.00 73.75 396 GLN A O 1
ATOM 3172 N N . LEU A 1 397 ? -42.325 -21.022 22.099 1.00 73.12 397 LEU A N 1
ATOM 3173 C CA . LEU A 1 397 ? -42.459 -20.434 23.436 1.00 73.12 397 LEU A CA 1
ATOM 3174 C C . LEU A 1 397 ? -43.850 -20.687 24.035 1.00 73.12 397 LEU A C 1
ATOM 3176 O O . LEU A 1 397 ? -43.948 -21.019 25.216 1.00 73.12 397 LEU A O 1
ATOM 3180 N N . MET A 1 398 ? -44.913 -20.615 23.229 1.00 70.69 398 MET A N 1
ATOM 3181 C CA . MET A 1 398 ? -46.275 -20.926 23.677 1.00 70.69 398 MET A CA 1
ATOM 3182 C C . MET A 1 398 ? -46.472 -22.417 23.978 1.00 70.69 398 MET A C 1
ATOM 3184 O O . MET A 1 398 ? -47.137 -22.756 24.954 1.00 70.69 398 MET A O 1
ATOM 3188 N N . ALA A 1 399 ? -45.822 -23.311 23.226 1.00 68.19 399 ALA A N 1
ATOM 3189 C CA . ALA A 1 399 ? -45.841 -24.750 23.495 1.00 68.19 399 ALA A CA 1
ATOM 3190 C C . ALA A 1 399 ? -45.147 -25.128 24.820 1.00 68.19 399 ALA A C 1
ATOM 3192 O O . ALA A 1 399 ? -45.556 -26.083 25.475 1.00 68.19 399 ALA A O 1
ATOM 3193 N N . LYS A 1 400 ? -44.135 -24.365 25.261 1.00 60.59 400 LYS A N 1
ATOM 3194 C CA . LYS A 1 400 ? -43.453 -24.580 26.553 1.00 60.59 400 LYS A CA 1
ATOM 3195 C C . LYS A 1 400 ? -44.187 -23.985 27.766 1.00 60.59 400 LYS A C 1
ATOM 3197 O O . LYS A 1 400 ? -43.838 -24.320 28.893 1.00 60.59 400 LYS A O 1
ATOM 3202 N N . GLY A 1 401 ? -45.191 -23.127 27.563 1.00 54.69 401 GLY A N 1
ATOM 3203 C CA . GLY A 1 401 ? -45.957 -22.477 28.639 1.00 54.69 401 GLY A CA 1
ATOM 3204 C C . GLY A 1 401 ? -47.256 -23.186 29.053 1.00 54.69 401 GLY A C 1
ATOM 3205 O O . GLY A 1 401 ? -47.918 -22.732 29.984 1.00 54.69 401 GLY A O 1
ATOM 3206 N N . GLY A 1 402 ? -47.643 -24.271 28.372 1.00 48.44 402 GLY A N 1
ATOM 3207 C CA . GLY A 1 402 ? -48.963 -24.903 28.518 1.00 48.44 402 GLY A CA 1
ATOM 3208 C C . GLY A 1 402 ? -49.129 -25.905 29.668 1.00 48.44 402 GLY A C 1
ATOM 3209 O O . GLY A 1 402 ? -50.256 -26.304 29.954 1.00 48.44 402 GLY A O 1
ATOM 3210 N N . ASP A 1 403 ? -48.059 -26.298 30.360 1.00 48.53 403 ASP A N 1
ATOM 3211 C CA . ASP A 1 403 ? -48.075 -27.462 31.265 1.00 48.53 403 ASP A CA 1
ATOM 3212 C C . ASP A 1 403 ? -48.264 -27.103 32.754 1.00 48.53 403 ASP A C 1
ATOM 3214 O O . ASP A 1 403 ? -47.509 -27.526 33.628 1.00 48.53 403 ASP A O 1
ATOM 3218 N N . LYS A 1 404 ? -49.240 -26.235 33.072 1.00 52.19 404 LYS A N 1
ATOM 3219 C CA . LYS A 1 404 ? -49.580 -25.908 34.479 1.00 52.19 404 LYS A CA 1
ATOM 3220 C C . LYS A 1 404 ? -51.065 -25.750 34.810 1.00 52.19 404 LYS A C 1
ATOM 3222 O O . LYS A 1 404 ? -51.388 -25.254 35.888 1.00 52.19 404 LYS A O 1
ATOM 3227 N N . ARG A 1 405 ? -52.003 -26.147 33.942 1.00 49.69 405 ARG A N 1
ATOM 3228 C CA . ARG A 1 405 ? -53.441 -25.986 34.243 1.00 49.69 405 ARG A CA 1
ATOM 3229 C C . ARG A 1 405 ? -54.309 -27.148 33.750 1.00 49.69 405 ARG A C 1
ATOM 3231 O O . ARG A 1 405 ? -55.007 -27.004 32.751 1.00 49.69 405 ARG A O 1
ATOM 3238 N N . ARG A 1 406 ? -54.354 -28.264 34.496 1.00 44.53 406 ARG A N 1
ATOM 3239 C CA . ARG A 1 406 ? -55.543 -29.142 34.507 1.00 44.53 406 ARG A CA 1
ATOM 3240 C C . ARG A 1 406 ? -55.663 -30.023 35.767 1.00 44.53 406 ARG A C 1
ATOM 3242 O O . ARG A 1 406 ? -54.799 -30.850 36.017 1.00 44.53 406 ARG A O 1
ATOM 3249 N N . GLY A 1 407 ? -56.794 -29.855 36.470 1.00 36.31 407 GLY A N 1
ATOM 3250 C CA . GLY A 1 407 ? -57.333 -30.684 37.570 1.00 36.31 407 GLY A CA 1
ATOM 3251 C C . GLY A 1 407 ? -56.927 -30.182 38.960 1.00 36.31 407 GLY A C 1
ATOM 3252 O O . GLY A 1 407 ? -55.742 -30.083 39.219 1.00 36.31 407 GLY A O 1
ATOM 3253 N N . GLY A 1 408 ? -57.773 -29.811 39.924 1.00 35.53 408 GLY A N 1
ATOM 3254 C CA . GLY A 1 408 ? -59.213 -29.899 40.226 1.00 35.53 408 GLY A CA 1
ATOM 3255 C C . GLY A 1 408 ? -59.379 -29.422 41.702 1.00 35.53 408 GLY A C 1
ATOM 3256 O O . GLY A 1 408 ? -58.360 -29.251 42.366 1.00 35.53 408 GLY A O 1
ATOM 3257 N N . PRO A 1 409 ? -60.587 -29.121 42.220 1.00 48.81 409 PRO A N 1
ATOM 3258 C CA . PRO A 1 409 ? -60.800 -28.172 43.333 1.00 48.81 409 PRO A CA 1
ATOM 3259 C C . PRO A 1 409 ? -60.515 -28.731 44.751 1.00 48.81 409 PRO A C 1
ATOM 3261 O O . PRO A 1 409 ? -60.499 -29.948 44.926 1.00 48.81 409 PRO A O 1
ATOM 3264 N N . PRO A 1 410 ? -60.333 -27.866 45.778 1.00 46.00 410 PRO A N 1
ATOM 3265 C CA . PRO A 1 410 ? -60.066 -28.286 47.156 1.00 46.00 410 PRO A CA 1
ATOM 3266 C C . PRO A 1 410 ? -61.363 -28.646 47.908 1.00 46.00 410 PRO A C 1
ATOM 3268 O O . PRO A 1 410 ? -62.331 -27.886 47.884 1.00 46.00 410 PRO A O 1
ATOM 3271 N N . GLY A 1 411 ? -61.379 -29.801 48.583 1.00 35.34 411 GLY A N 1
ATOM 3272 C CA . GLY A 1 411 ? -62.430 -30.212 49.528 1.00 35.34 411 GLY A CA 1
ATOM 3273 C C . GLY A 1 411 ? -62.164 -29.721 50.967 1.00 35.34 411 GLY A C 1
ATOM 3274 O O . GLY A 1 411 ? -61.024 -29.369 51.273 1.00 35.34 411 GLY A O 1
ATOM 3275 N N . PRO A 1 412 ? -63.193 -29.658 51.840 1.00 49.78 412 PRO A N 1
ATOM 3276 C CA . PRO A 1 412 ? -63.163 -28.926 53.114 1.00 49.78 412 PRO A CA 1
ATOM 3277 C C . PRO A 1 412 ? -62.506 -29.713 54.272 1.00 49.78 412 PRO A C 1
ATOM 3279 O O . PRO A 1 412 ? -62.286 -30.918 54.140 1.00 49.78 412 PRO A O 1
ATOM 3282 N N . PRO A 1 413 ? -62.184 -29.052 55.407 1.00 55.44 413 PRO A N 1
ATOM 3283 C CA . PRO A 1 413 ? -61.356 -29.628 56.462 1.00 55.44 413 PRO A CA 1
ATOM 3284 C C . PRO A 1 413 ? -62.192 -30.427 57.468 1.00 55.44 413 PRO A C 1
ATOM 3286 O O . PRO A 1 413 ? -63.280 -29.998 57.850 1.00 55.44 413 PRO A O 1
ATOM 3289 N N . VAL A 1 414 ? -61.654 -31.549 57.950 1.00 36.47 414 VAL A N 1
ATOM 3290 C CA . VAL A 1 414 ? -62.172 -32.250 59.133 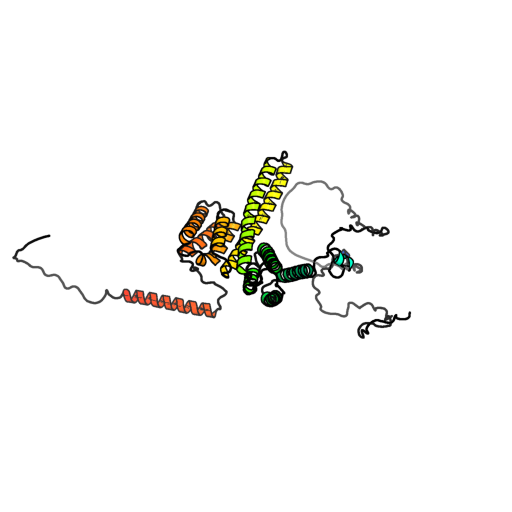1.00 36.47 414 VAL A CA 1
ATOM 3291 C C . VAL A 1 414 ? -60.995 -32.658 60.021 1.00 36.47 414 VAL A C 1
ATOM 3293 O O . VAL A 1 414 ? -59.959 -33.108 59.537 1.00 36.47 414 VAL A O 1
ATOM 3296 N N . SER A 1 415 ? -61.167 -32.379 61.308 1.00 41.88 415 SER A N 1
ATOM 3297 C CA . SER A 1 415 ? -60.284 -32.595 62.456 1.00 41.88 415 SER A CA 1
ATOM 3298 C C . SER A 1 415 ? -60.215 -34.060 62.922 1.00 41.88 415 SER A C 1
ATOM 3300 O O . SER A 1 415 ? -60.988 -34.874 62.434 1.00 41.88 415 SER A O 1
ATOM 3302 N N . GLU A 1 416 ? -59.376 -34.302 63.947 1.00 34.16 416 GLU A N 1
ATOM 3303 C CA . GLU A 1 416 ? -59.173 -35.540 64.747 1.00 34.16 416 GLU A CA 1
ATOM 3304 C C . GLU A 1 416 ? -58.206 -36.577 64.151 1.00 34.16 416 GLU A C 1
ATOM 3306 O O . GLU A 1 416 ? -58.178 -36.793 62.949 1.00 34.16 416 GLU A O 1
ATOM 3311 N N . SER A 1 417 ? -57.408 -37.341 64.897 1.00 35.12 417 SER A N 1
ATOM 3312 C CA . SER A 1 417 ? -56.722 -37.257 66.196 1.00 35.12 417 SER A CA 1
ATOM 3313 C C . SER A 1 417 ? -55.933 -38.575 66.319 1.00 35.12 417 SER A C 1
ATOM 3315 O O . SER A 1 417 ? -56.396 -39.601 65.837 1.00 35.12 417 SER A O 1
ATOM 3317 N N . GLU A 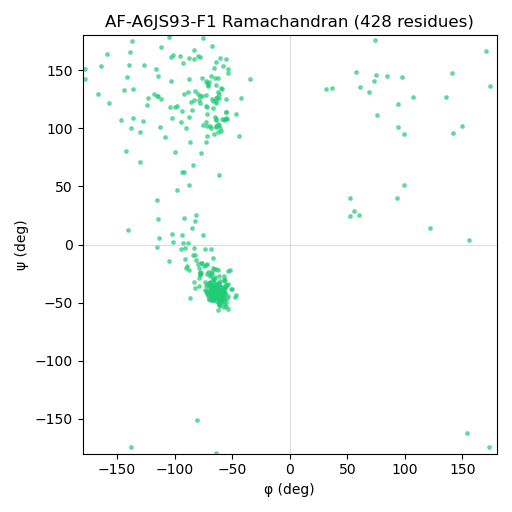1 418 ? -54.808 -38.534 67.035 1.00 35.66 418 GLU A N 1
ATOM 3318 C CA . GLU A 1 418 ? -54.164 -39.655 67.749 1.00 35.66 418 GLU A CA 1
ATOM 3319 C C . GLU A 1 418 ? -53.408 -40.802 67.036 1.00 35.66 418 GLU A C 1
ATOM 3321 O O . GLU A 1 418 ? -53.845 -41.402 66.063 1.00 35.66 418 GLU A O 1
ATOM 3326 N N . ALA A 1 419 ? -52.306 -41.149 67.730 1.00 34.97 419 ALA A N 1
ATOM 3327 C CA . ALA A 1 419 ? -51.555 -42.409 67.797 1.00 34.97 419 ALA A CA 1
ATOM 3328 C C . ALA A 1 419 ? -50.774 -42.846 66.539 1.00 34.97 419 ALA A C 1
ATOM 3330 O O . ALA A 1 419 ? -51.293 -42.896 65.440 1.00 34.97 419 ALA A O 1
ATOM 3331 N N . GLY A 1 420 ? -49.500 -43.234 66.595 1.00 32.50 420 GLY A N 1
ATOM 3332 C CA . GLY A 1 420 ? -48.644 -43.642 67.704 1.00 32.50 420 GLY A CA 1
ATOM 3333 C C . GLY A 1 420 ? -47.752 -44.803 67.231 1.00 32.50 420 GLY A C 1
ATOM 3334 O O . GLY A 1 420 ? -48.198 -45.620 66.435 1.00 32.50 420 GLY A O 1
ATOM 3335 N N . ALA A 1 421 ? -46.534 -44.877 67.781 1.00 36.62 421 ALA A N 1
ATOM 3336 C CA . ALA A 1 421 ? -45.586 -46.007 67.759 1.00 36.62 421 ALA A CA 1
ATOM 3337 C C . ALA A 1 421 ? -44.803 -46.271 66.447 1.00 36.62 421 ALA A C 1
ATOM 3339 O O . ALA A 1 421 ? -45.374 -46.604 65.419 1.00 36.62 421 ALA A O 1
ATOM 3340 N N . LYS A 1 422 ? -43.477 -46.034 66.466 1.00 38.53 422 LYS A N 1
ATOM 3341 C CA . LYS A 1 422 ? -42.370 -47.024 66.651 1.00 38.53 422 LYS A CA 1
ATOM 3342 C C . LYS A 1 422 ? -41.801 -47.429 65.276 1.00 38.53 422 LYS A C 1
ATOM 3344 O O . LYS A 1 422 ? -42.549 -47.483 64.319 1.00 38.53 422 LYS A O 1
ATOM 3349 N N . GLU A 1 423 ? -40.520 -47.678 65.043 1.00 37.88 423 GLU A N 1
ATOM 3350 C CA . GLU A 1 423 ? -39.349 -47.974 65.868 1.00 37.88 423 GLU A CA 1
ATOM 3351 C C . GLU A 1 423 ? -38.103 -47.746 64.975 1.00 37.88 423 GLU A C 1
ATOM 3353 O O . GLU A 1 423 ? -38.214 -47.819 63.754 1.00 37.88 423 GLU A O 1
ATOM 3358 N N . GLU A 1 424 ? -36.962 -47.424 65.600 1.00 41.22 424 GLU A N 1
ATOM 3359 C CA . GLU A 1 424 ? -35.622 -48.023 65.378 1.00 41.22 424 GLU A CA 1
ATOM 3360 C C . GLU A 1 424 ? -35.253 -48.536 63.971 1.00 41.22 424 GLU A C 1
ATOM 3362 O O . GLU A 1 424 ? -35.942 -49.345 63.376 1.00 41.22 424 GLU A O 1
ATOM 3367 N N . THR A 1 425 ? -34.102 -48.278 63.360 1.00 40.59 425 THR A N 1
ATOM 3368 C CA . THR A 1 425 ? -32.696 -48.113 63.771 1.00 40.59 425 THR A CA 1
ATOM 3369 C C . THR A 1 425 ? -31.987 -47.762 62.444 1.00 40.59 425 THR A C 1
ATOM 3371 O O . THR A 1 425 ? -32.410 -48.199 61.382 1.00 40.59 425 THR A O 1
ATOM 3374 N N . GLY A 1 426 ? -30.999 -46.880 62.353 1.00 41.22 426 GLY A N 1
ATOM 3375 C CA . GLY A 1 426 ? -29.703 -46.990 62.994 1.00 41.22 426 GLY A CA 1
ATOM 3376 C C . GLY A 1 426 ? -28.636 -47.315 61.939 1.00 41.22 426 GLY A C 1
ATOM 3377 O O . GLY A 1 426 ? -28.735 -48.331 61.264 1.00 41.22 426 GLY A O 1
ATOM 3378 N N . LYS A 1 427 ? -27.582 -46.483 61.935 1.00 42.81 427 LYS A N 1
ATOM 3379 C CA . LYS A 1 427 ? -26.193 -46.804 61.552 1.00 42.81 427 LYS A CA 1
ATOM 3380 C C . LYS A 1 427 ? -25.865 -46.956 60.058 1.00 42.81 427 LYS A C 1
ATOM 3382 O O . LYS A 1 427 ? -26.629 -47.524 59.303 1.00 42.81 427 LYS A O 1
ATOM 3387 N N . LEU A 1 428 ? -24.682 -46.587 59.570 1.00 44.88 428 LEU A N 1
ATOM 3388 C CA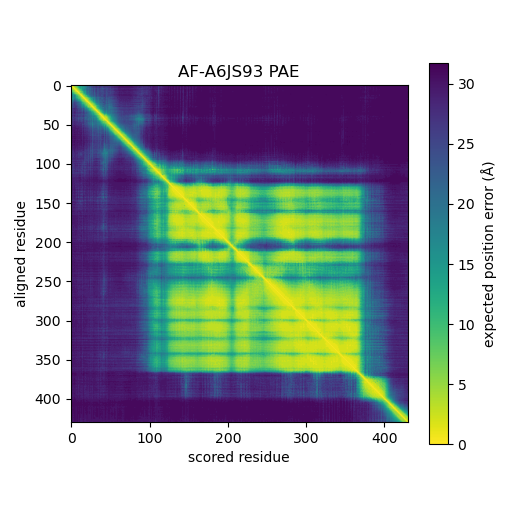 . LEU A 1 428 ? -23.530 -45.785 60.018 1.00 44.88 428 LEU A CA 1
ATOM 3389 C C . LEU A 1 428 ? -22.494 -45.991 58.888 1.00 44.88 428 LEU A C 1
ATOM 3391 O O . LEU A 1 428 ? -22.310 -47.145 58.522 1.00 44.88 428 LEU A O 1
ATOM 3395 N N . LEU A 1 429 ? -21.818 -44.917 58.459 1.00 48.28 429 LEU A N 1
ATOM 3396 C CA . LEU A 1 429 ? -20.413 -44.845 57.990 1.00 48.28 429 LEU A CA 1
ATOM 3397 C C . LEU A 1 429 ? -19.963 -45.730 56.797 1.00 48.28 429 LEU A C 1
ATOM 3399 O O . LEU A 1 429 ? -20.464 -46.818 56.558 1.00 48.28 429 LEU A O 1
ATOM 3403 N N . GLU A 1 430 ? -19.016 -45.293 55.971 1.00 52.66 430 GLU A N 1
ATOM 3404 C CA . GLU A 1 430 ? -17.889 -44.377 56.211 1.00 52.66 430 GLU A CA 1
ATOM 3405 C C . GLU A 1 430 ? -17.612 -43.491 54.990 1.00 52.66 430 GLU A C 1
ATOM 3407 O O . GLU A 1 430 ? -17.781 -43.988 53.850 1.00 52.66 430 GLU A O 1
#

pLDDT: mean 70.79, std 20.5, range [29.05, 95.81]

Sequence (430 aa):
MQKPEGLPHITDVVLDKANKTPLRSLDPSRLPGINCGPDFTPSFANLGRPTLSSRGPPRGGPGGELPRGPAGLGPRRSQQGPRKETRKIISSVIMTEDIKLNKAEKAWKPSSKRTAADKDRGEEDADGSKTQDLFRRVRSILNKLTPQMFQQLMKQVTQLAIDTEERLKGVIDLIFEKAISEPNFSVAYANMCRCLMALKVPTTEKPTVTVNFRKLLLNRCQKEFEKDKDDDEVFEKKQKEMDEAATAEERGRLKEELEEARDIARRRSLGNIKFIGELFKLKMLTEAIMHDCVVKLLKNHDEESLECLCRLLTTIGKDLDFAKAKPRMDQYFNQMEKIIKEKKTSSRIRFMLQDVLDLRQSNWVPRRGDQGPKTIDQIHKEAEMEEHREHIKVQQLMAKGGDKRRGGPPGPPVSESEAGAKEETGKLLE

Foldseek 3Di:
DDDDDDDDDDPPDDDPDDDPDPDDDDDPPPDPDDDDPDDPDDPVPPPDDDDDDDDDDDDDYDDDDDDDDDDDDDDDDDDDDPPPPPPPPPPPPPPPDDPPPDDDPDDDDDPVGDDPVNVVVDPPDPVNVLLVVLLVLLLVLLVVQDPVCLVVSLVVNVPRPPAAPVSLLSSLVSLLVSLLVCVVCLLSSLVSLVSCQVDWYAYPVHSVDTDGSLVSNQVVLVVLLVVLVVVVVVLVVLVVVLVVDPDPVCNVVSVVVSVVSVVVSVSSLLSSLSNVLSNVLVVSYDLVSNLVLLVVLLVDLDLSSLVSNLVSCLRCVLVQCDPVNVVVVVVSLVSLVVSLVVVPDDPVSSVSSVLSNVCVVVSVDHPDPPPDPDDPVRVVVVVVVVVVVVVVVVVVVVVVPPPDDDDDDDDDDDDDDDDDDDDDDDDDDD

InterPro domains:
  IPR003890 MIF4G-like, type 3 [PF02854] (136-363)
  IPR003890 MIF4G-like, type 3 [SM00543] (135-363)
  IPR016024 Armadillo-type fold [SSF48371] (127-366)

Solvent-accessible surface area (backbone atoms only — not comparable to full-atom values): 27679 Å² total; per-residue (Å²): 133,87,80,82,88,89,72,83,89,72,92,76,91,76,80,96,62,87,82,89,69,84,83,74,82,83,70,88,88,79,72,91,86,78,91,76,72,90,77,87,72,62,82,87,74,69,83,79,76,84,83,80,86,82,86,80,89,88,87,83,89,87,88,83,85,85,83,91,84,83,87,85,83,87,88,84,91,77,91,79,72,86,78,77,73,76,76,80,71,76,73,79,75,77,80,84,63,87,79,79,70,88,77,58,97,81,60,91,68,57,82,92,70,58,51,76,69,68,59,62,80,48,87,52,52,80,65,51,52,50,50,51,52,47,53,52,52,51,51,54,46,60,77,60,66,38,87,86,48,37,70,64,48,48,54,53,58,72,68,50,90,61,67,42,53,66,52,46,51,51,52,51,50,54,50,48,58,46,23,24,76,38,51,91,48,13,62,60,51,30,53,47,52,59,67,50,48,78,52,72,25,43,31,90,92,44,74,89,46,65,47,50,40,52,58,57,52,48,54,48,53,50,51,60,59,52,47,60,54,55,48,53,55,50,50,54,50,54,49,49,56,38,69,67,42,91,45,74,66,58,31,50,55,52,47,52,55,49,50,52,51,49,52,52,49,49,53,38,50,53,12,40,51,54,27,53,50,41,29,38,74,70,65,58,53,64,69,68,66,51,52,52,49,53,51,54,30,66,71,42,86,46,71,68,36,48,54,49,45,38,57,46,43,72,74,47,34,69,80,57,61,40,86,88,41,37,71,59,51,50,52,54,52,52,50,50,51,49,52,50,72,67,60,81,61,57,69,70,58,42,51,48,51,48,54,48,53,50,28,54,76,48,72,60,47,66,96,63,69,88,79,60,91,69,52,74,69,56,52,52,55,49,50,53,52,49,52,50,52,50,52,51,52,53,52,55,53,54,67,72,67,65,90,82,83,83,89,80,86,88,80,86,91,81,83,90,80,86,87,79,84,89,77,90,82,83,89,76,89,133

Radius of gyration: 41.12 Å; Cα contacts (8 Å, |Δi|>4): 216; chains: 1; bounding box: 87×114×132 Å

Nearest PDB structures (foldseek):
  8j7r-assembly1_B  TM=8.361E-01  e=7.203E-27  Homo sapiens
  1hu3-assembly1_A  TM=9.549E-01  e=8.660E-20  Homo sapiens
  8oz0-assembly1_2  TM=8.283E-01  e=5.907E-22  Homo sapiens
  6zmw-assembly1_g  TM=8.645E-01  e=2.167E-20  Homo sapiens
  4iul-assembly3_A  TM=8.444E-01  e=1.885E-13  Homo sapiens

Organism: Rattus norvegicus (NCBI:txid10116)

Secondary structure (DSSP, 8-state):
-PPPS------SS--SS------PPPPTTS------------GGG--S------------------------------------------------S-------TT----GGG--HHHHHS----HHHHHHHHHHHHHHHHHHT--TTTHHHHHHHHHTS---SHHHHHHHHHHHHHHHHH-GGGHHHHHHHHHHHTT-EEE-SS-TTSEEEHHHHHHHHHHHHHHHHHHHHHHHHHHHHHHHH-SSHHHHHHHHHHHHHHHHHHHHHHHHHHHHHHHHHHTT-S-HHHHHHHHHHHHH--SHHHHHHHHHHHHHHHHHH--TTTHHHHHHHHHHHHHHHHHT-S-HHHHHHHHHHHHHHHTTT--SS-------HHHHHHHHHHHHHHHHHHHHHHHHHT-TT----PPPPP-----------------

Mean predicted aligned error: 20.33 Å